Protein AF-0000000085000200 (afdb_homodimer)

Solvent-accessible surface area (backbone atoms only — not comparable to full-atom values): 21539 Å² total; per-residue (Å²): 136,84,77,77,72,78,72,76,75,72,59,58,71,45,78,40,53,57,75,40,70,46,78,47,54,44,81,76,43,95,59,87,41,18,33,31,31,66,35,44,36,34,38,32,24,33,82,38,91,90,44,105,38,46,78,40,30,77,42,36,56,76,34,48,44,58,49,75,72,55,50,91,87,14,40,30,41,28,17,59,25,59,24,32,31,26,51,56,38,76,70,71,54,55,68,75,56,78,50,51,43,54,55,36,37,52,51,46,49,53,36,46,65,47,91,44,66,67,58,15,48,40,29,48,52,28,47,47,38,75,74,66,31,47,80,55,89,84,29,33,32,28,77,36,71,76,54,44,57,55,49,6,62,64,39,67,54,47,43,69,54,34,44,53,53,51,49,51,32,38,75,68,67,39,38,48,68,56,88,92,47,60,41,32,35,31,30,52,69,62,40,71,65,28,86,55,90,119,137,84,78,76,73,78,71,75,75,70,56,60,72,46,77,40,53,58,74,40,69,47,78,47,55,45,81,77,44,95,60,87,41,19,33,31,32,66,35,43,36,33,37,33,25,34,82,38,90,90,43,103,38,46,78,39,28,75,40,36,56,78,31,46,44,57,50,75,70,56,52,92,88,16,40,30,42,30,18,58,26,60,23,30,29,25,52,56,38,77,74,71,54,56,69,75,58,75,51,52,42,56,55,35,36,52,52,46,48,55,34,47,65,46,91,43,66,68,58,14,48,41,28,47,52,29,46,46,39,76,74,65,30,44,81,54,88,85,28,34,31,29,78,37,71,76,52,44,57,56,50,6,60,63,40,66,52,46,43,70,54,36,43,51,54,49,50,52,32,39,75,68,68,38,38,48,69,56,86,91,47,59,40,30,37,32,31,51,68,62,40,74,65,29,87,55,92,119

pLDDT: mean 84.14, std 18.2, range [24.97, 98.44]

InterPro domains:
  IPR012318 Crp-type HTH domain [PF13545] (127-176)
  IPR012318 Crp-type HTH domain [PS51063] (115-198)
  IPR018335 Transcription regulator HTH, Crp-type, conserved site [PS00042] (146-169)
  IPR036388 Winged helix-like DNA-binding domain superfamily [G3DSA:1.10.10.10] (104-187)
  IPR036390 Winged helix DNA-binding domain superfamily [SSF46785] (116-180)

Secondary structure (DSSP, 8-state):
-----------PEEEE-TT-EEEE-TTTSSS--EEEEEES-EEEEE--TTTT-EEEEEE-TT-EEEGGGS-TT-EEEEESSSEEEEES------TTS--HHHHHHHHHHHHHHSSSHHHHHHHHHHHHHHHH-EEETTEEEESS---HHHHHHHHT--HHHHHHHHHHHHHTTSEE--TT---EEE-HHHHHT-SS--/-----------PEEEE-TT-EEEE-TTTSSS--EEEEEES-EEEEE--TTTT-EEEEEE-TT-EEEGGGS-TT-EEEEESSSEEEEES------TT---HHHHHHHHHHHHHHSSSHHHHHHHHHHHHHHHH-EEETTEEEESS---HHHHHHHHT--HHHHHHHHHHHHHTTSEE--TT---EEE-HHHHHT-SS--

Sequence (396 aa):
MSFKSYAETPSSAVRMATGQSVLIDPSSRRGDTCLEVLEGVARVYCPCEETEGMTLAFLQSGDQLRTDRLCSEGVCVEALTALCFVSDAETSVELGGYDAVNEWTLQLLRIRHLGNAEQRLQALFALLVNRLGRRCGDWCQLPFRLTHERIGELIGSTRVTSTRLISRLRTADLLKASSGDPTLSLSPDFIESSPLTVMSFKSYAETPSSAVRMATGQSVLIDPSSRRGDTCLEVLEGVARVYCPCEETEGMTLAFLQSGDQLRTDRLCSEGVCVEALTALCFVSDAETSVELGGYDAVNEWTLQLLRIRHLGNAEQRLQALFALLVNRLGRRCGDWCQLPFRLTHERIGELIGSTRVTSTRLISRLRTADLLKASSGDPTLSLSPDFIESSPLTV

Nearest PDB structures (foldseek):
  2xhk-assembly1_A  TM=8.099E-01  e=3.657E-12  Synechococcus elongatus PCC 7942 = FACHB-805
  2xkp-assembly2_E  TM=8.118E-01  e=5.228E-12  Synechococcus elongatus PCC 7942 = FACHB-805
  2xkp-assembly3_F  TM=7.541E-01  e=1.252E-12  Synechococcus elongatus PCC 7942 = FACHB-805
  3la2-assembly1_B  TM=8.074E-01  e=7.933E-12  Nostoc sp. PCC 7120 = FACHB-418
  3la7-assembly1_B  TM=7.458E-01  e=2.016E-12  Nostoc sp. PCC 7120 = FACHB-418

Radius of gyration: 22.75 Å; Cα contacts (8 Å, |Δi|>4): 769; chains: 2; bounding box: 74×62×55 Å

Organism: Prochlorococcus marinus (strain NATL2A) (NCBI:txid59920)

Structure (mmCIF, N/CA/C/O backbone):
data_AF-0000000085000200-model_v1
#
loop_
_entity.id
_entity.type
_entity.pdbx_description
1 polymer 'HTH of cAMP family transcriptional regulator'
#
loop_
_atom_site.group_PDB
_atom_site.id
_atom_site.type_symbol
_atom_site.label_atom_id
_atom_site.label_alt_id
_atom_site.label_comp_id
_atom_site.label_asym_id
_atom_site.label_entity_id
_atom_site.label_seq_id
_atom_site.pdbx_PDB_ins_code
_atom_site.Cartn_x
_atom_site.Cartn_y
_atom_site.Cartn_z
_atom_site.occupancy
_atom_site.B_iso_or_equiv
_atom_site.auth_seq_id
_atom_site.auth_comp_id
_atom_site.auth_asym_id
_atom_site.auth_atom_id
_atom_site.pdbx_PDB_model_num
ATOM 1 N N . MET A 1 1 ? 36.938 29.797 -29.953 1 25.14 1 MET A N 1
ATOM 2 C CA . MET A 1 1 ? 36.125 28.625 -29.656 1 25.14 1 MET A CA 1
ATOM 3 C C . MET A 1 1 ? 35.281 28.844 -28.406 1 25.14 1 MET A C 1
ATOM 5 O O . MET A 1 1 ? 35.812 29.016 -27.312 1 25.14 1 MET A O 1
ATOM 9 N N . SER A 1 2 ? 34.125 29.594 -28.375 1 27.08 2 SER A N 1
ATOM 10 C CA . SER A 1 2 ? 33.312 30.156 -27.312 1 27.08 2 SER A CA 1
ATOM 11 C C . SER A 1 2 ? 32.562 29.062 -26.562 1 27.08 2 SER A C 1
ATOM 13 O O . SER A 1 2 ? 31.953 28.172 -27.172 1 27.08 2 SER A O 1
ATOM 15 N N . PHE A 1 3 ? 32.969 28.578 -25.359 1 27.8 3 PHE A N 1
ATOM 16 C CA . PHE A 1 3 ? 32.406 27.609 -24.438 1 27.8 3 PHE A CA 1
ATOM 17 C C . PHE A 1 3 ? 30.969 28 -24.047 1 27.8 3 PHE A C 1
ATOM 19 O O . PHE A 1 3 ? 30.75 29.047 -23.453 1 27.8 3 PHE A O 1
ATOM 26 N N . LYS A 1 4 ? 30 27.797 -24.891 1 30.14 4 LYS A N 1
ATOM 27 C CA . LYS A 1 4 ? 28.641 28.094 -24.469 1 30.14 4 LYS A CA 1
ATOM 28 C C . LYS A 1 4 ? 28.312 27.422 -23.141 1 30.14 4 LYS A C 1
ATOM 30 O O . LYS A 1 4 ? 28.359 26.188 -23.031 1 30.14 4 LYS A O 1
ATOM 35 N N . SER A 1 5 ? 28.656 27.953 -22 1 30.72 5 SER A N 1
ATOM 36 C CA . SER A 1 5 ? 28.219 27.5 -20.688 1 30.72 5 SER A CA 1
ATOM 37 C C . SER A 1 5 ? 26.703 27.328 -20.641 1 30.72 5 SER A C 1
ATOM 39 O O . SER A 1 5 ? 25.969 28.266 -20.938 1 30.72 5 SER A O 1
ATOM 41 N N . TYR A 1 6 ? 26.141 26.344 -21.234 1 33.59 6 TYR A N 1
ATOM 42 C CA . TYR A 1 6 ? 24.719 26.094 -21.047 1 33.59 6 TYR A CA 1
ATOM 43 C C . TYR A 1 6 ? 24.312 26.312 -19.594 1 33.59 6 TYR A C 1
ATOM 45 O O . TYR A 1 6 ? 24.828 25.625 -18.688 1 33.59 6 TYR A O 1
ATOM 53 N N . ALA A 1 7 ? 24.078 27.453 -19.188 1 32.75 7 ALA A N 1
ATOM 54 C CA . ALA A 1 7 ? 23.531 27.953 -17.922 1 32.75 7 ALA A CA 1
ATOM 55 C C . ALA A 1 7 ? 22.469 27.016 -17.375 1 32.75 7 ALA A C 1
ATOM 57 O O . ALA A 1 7 ? 21.594 26.547 -18.109 1 32.75 7 ALA A O 1
ATOM 58 N N . GLU A 1 8 ? 22.766 26.109 -16.328 1 38.28 8 GLU A N 1
ATOM 59 C CA . GLU A 1 8 ? 21.906 25.297 -15.477 1 38.28 8 GLU A CA 1
ATOM 60 C C . GLU A 1 8 ? 20.578 26 -15.219 1 38.28 8 GLU A C 1
ATOM 62 O O . GLU A 1 8 ? 20.547 27.141 -14.734 1 38.28 8 GLU A O 1
ATOM 67 N N . THR A 1 9 ? 19.625 26.062 -16.031 1 42.47 9 THR A N 1
ATOM 68 C CA . THR A 1 9 ? 18.328 26.641 -15.688 1 42.47 9 THR A CA 1
ATOM 69 C C . THR A 1 9 ? 18 26.422 -14.219 1 42.47 9 THR A C 1
ATOM 71 O O . THR A 1 9 ? 17.984 25.281 -13.75 1 42.47 9 THR A O 1
ATOM 74 N N . PRO A 1 10 ? 18.234 27.281 -13.25 1 45.97 10 PRO A N 1
ATOM 75 C CA . PRO A 1 10 ? 18.031 27.203 -11.797 1 45.97 10 PRO A CA 1
ATOM 76 C C . PRO A 1 10 ? 16.75 26.453 -11.422 1 45.97 10 PRO A C 1
ATOM 78 O O . PRO A 1 10 ? 15.766 26.5 -12.164 1 45.97 10 PRO A O 1
ATOM 81 N N . SER A 1 11 ? 16.703 25.203 -10.875 1 58.62 11 SER A N 1
ATOM 82 C CA . SER A 1 11 ? 15.586 24.469 -10.305 1 58.62 11 SER A CA 1
ATOM 83 C C . SER A 1 11 ? 14.555 25.406 -9.688 1 58.62 11 SER A C 1
ATOM 85 O O . SER A 1 11 ? 14.797 26 -8.633 1 58.62 11 SER A O 1
ATOM 87 N N . SER A 1 12 ? 13.766 26.172 -10.438 1 74.31 12 SER A N 1
ATOM 88 C CA . SER A 1 12 ? 12.844 27.219 -10.008 1 74.31 12 SER A CA 1
ATOM 89 C C . SER A 1 12 ? 11.805 26.672 -9.039 1 74.31 12 SER A C 1
ATOM 91 O O . SER A 1 12 ? 11.242 25.609 -9.258 1 74.31 12 SER A O 1
ATOM 93 N N . ALA A 1 13 ? 11.711 27.359 -7.852 1 88 13 ALA A N 1
ATOM 94 C CA . ALA A 1 13 ? 10.734 27.078 -6.809 1 88 13 ALA A CA 1
ATOM 95 C C . ALA A 1 13 ? 9.312 27.344 -7.297 1 88 13 ALA A C 1
ATOM 97 O O . ALA A 1 13 ? 9.07 28.344 -7.992 1 88 13 ALA A O 1
ATOM 98 N N . VAL A 1 14 ? 8.484 26.406 -7.199 1 91.31 14 VAL A N 1
ATOM 99 C CA . VAL A 1 14 ? 7.07 26.531 -7.52 1 91.31 14 VAL A CA 1
ATOM 100 C C . VAL A 1 14 ? 6.266 26.734 -6.238 1 91.31 14 VAL A C 1
ATOM 102 O O . VAL A 1 14 ? 6.43 25.969 -5.273 1 91.31 14 VAL A O 1
ATOM 105 N N . ARG A 1 15 ? 5.43 27.75 -6.227 1 95.81 15 ARG A N 1
ATOM 106 C CA . ARG A 1 15 ? 4.578 28.031 -5.07 1 95.81 15 ARG A CA 1
ATOM 107 C C . ARG A 1 15 ? 3.119 27.719 -5.383 1 95.81 15 ARG A C 1
ATOM 109 O O . ARG A 1 15 ? 2.639 28 -6.48 1 95.81 15 ARG A O 1
ATOM 116 N N . MET A 1 16 ? 2.504 27.094 -4.449 1 96.31 16 MET A N 1
ATOM 117 C CA . MET A 1 16 ? 1.103 26.719 -4.57 1 96.31 16 MET A CA 1
ATOM 118 C C . MET A 1 16 ? 0.316 27.109 -3.328 1 96.31 16 MET A C 1
ATOM 120 O O . MET A 1 16 ? 0.793 26.938 -2.205 1 96.31 16 MET A O 1
ATOM 124 N N . ALA A 1 17 ? -0.858 27.656 -3.588 1 97.19 17 ALA A N 1
ATOM 125 C CA . ALA A 1 17 ? -1.749 27.953 -2.471 1 97.19 17 ALA A CA 1
ATOM 126 C C . ALA A 1 17 ? -2.416 26.688 -1.946 1 97.19 17 ALA A C 1
ATOM 128 O O . ALA A 1 17 ? -2.531 25.688 -2.668 1 97.19 17 ALA A O 1
ATOM 129 N N . THR A 1 18 ? -2.82 26.812 -0.718 1 97.06 18 THR A N 1
ATOM 130 C CA . THR A 1 18 ? -3.521 25.688 -0.099 1 97.06 18 THR A CA 1
ATOM 131 C C . THR A 1 18 ? -4.695 25.25 -0.964 1 97.06 18 THR A C 1
ATOM 133 O O . THR A 1 18 ? -5.457 26.078 -1.467 1 97.06 18 THR A O 1
ATOM 136 N N . GLY A 1 19 ? -4.766 23.938 -1.19 1 95.81 19 GLY A N 1
ATOM 137 C CA . GLY A 1 19 ? -5.891 23.391 -1.934 1 95.81 19 GLY A CA 1
ATOM 138 C C . GLY A 1 19 ? -5.594 23.203 -3.408 1 95.81 19 GLY A C 1
ATOM 139 O O . GLY A 1 19 ? -6.301 22.469 -4.098 1 95.81 19 GLY A O 1
ATOM 140 N N . GLN A 1 20 ? -4.535 23.844 -3.938 1 96.56 20 GLN A N 1
ATOM 141 C CA . GLN A 1 20 ? -4.176 23.688 -5.344 1 96.56 20 G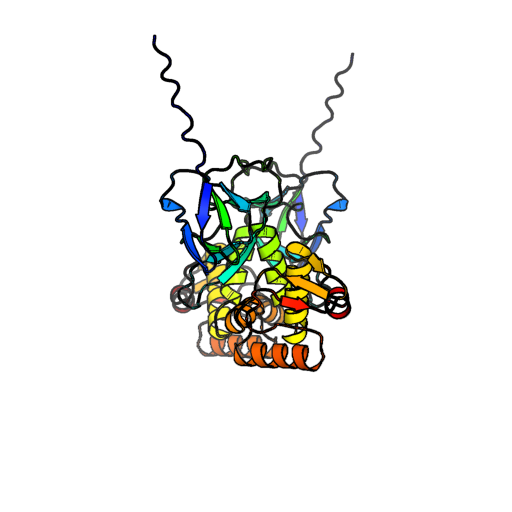LN A CA 1
ATOM 142 C C . GLN A 1 20 ? -3.504 22.344 -5.598 1 96.56 20 GLN A C 1
ATOM 144 O O . GLN A 1 20 ? -2.861 21.781 -4.703 1 96.56 20 GLN A O 1
ATOM 149 N N . SER A 1 21 ? -3.682 21.844 -6.812 1 94 21 SER A N 1
ATOM 150 C CA . SER A 1 21 ? -3.053 20.594 -7.219 1 94 21 SER A CA 1
ATOM 151 C C . SER A 1 21 ? -2.381 20.734 -8.578 1 94 21 SER A C 1
ATOM 153 O O . SER A 1 21 ? -2.82 21.516 -9.422 1 94 21 SER A O 1
ATOM 155 N N . VAL A 1 22 ? -1.298 20 -8.781 1 90.94 22 VAL A N 1
ATOM 156 C CA . VAL A 1 22 ? -0.61 19.953 -10.07 1 90.94 22 VAL A CA 1
ATOM 157 C C . VAL A 1 22 ? -0.325 18.5 -10.453 1 90.94 22 VAL A C 1
ATOM 159 O O . VAL A 1 22 ? 0.035 17.688 -9.602 1 90.94 22 VAL A O 1
ATOM 162 N N . LEU A 1 23 ? -0.491 18.172 -11.734 1 87.5 23 LEU A N 1
ATOM 163 C CA . LEU A 1 23 ? -0.121 16.875 -12.266 1 87.5 23 LEU A CA 1
ATOM 164 C C . LEU A 1 23 ? 1.326 16.859 -12.742 1 87.5 23 LEU A C 1
ATOM 166 O O . LEU A 1 23 ? 1.734 17.75 -13.5 1 87.5 23 LEU A O 1
ATOM 170 N N . ILE A 1 24 ? 1.992 15.984 -12.164 1 80.62 24 ILE A N 1
ATOM 171 C CA . ILE A 1 24 ? 3.357 15.773 -12.641 1 80.62 24 ILE A CA 1
ATOM 172 C C . ILE A 1 24 ? 3.4 14.578 -13.586 1 80.62 24 ILE A C 1
ATOM 174 O O . ILE A 1 24 ? 3.205 13.438 -13.164 1 80.62 24 ILE A O 1
ATOM 178 N N . ASP A 1 25 ? 3.516 14.797 -14.828 1 72.75 25 ASP A N 1
ATOM 179 C CA . ASP A 1 25 ? 3.539 13.766 -15.859 1 72.75 25 ASP A CA 1
ATOM 180 C C . ASP A 1 25 ? 4.949 13.211 -16.047 1 72.75 25 ASP A C 1
ATOM 182 O O . ASP A 1 25 ? 5.879 13.961 -16.359 1 72.75 25 ASP A O 1
ATOM 186 N N . PRO A 1 26 ? 5.047 11.953 -15.844 1 62.44 26 PRO A N 1
ATOM 187 C CA . PRO A 1 26 ? 6.387 11.391 -16.016 1 62.44 26 PRO A CA 1
ATOM 188 C C . PRO A 1 26 ? 6.914 11.539 -17.438 1 62.44 26 PRO A C 1
ATOM 190 O O . PRO A 1 26 ? 8.125 11.539 -17.656 1 62.44 26 PRO A O 1
ATOM 193 N N . SER A 1 27 ? 5.953 11.328 -18.469 1 59.31 27 SER A N 1
ATOM 194 C CA . SER A 1 27 ? 6.383 11.359 -19.859 1 59.31 27 SER A CA 1
ATOM 195 C C . SER A 1 27 ? 6.977 12.719 -20.234 1 59.31 27 SER A C 1
ATOM 197 O O . SER A 1 27 ? 7.715 12.828 -21.219 1 59.31 27 SER 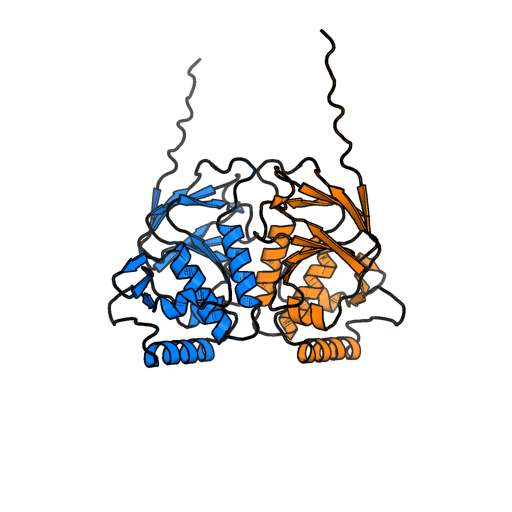A O 1
ATOM 199 N N . SER A 1 28 ? 6.414 13.695 -19.719 1 53.41 28 SER A N 1
ATOM 200 C CA . SER A 1 28 ? 6.828 15.016 -20.172 1 53.41 28 SER A CA 1
ATOM 201 C C . SER A 1 28 ? 8.328 15.227 -19.969 1 53.41 28 SER A C 1
ATOM 203 O O . SER A 1 28 ? 8.945 16.047 -20.656 1 53.41 28 SER A O 1
ATOM 205 N N . ARG A 1 29 ? 8.836 14.75 -18.938 1 51.12 29 ARG A N 1
ATOM 206 C CA . ARG A 1 29 ? 10.227 15.148 -18.75 1 51.12 29 ARG A CA 1
ATOM 207 C C . ARG A 1 29 ? 11.164 13.961 -18.938 1 51.12 29 ARG A C 1
ATOM 209 O O . ARG A 1 29 ? 10.852 12.844 -18.516 1 51.12 29 ARG A O 1
ATOM 216 N N . ARG A 1 30 ? 11.914 13.961 -20 1 48.53 30 ARG A N 1
ATOM 217 C CA . ARG A 1 30 ? 12.922 13.016 -20.469 1 48.53 30 ARG A CA 1
ATOM 218 C C . ARG A 1 30 ? 13.555 12.273 -19.297 1 48.53 30 ARG A C 1
ATOM 220 O O . ARG A 1 30 ? 14.164 11.211 -19.484 1 48.53 30 ARG A O 1
ATOM 227 N N . GLY A 1 31 ? 13.695 12.992 -18.031 1 51.34 31 GLY A N 1
ATOM 228 C CA . GLY A 1 31 ? 14.656 12.445 -17.094 1 51.34 31 GLY A CA 1
ATOM 229 C C . GLY A 1 31 ? 14.07 12.172 -15.719 1 51.34 31 GLY A C 1
ATOM 230 O O . GLY A 1 31 ? 12.875 12.383 -15.492 1 51.34 31 GLY A O 1
ATOM 231 N N . ASP A 1 32 ? 14.773 11.477 -14.883 1 58.28 32 ASP A N 1
ATOM 232 C CA . ASP A 1 32 ? 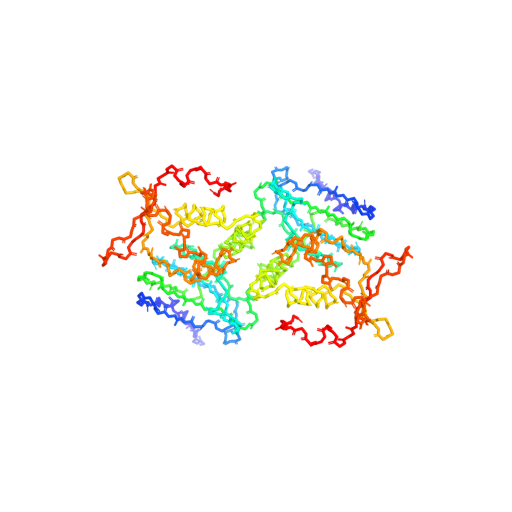14.664 11.234 -13.445 1 58.28 32 ASP A CA 1
ATOM 233 C C . ASP A 1 32 ? 14.375 12.539 -12.703 1 58.28 32 ASP A C 1
ATOM 235 O O . ASP A 1 32 ? 15.297 13.266 -12.328 1 58.28 32 ASP A O 1
ATOM 239 N N . THR A 1 33 ? 13.07 13.039 -12.836 1 70.12 33 THR A N 1
ATOM 240 C CA . THR A 1 33 ? 12.805 14.281 -12.117 1 70.12 33 THR A CA 1
ATOM 241 C C . THR A 1 33 ? 12.516 14 -10.648 1 70.12 33 THR A C 1
ATOM 243 O O . THR A 1 33 ? 11.852 13.016 -10.312 1 70.12 33 THR A O 1
ATOM 246 N N . CYS A 1 34 ? 13.25 14.641 -9.82 1 81.31 34 CYS A N 1
ATOM 247 C CA . CYS A 1 34 ? 13.078 14.609 -8.375 1 81.31 34 CYS A CA 1
ATOM 248 C C . CYS A 1 34 ? 12.547 15.945 -7.859 1 81.31 34 CYS A C 1
ATOM 250 O O . CYS A 1 34 ? 13.109 17 -8.164 1 81.31 34 CYS A O 1
ATOM 252 N N . LEU A 1 35 ? 11.406 15.836 -7.246 1 86.44 35 LEU A N 1
ATOM 253 C CA . LEU A 1 35 ? 10.836 17 -6.586 1 86.44 35 LEU A CA 1
ATOM 254 C C . LEU A 1 35 ? 11.219 17.031 -5.109 1 86.44 35 LEU A C 1
ATOM 256 O O . LEU A 1 35 ? 11.273 15.992 -4.453 1 86.44 35 LEU A O 1
ATOM 260 N N . GLU A 1 36 ? 11.492 18.219 -4.641 1 91.12 36 GLU A N 1
ATOM 261 C CA . GLU A 1 36 ? 11.742 18.375 -3.211 1 91.12 36 GLU A CA 1
ATOM 262 C C . GLU A 1 36 ? 10.828 19.438 -2.605 1 91.12 36 GLU A C 1
ATOM 264 O O . GLU A 1 36 ? 10.711 20.547 -3.143 1 91.12 36 GLU A O 1
ATOM 269 N N . VAL A 1 37 ? 10.258 19.109 -1.548 1 95 37 VAL A N 1
ATOM 270 C CA . VAL A 1 37 ? 9.438 20.078 -0.828 1 95 37 VAL A CA 1
ATOM 271 C C . VAL A 1 37 ? 10.336 21.016 -0.011 1 95 37 VAL A C 1
ATOM 273 O O . VAL A 1 37 ? 11.164 20.547 0.781 1 95 37 VAL A O 1
ATOM 276 N N . LEU A 1 38 ? 10.156 22.266 -0.204 1 95.62 38 LEU A N 1
ATOM 277 C CA . LEU A 1 38 ? 10.93 23.25 0.542 1 95.62 38 LEU A CA 1
ATOM 278 C C . LEU A 1 38 ? 10.148 23.75 1.749 1 95.62 38 LEU A C 1
ATOM 280 O O . LEU A 1 38 ? 10.727 23.969 2.818 1 95.62 38 LEU A O 1
ATOM 284 N N . GLU A 1 39 ? 8.914 24.016 1.534 1 97.5 39 GLU A N 1
ATOM 285 C CA . GLU A 1 39 ? 8.023 24.5 2.578 1 97.5 39 GLU A CA 1
ATOM 286 C C . GLU A 1 39 ? 6.613 23.938 2.42 1 97.5 39 GLU A C 1
ATOM 288 O O . GLU A 1 39 ? 6.125 23.781 1.299 1 97.5 39 GLU A O 1
ATOM 293 N N . GLY A 1 40 ? 6.043 23.672 3.637 1 97.88 40 GLY A N 1
ATOM 294 C CA . GLY A 1 40 ? 4.652 23.234 3.619 1 97.88 40 GLY A CA 1
ATOM 295 C C . GLY A 1 40 ? 4.492 21.734 3.57 1 97.88 40 GLY A C 1
ATOM 296 O O . GLY A 1 40 ? 5.453 21 3.791 1 97.88 40 GLY A O 1
ATOM 297 N N . VAL A 1 41 ? 3.223 21.328 3.434 1 98.19 41 VAL A N 1
ATOM 298 C CA . VAL A 1 41 ? 2.879 19.906 3.385 1 98.19 41 VAL A CA 1
ATOM 299 C C . VAL A 1 41 ? 2.154 19.594 2.076 1 98.19 41 VAL A C 1
ATOM 301 O O . VAL A 1 41 ? 1.216 20.297 1.696 1 98.19 41 VAL A O 1
ATOM 304 N N . ALA A 1 42 ? 2.633 18.578 1.391 1 97.44 42 ALA A N 1
ATOM 305 C CA . ALA A 1 42 ? 2.047 18.156 0.123 1 97.44 42 ALA A CA 1
ATOM 306 C C . ALA A 1 42 ? 1.442 16.75 0.24 1 97.44 42 ALA A C 1
ATOM 308 O O . ALA A 1 42 ? 2.01 15.883 0.898 1 97.44 42 ALA A O 1
ATOM 309 N N . ARG A 1 43 ? 0.31 16.562 -0.361 1 96.94 43 ARG A N 1
ATOM 310 C CA . ARG A 1 43 ? -0.219 15.227 -0.627 1 96.94 43 ARG A CA 1
ATOM 311 C C . ARG A 1 43 ? 0.15 14.758 -2.031 1 96.94 43 ARG A C 1
ATOM 313 O O . ARG A 1 43 ? -0.033 15.492 -3.004 1 96.94 43 ARG A O 1
ATOM 320 N N . VAL A 1 44 ? 0.716 13.633 -2.086 1 93.88 44 VAL A N 1
ATOM 321 C CA . VAL A 1 44 ? 1.017 12.984 -3.359 1 93.88 44 VAL A CA 1
ATOM 322 C C . VAL A 1 44 ? 0.002 11.875 -3.627 1 93.88 44 VAL A C 1
ATOM 324 O O . VAL A 1 44 ? -0.227 11.016 -2.773 1 93.88 44 VAL A O 1
ATOM 327 N N . TYR A 1 45 ? -0.624 11.938 -4.801 1 92.75 45 TYR A N 1
ATOM 328 C CA . TYR A 1 45 ? -1.631 10.922 -5.078 1 92.75 45 TYR A CA 1
ATOM 329 C C . TYR A 1 45 ? -1.667 10.578 -6.566 1 92.75 45 TYR A C 1
ATOM 331 O O . TYR A 1 45 ? -1.217 11.367 -7.398 1 92.75 45 TYR A O 1
ATOM 339 N N . CYS A 1 46 ? -2.064 9.359 -6.848 1 87.81 46 CYS A N 1
ATOM 340 C CA . CYS A 1 46 ? -2.312 8.906 -8.211 1 87.81 46 CYS A CA 1
ATOM 341 C C . CYS A 1 46 ? -3.754 9.188 -8.625 1 87.81 46 CYS A C 1
ATOM 343 O O . CYS A 1 46 ? -4.688 8.852 -7.895 1 87.81 46 CYS A O 1
ATOM 345 N N . PRO A 1 47 ? -3.773 9.828 -9.844 1 80.69 47 PRO A N 1
ATOM 346 C CA . PRO A 1 47 ? -5.137 10.07 -10.32 1 80.69 47 PRO A CA 1
ATOM 347 C C . PRO A 1 47 ? -5.824 8.797 -10.805 1 80.69 47 PRO A C 1
ATOM 349 O O . PRO A 1 47 ? -5.262 8.062 -11.617 1 80.69 47 PRO A O 1
ATOM 352 N N . CYS A 1 48 ? -6.52 8.07 -9.898 1 71.12 48 CYS A N 1
ATOM 353 C CA . CYS A 1 48 ? -7.23 6.848 -10.273 1 71.12 48 CYS A CA 1
ATOM 354 C C . CYS A 1 48 ? -8.695 7.141 -10.57 1 71.12 48 CYS A C 1
ATOM 356 O O . CYS A 1 48 ? -9.273 8.07 -10 1 71.12 48 CYS A O 1
ATOM 358 N N . GLU A 1 49 ? -9.117 6.66 -11.727 1 59.5 49 GLU A N 1
ATOM 359 C CA . GLU A 1 49 ? -10.469 6.918 -12.219 1 59.5 49 GLU A CA 1
ATOM 360 C C . GLU A 1 49 ? -11.516 6.566 -11.172 1 59.5 49 GLU A C 1
ATOM 362 O O . GLU A 1 49 ? -12.57 7.207 -11.094 1 59.5 49 GLU A O 1
ATOM 367 N N . GLU A 1 50 ? -11.266 5.516 -10.469 1 56.5 50 GLU A N 1
ATOM 368 C CA . GLU A 1 50 ? -12.359 4.984 -9.664 1 56.5 50 GLU A CA 1
ATOM 369 C C . GLU A 1 50 ? -12.562 5.805 -8.391 1 56.5 50 GLU A C 1
ATOM 371 O O . GLU A 1 50 ? -13.656 5.832 -7.824 1 56.5 50 GLU A O 1
ATOM 376 N N . THR A 1 51 ? -11.531 6.484 -7.996 1 59.34 51 THR A N 1
ATOM 377 C CA . THR A 1 51 ? -11.648 7.254 -6.766 1 59.34 51 THR A CA 1
ATOM 378 C C . THR A 1 51 ? -11.031 8.641 -6.926 1 59.34 51 THR A C 1
ATOM 380 O O . THR A 1 51 ? -10.43 8.938 -7.961 1 59.34 51 THR A O 1
ATOM 383 N N . GLU A 1 52 ? -11.461 9.664 -6.094 1 67.62 52 GLU A N 1
ATOM 384 C CA . GLU A 1 52 ? -10.852 10.992 -6.09 1 67.62 52 GLU A CA 1
ATOM 385 C C . GLU A 1 52 ? -9.336 10.898 -5.906 1 67.62 52 GLU A C 1
ATOM 387 O O . GLU A 1 52 ? -8.719 11.812 -5.352 1 67.62 52 GLU A O 1
ATOM 392 N N . GLY A 1 53 ? -8.836 9.758 -6.34 1 86.44 53 GLY A N 1
ATOM 393 C CA . GLY A 1 53 ? -7.402 9.531 -6.324 1 86.44 53 GLY A CA 1
ATOM 394 C C . GLY A 1 53 ? -6.945 8.68 -5.152 1 86.44 53 GLY A C 1
ATOM 395 O O . GLY A 1 53 ? -7.652 8.562 -4.152 1 86.44 53 GLY A O 1
ATOM 396 N N . MET A 1 54 ? -5.863 8.047 -5.34 1 91 54 MET A N 1
ATOM 397 C CA . MET A 1 54 ? -5.254 7.227 -4.297 1 91 54 MET A CA 1
ATOM 398 C C . MET A 1 54 ? -4.027 7.918 -3.711 1 91 54 MET A C 1
ATOM 400 O O . MET A 1 54 ? -3.035 8.125 -4.414 1 91 54 MET A O 1
ATOM 404 N N . THR A 1 55 ? -4.113 8.219 -2.428 1 94.38 55 THR A N 1
ATOM 405 C CA . THR A 1 55 ? -3.004 8.891 -1.762 1 94.38 55 THR A CA 1
ATOM 406 C C . THR A 1 55 ? -1.813 7.949 -1.602 1 94.38 55 THR A C 1
ATOM 408 O O . THR A 1 55 ? -1.979 6.793 -1.21 1 94.38 55 THR A O 1
ATOM 411 N N . LEU A 1 56 ? -0.634 8.5 -1.876 1 92.44 56 LEU A N 1
ATOM 412 C CA . LEU A 1 56 ? 0.589 7.711 -1.761 1 92.44 56 LEU A CA 1
ATOM 413 C C . LEU A 1 56 ? 1.438 8.195 -0.59 1 92.44 56 LEU A C 1
ATOM 415 O O . LEU A 1 56 ? 2.133 7.398 0.048 1 92.44 56 LEU A O 1
ATOM 419 N N . ALA A 1 57 ? 1.364 9.516 -0.385 1 94.5 57 ALA A N 1
ATOM 420 C CA . ALA A 1 57 ? 2.268 10.07 0.618 1 94.5 57 ALA A CA 1
ATOM 421 C C . ALA A 1 57 ? 1.838 11.484 1.015 1 94.5 57 ALA A C 1
ATOM 423 O O . ALA A 1 57 ? 1.098 12.141 0.281 1 94.5 57 ALA A O 1
ATOM 424 N N . PHE A 1 58 ? 2.281 11.852 2.172 1 97.75 58 PHE A N 1
ATOM 425 C CA . PHE A 1 58 ? 2.307 13.234 2.633 1 97.75 58 PHE A CA 1
ATOM 426 C C . PHE A 1 58 ? 3.74 13.711 2.852 1 97.75 58 PHE A C 1
ATOM 428 O O . PHE A 1 58 ? 4.465 13.141 3.672 1 97.75 58 PHE A O 1
ATOM 435 N N . LEU A 1 59 ? 4.102 14.734 2.107 1 96.25 59 LEU A N 1
ATOM 436 C CA . LEU A 1 59 ? 5.496 15.156 2.137 1 96.25 59 LEU A CA 1
ATOM 437 C C . LEU A 1 59 ? 5.645 16.5 2.84 1 96.25 59 LEU A C 1
ATOM 439 O O . LEU A 1 59 ? 4.805 17.391 2.678 1 96.25 59 LEU A O 1
ATOM 443 N N . GLN A 1 60 ? 6.68 16.562 3.578 1 96.94 60 GLN A N 1
ATOM 444 C CA . GLN A 1 60 ? 7.039 17.797 4.266 1 96.94 60 GLN A CA 1
ATOM 445 C C . GLN A 1 60 ? 8.398 18.312 3.801 1 96.94 60 GLN A C 1
ATOM 447 O O . GLN A 1 60 ? 9.039 17.688 2.949 1 96.94 60 GLN A O 1
ATOM 452 N N . SER A 1 61 ? 8.797 19.453 4.379 1 95.81 61 SER A N 1
ATOM 453 C CA . SER A 1 61 ? 10.062 20.078 4.016 1 95.81 61 SER A CA 1
ATOM 454 C C . SER A 1 61 ? 11.211 19.078 4.074 1 95.81 61 SER A C 1
ATOM 456 O O . SER A 1 61 ? 11.352 18.344 5.055 1 95.81 61 SER A O 1
ATOM 458 N N . GLY A 1 62 ? 11.977 18.984 3.041 1 91.69 62 GLY A N 1
ATOM 459 C CA . GLY A 1 62 ? 13.125 18.094 2.977 1 91.69 62 GLY A CA 1
ATOM 460 C C . GLY A 1 62 ? 12.82 16.781 2.277 1 91.69 62 GLY A C 1
ATOM 461 O O . GLY A 1 62 ? 13.742 16.078 1.848 1 91.69 62 GLY A O 1
ATOM 462 N N . ASP A 1 63 ? 11.547 16.469 2.201 1 92 63 ASP A N 1
ATOM 463 C CA . ASP A 1 63 ? 11.18 15.227 1.537 1 92 63 ASP A CA 1
ATOM 464 C C . ASP A 1 63 ? 11.297 15.359 0.02 1 92 63 ASP A C 1
ATOM 466 O O . ASP A 1 63 ? 11.062 16.438 -0.537 1 92 63 ASP A O 1
ATOM 470 N N . GLN A 1 64 ? 11.625 14.258 -0.592 1 88.25 64 GLN A N 1
ATOM 471 C CA . GLN A 1 64 ? 11.781 14.227 -2.043 1 88.25 64 GLN A CA 1
ATOM 472 C C . GLN A 1 64 ? 10.852 13.188 -2.672 1 88.25 64 GLN A C 1
ATOM 474 O O . GLN A 1 64 ? 10.477 12.211 -2.025 1 88.25 64 GLN A O 1
ATOM 479 N N . LEU A 1 65 ? 10.438 13.445 -3.879 1 84.94 65 LEU A N 1
ATOM 480 C CA . LEU A 1 65 ? 9.609 12.578 -4.711 1 84.94 65 LEU A CA 1
ATOM 481 C C . LEU A 1 65 ? 10.266 12.352 -6.07 1 84.94 65 LEU A C 1
ATOM 483 O O . LEU A 1 65 ? 10.555 13.305 -6.797 1 84.94 65 LEU A O 1
ATOM 487 N N . ARG A 1 66 ? 10.531 11.102 -6.254 1 80.06 66 ARG A N 1
ATOM 488 C CA . ARG A 1 66 ? 10.969 10.742 -7.598 1 80.06 66 ARG A CA 1
ATOM 489 C C . ARG A 1 66 ? 9.781 10.336 -8.469 1 80.06 66 ARG A C 1
ATOM 491 O O . ARG A 1 66 ? 9.102 9.352 -8.172 1 80.06 66 ARG A O 1
ATOM 498 N N . THR A 1 67 ? 9.586 11.008 -9.523 1 73.44 67 THR A N 1
ATOM 499 C CA . THR A 1 67 ? 8.375 10.844 -10.328 1 73.44 67 THR A CA 1
ATOM 500 C C . THR A 1 67 ? 8.5 9.641 -11.258 1 73.44 67 THR A C 1
ATOM 502 O O . THR A 1 67 ? 7.496 9.117 -11.742 1 73.44 67 THR A O 1
ATOM 505 N N . ASP A 1 68 ? 9.664 9.18 -11.508 1 68.19 68 ASP A N 1
ATOM 506 C CA . ASP A 1 68 ? 9.875 8.078 -12.438 1 68.19 68 ASP A CA 1
ATOM 507 C C . ASP A 1 68 ? 9.633 6.734 -11.758 1 68.19 68 ASP A C 1
ATOM 509 O O . ASP A 1 68 ? 9.656 5.688 -12.406 1 68.19 68 ASP A O 1
ATOM 513 N N . ARG A 1 69 ? 9.359 6.781 -10.445 1 65.44 69 ARG A N 1
ATOM 514 C CA . ARG A 1 69 ? 9.234 5.539 -9.695 1 65.44 69 ARG A CA 1
ATOM 515 C C . ARG A 1 69 ? 7.789 5.285 -9.281 1 65.44 69 ARG A C 1
ATOM 517 O O . ARG A 1 69 ? 7.516 4.406 -8.461 1 65.44 69 ARG A O 1
ATOM 524 N N . LEU A 1 70 ? 6.934 6.098 -9.766 1 70.25 70 LEU A N 1
ATOM 525 C CA . LEU A 1 70 ? 5.555 6.008 -9.297 1 70.25 70 LEU A CA 1
ATOM 526 C C . LEU A 1 70 ? 4.625 5.59 -10.438 1 70.25 70 LEU A C 1
ATOM 528 O O . LEU A 1 70 ? 5.055 4.914 -11.375 1 70.25 70 LEU A O 1
ATOM 532 N N . CYS A 1 71 ? 3.496 5.91 -10.547 1 65.94 71 CYS A N 1
ATOM 533 C CA . CYS A 1 71 ? 2.432 5.449 -11.43 1 65.94 71 CYS A CA 1
ATOM 534 C C . CYS A 1 71 ? 2.701 5.863 -12.867 1 65.94 71 CYS A C 1
ATOM 536 O O . CYS A 1 71 ? 3.219 6.953 -13.117 1 65.94 71 CYS A O 1
ATOM 538 N N . SER A 1 72 ? 2.537 4.941 -13.734 1 63.88 72 SER A N 1
ATOM 539 C CA . SER A 1 72 ? 2.766 5.164 -15.156 1 63.88 72 SER A CA 1
ATOM 540 C C . SER A 1 72 ? 1.968 6.359 -15.664 1 63.88 72 SER A C 1
ATOM 542 O O . SER A 1 72 ? 2.383 7.031 -16.609 1 63.88 72 SER A O 1
ATOM 544 N N . GLU A 1 73 ? 0.845 6.613 -14.992 1 67.38 73 GLU A N 1
ATOM 545 C CA . GLU A 1 73 ? -0.027 7.688 -15.461 1 67.38 73 GLU A CA 1
ATOM 546 C C . GLU A 1 73 ? 0.353 9.023 -14.828 1 67.38 73 GLU A C 1
ATOM 548 O O . GLU A 1 73 ? -0.301 10.039 -15.078 1 67.38 73 GLU A O 1
ATOM 553 N N . GLY A 1 74 ? 1.411 8.992 -14.055 1 76.81 74 GLY A N 1
ATOM 554 C CA . GLY A 1 74 ? 1.812 10.227 -13.391 1 76.81 74 GLY A CA 1
ATOM 555 C C . GLY A 1 74 ? 1.281 10.336 -11.969 1 76.81 74 GLY A C 1
ATOM 556 O O . GLY A 1 74 ? 0.593 9.438 -11.484 1 76.81 74 GLY A O 1
ATOM 557 N N . VAL A 1 75 ? 1.783 11.406 -11.297 1 86.44 75 VAL A N 1
ATOM 558 C CA . VAL A 1 75 ? 1.347 11.641 -9.922 1 86.44 75 VAL A CA 1
ATOM 559 C C . VAL A 1 75 ? 0.886 13.094 -9.766 1 86.44 75 VAL A C 1
ATOM 561 O O . VAL A 1 75 ? 1.333 13.977 -10.5 1 86.44 75 VAL A O 1
ATOM 564 N N . CYS A 1 76 ? -0.015 13.281 -8.875 1 91.12 76 CYS A N 1
ATOM 565 C CA . CYS A 1 76 ? -0.499 14.609 -8.539 1 91.12 76 CYS A CA 1
ATOM 566 C C . CYS A 1 76 ? 0.034 15.062 -7.184 1 91.12 76 CYS A C 1
ATOM 568 O O . CYS A 1 76 ? 0.217 14.242 -6.281 1 91.12 76 CYS A O 1
ATOM 570 N N . VAL A 1 77 ? 0.324 16.297 -7.168 1 92.81 77 VAL A N 1
ATOM 571 C CA . VAL A 1 77 ? 0.739 16.922 -5.922 1 92.81 77 VAL A CA 1
ATOM 572 C C . VAL A 1 77 ? -0.299 17.969 -5.496 1 92.81 77 VAL A C 1
ATOM 574 O O . VAL A 1 77 ? -0.655 18.844 -6.277 1 92.81 77 VAL A O 1
ATOM 577 N N . GLU A 1 78 ? -0.824 17.828 -4.316 1 96.19 78 GLU A N 1
ATOM 578 C CA . GLU A 1 78 ? -1.792 18.766 -3.75 1 96.19 78 GLU A CA 1
ATOM 579 C C . GLU A 1 78 ? -1.208 19.5 -2.549 1 96.19 78 GLU A C 1
ATOM 581 O O . GLU A 1 78 ? -0.599 18.891 -1.67 1 96.19 78 GLU A O 1
ATOM 586 N N . ALA A 1 79 ? -1.427 20.828 -2.527 1 98.06 79 ALA A N 1
ATOM 587 C CA . ALA A 1 79 ? -0.991 21.625 -1.387 1 98.06 79 ALA A CA 1
ATOM 588 C C . ALA A 1 79 ? -1.988 21.531 -0.236 1 98.06 79 ALA A C 1
ATOM 590 O O . ALA A 1 79 ? -3.092 22.078 -0.317 1 98.06 79 ALA A O 1
ATOM 591 N N . LEU A 1 80 ? -1.601 20.891 0.853 1 98.06 80 LEU A N 1
ATOM 592 C CA . LEU A 1 80 ? -2.455 20.859 2.033 1 98.06 80 LEU A CA 1
ATOM 593 C C . LEU A 1 80 ? -2.275 22.109 2.877 1 98.06 80 LEU A C 1
ATOM 595 O O . LEU A 1 80 ? -3.148 22.469 3.676 1 98.06 80 LEU A O 1
ATOM 599 N N . THR A 1 81 ? -1.128 22.703 2.846 1 98.06 81 THR A N 1
ATOM 600 C CA . THR A 1 81 ? -0.786 24.047 3.305 1 98.06 81 THR A CA 1
ATOM 601 C C . THR A 1 81 ? -0.122 24.844 2.189 1 98.06 81 THR A C 1
ATOM 603 O O . THR A 1 81 ? 0.123 24.328 1.102 1 98.06 81 THR A O 1
ATOM 606 N N . ALA A 1 82 ? 0.14 26.141 2.488 1 97.88 82 ALA A N 1
ATOM 607 C CA . ALA A 1 82 ? 0.98 26.844 1.52 1 97.88 82 ALA A CA 1
ATOM 608 C C . ALA A 1 82 ? 2.254 26.062 1.228 1 97.88 82 ALA A C 1
ATOM 610 O O . ALA A 1 82 ? 2.965 25.641 2.148 1 97.88 82 ALA A O 1
ATOM 611 N N . LEU A 1 83 ? 2.438 25.781 -0.128 1 97.69 83 LEU A N 1
ATOM 612 C CA . LEU A 1 83 ? 3.461 24.828 -0.52 1 97.69 83 LEU A CA 1
ATOM 613 C C . LEU A 1 83 ? 4.492 25.469 -1.439 1 97.69 83 LEU A C 1
ATOM 615 O O . LEU A 1 83 ? 4.133 26.25 -2.328 1 97.69 83 LEU A O 1
ATOM 619 N N . CYS A 1 84 ? 5.738 25.172 -1.167 1 97.06 84 CYS A N 1
ATOM 620 C CA . CYS A 1 84 ? 6.852 25.531 -2.035 1 97.06 84 CYS A CA 1
ATOM 621 C C . CYS A 1 84 ? 7.723 24.328 -2.344 1 97.06 84 CYS A C 1
ATOM 623 O O . CYS A 1 84 ? 8.141 23.609 -1.433 1 97.06 84 CYS A O 1
ATOM 625 N N . PHE A 1 85 ? 7.883 24.016 -3.641 1 92.5 85 PHE A N 1
ATOM 626 C CA . PHE A 1 85 ? 8.75 22.906 -3.99 1 92.5 85 PHE A CA 1
ATOM 627 C C . PHE A 1 85 ? 9.617 23.25 -5.195 1 92.5 85 PHE A C 1
ATOM 629 O O . PHE A 1 85 ? 9.367 24.234 -5.887 1 92.5 85 PHE A O 1
ATOM 636 N N . VAL A 1 86 ? 10.68 22.531 -5.379 1 89.94 86 VAL A N 1
ATOM 637 C CA . VAL A 1 86 ? 11.547 22.672 -6.547 1 89.94 86 VAL A CA 1
ATOM 638 C C . VAL A 1 86 ? 11.484 21.406 -7.395 1 89.94 86 VAL A C 1
ATOM 640 O O . VAL A 1 86 ? 11.383 20.297 -6.859 1 89.94 86 VAL A O 1
ATOM 643 N N . SER A 1 87 ? 11.469 21.812 -8.656 1 80.25 87 SER A N 1
ATOM 644 C CA . SER A 1 87 ? 11.508 20.703 -9.625 1 80.25 87 SER A CA 1
ATOM 645 C C . SER A 1 87 ? 12.938 20.438 -10.094 1 80.25 87 SER A C 1
ATOM 647 O O . SER A 1 87 ? 13.773 21.344 -10.094 1 80.25 87 SER A O 1
ATOM 649 N N . ASP A 1 88 ? 13.461 19.156 -10.125 1 75.5 88 ASP A N 1
ATOM 650 C CA . ASP A 1 88 ? 14.781 18.75 -10.586 1 75.5 88 ASP A CA 1
ATOM 651 C C . ASP A 1 88 ? 15.797 18.781 -9.453 1 75.5 88 ASP A C 1
ATOM 653 O O . ASP A 1 88 ? 16.922 19.266 -9.633 1 75.5 88 ASP A O 1
ATOM 657 N N . ALA A 1 89 ? 15.305 18.719 -8.375 1 70 89 ALA A N 1
ATOM 658 C CA . ALA A 1 89 ? 16.203 18.641 -7.23 1 70 89 ALA A CA 1
ATOM 659 C C . ALA A 1 89 ? 17.266 17.578 -7.434 1 70 89 ALA A C 1
ATOM 661 O O . ALA A 1 89 ? 17.031 16.562 -8.102 1 70 89 ALA A O 1
ATOM 662 N N . GLU A 1 90 ? 18.484 18.062 -7.098 1 67.06 90 GLU A N 1
ATOM 663 C CA . GLU A 1 90 ? 19.516 17.031 -7.074 1 67.06 90 GLU A CA 1
ATOM 664 C C . GLU A 1 90 ? 19.125 15.875 -6.156 1 67.06 90 GLU A C 1
ATOM 666 O O . GLU A 1 90 ? 18.594 16.094 -5.066 1 67.06 90 GLU A O 1
ATOM 671 N N . THR A 1 91 ? 18.969 14.789 -6.789 1 60.56 91 THR A N 1
ATOM 672 C CA . THR A 1 91 ? 18.641 13.633 -5.957 1 60.56 91 THR A CA 1
ATOM 673 C C . THR A 1 91 ? 19.719 13.406 -4.902 1 60.56 91 THR A C 1
ATOM 675 O O . THR A 1 91 ? 20.906 13.391 -5.215 1 60.56 91 THR A O 1
ATOM 678 N N . SER A 1 92 ? 19.609 14.055 -3.678 1 52.72 92 SER A N 1
ATOM 679 C CA . SER A 1 92 ? 20.516 13.664 -2.613 1 52.72 92 SER A CA 1
ATOM 680 C C . SER A 1 92 ? 20.562 12.148 -2.443 1 52.72 92 SER A C 1
ATOM 682 O O . SER A 1 92 ? 21.312 11.641 -1.596 1 52.72 92 SER A O 1
ATOM 684 N N . VAL A 1 93 ? 19.562 11.672 -2.818 1 48.34 93 VAL A N 1
ATOM 685 C CA . VAL A 1 93 ? 19.531 10.258 -2.477 1 48.34 93 VAL A CA 1
ATOM 686 C C . VAL A 1 93 ? 20.844 9.594 -2.912 1 48.34 93 VAL A C 1
ATOM 688 O O . VAL A 1 93 ? 21.156 9.547 -4.105 1 48.34 93 VAL A O 1
ATOM 691 N N . GLU A 1 94 ? 21.938 9.82 -2.359 1 43.47 94 GLU A N 1
ATOM 692 C CA . GLU A 1 94 ? 22.75 8.609 -2.48 1 43.47 94 GLU A CA 1
ATOM 693 C C . GLU A 1 94 ? 21.906 7.422 -2.934 1 43.47 94 GLU A C 1
ATOM 695 O O . GLU A 1 94 ? 20.703 7.371 -2.66 1 43.47 94 GLU A O 1
ATOM 700 N N . LEU A 1 95 ? 22.219 6.656 -4.008 1 42 95 LEU A N 1
ATOM 701 C CA . LEU A 1 95 ? 21.562 5.523 -4.66 1 42 95 LEU A CA 1
ATOM 702 C C . LEU A 1 95 ? 20.484 4.926 -3.756 1 42 95 LEU A C 1
ATOM 704 O O . LEU A 1 95 ? 19.516 4.34 -4.242 1 42 95 LEU A O 1
ATOM 708 N N . GLY A 1 96 ? 20.75 4.875 -2.393 1 42.72 96 GLY A N 1
ATOM 709 C CA . GLY A 1 96 ? 20.188 3.99 -1.381 1 42.72 96 GLY A CA 1
ATOM 710 C C . GLY A 1 96 ? 19.094 4.645 -0.55 1 42.72 96 GLY A C 1
ATOM 711 O O . GLY A 1 96 ? 18.625 4.066 0.428 1 42.72 96 GLY A O 1
ATOM 712 N N . GLY A 1 97 ? 18.984 5.984 -0.5 1 45.5 97 GLY A N 1
ATOM 713 C CA . GLY A 1 97 ? 18.188 6.559 0.562 1 45.5 97 GLY A CA 1
ATOM 714 C C . GLY A 1 97 ? 16.703 6.266 0.41 1 45.5 97 GLY A C 1
ATOM 715 O O . GLY A 1 97 ? 16.25 5.871 -0.668 1 45.5 97 GLY A O 1
ATOM 716 N N . TYR A 1 98 ? 16.078 6.113 1.576 1 50.75 98 TYR A N 1
ATOM 717 C CA . TYR A 1 98 ? 14.664 5.797 1.757 1 50.75 98 TYR A CA 1
ATOM 718 C C . TYR A 1 98 ? 13.781 6.793 1.011 1 50.75 98 TYR A C 1
ATOM 720 O O . TYR A 1 98 ? 13.938 8.008 1.166 1 50.75 98 TYR A O 1
ATOM 728 N N . ASP A 1 99 ? 13.219 6.559 -0.177 1 74.62 99 ASP A N 1
ATOM 729 C CA . ASP A 1 99 ? 12.141 7.199 -0.922 1 74.62 99 ASP A CA 1
ATOM 730 C C . ASP A 1 99 ? 10.945 7.492 -0.016 1 74.62 99 ASP A C 1
ATOM 732 O O . ASP A 1 99 ? 10.312 6.566 0.503 1 74.62 99 ASP A O 1
ATOM 736 N N . ALA A 1 100 ? 10.898 8.859 0.568 1 84.44 100 ALA A N 1
ATOM 737 C CA . ALA A 1 100 ? 9.82 9.297 1.45 1 84.44 100 ALA A CA 1
ATOM 738 C C . ALA A 1 100 ? 8.477 8.766 0.98 1 84.44 100 ALA A C 1
ATOM 740 O O . ALA A 1 100 ? 7.641 8.359 1.795 1 84.44 100 ALA A O 1
ATOM 741 N N . VAL A 1 101 ? 8.305 8.68 -0.24 1 87.81 101 VAL A N 1
ATOM 742 C CA . VAL A 1 101 ? 7.039 8.203 -0.785 1 87.81 101 VAL A CA 1
ATOM 743 C C . VAL A 1 101 ? 6.883 6.715 -0.498 1 87.81 101 VAL A C 1
ATOM 745 O O . VAL A 1 101 ? 5.809 6.266 -0.087 1 87.81 101 VAL A O 1
ATOM 748 N N . ASN A 1 102 ? 7.961 5.992 -0.646 1 83 102 ASN A N 1
ATOM 749 C CA . ASN A 1 102 ? 7.91 4.559 -0.37 1 83 102 ASN A CA 1
ATOM 750 C C . ASN A 1 102 ? 7.605 4.285 1.1 1 83 102 ASN A C 1
ATOM 752 O O . ASN A 1 102 ? 6.844 3.369 1.418 1 83 102 ASN A O 1
ATOM 756 N N . GLU A 1 103 ? 8.219 5.012 1.954 1 84.62 103 GLU A N 1
ATOM 757 C CA . GLU A 1 103 ? 7.953 4.844 3.381 1 84.62 103 GLU A CA 1
ATOM 758 C C . GLU A 1 103 ? 6.484 5.102 3.703 1 84.62 103 GLU A C 1
ATOM 760 O O . GLU A 1 103 ? 5.859 4.336 4.441 1 84.62 103 GLU A O 1
ATOM 765 N N . TRP A 1 104 ? 6 6.141 3.154 1 90.81 104 TRP A N 1
ATOM 766 C CA . TRP A 1 104 ? 4.594 6.473 3.369 1 90.81 104 TRP A CA 1
ATOM 767 C C . TRP A 1 104 ? 3.688 5.379 2.816 1 90.81 104 TRP A C 1
ATOM 769 O O . TRP A 1 104 ? 2.746 4.945 3.486 1 90.81 104 TRP A O 1
ATOM 779 N N . THR A 1 105 ? 3.998 4.98 1.612 1 88.5 105 THR A N 1
ATOM 780 C CA . THR A 1 105 ? 3.152 3.979 0.971 1 88.5 105 THR A CA 1
ATOM 781 C C . THR A 1 105 ? 3.109 2.697 1.799 1 88.5 105 THR A C 1
ATOM 783 O O . THR A 1 105 ? 2.045 2.105 1.981 1 88.5 105 THR A O 1
ATOM 786 N N . LEU A 1 106 ? 4.254 2.318 2.299 1 86.25 106 LEU A N 1
ATOM 787 C CA . LEU A 1 106 ? 4.328 1.121 3.129 1 86.25 106 LEU A CA 1
ATOM 788 C C . LEU A 1 106 ? 3.529 1.302 4.418 1 86.25 106 LEU A C 1
ATOM 790 O O . LEU A 1 106 ? 2.812 0.392 4.84 1 86.25 106 LEU A O 1
ATOM 794 N N . GLN A 1 107 ? 3.625 2.41 5.023 1 89.12 107 GLN A N 1
ATOM 795 C CA . GLN A 1 107 ? 2.889 2.662 6.254 1 89.12 107 GLN A CA 1
ATOM 796 C C . GLN A 1 107 ? 1.384 2.693 6 1 89.12 107 GLN A C 1
ATOM 798 O O . GLN A 1 107 ? 0.601 2.193 6.809 1 89.12 107 GLN A O 1
ATOM 803 N N . LEU A 1 108 ? 1.007 3.277 4.887 1 92.12 108 LEU A N 1
ATOM 804 C CA . LEU A 1 108 ? -0.412 3.318 4.547 1 92.12 108 LEU A CA 1
ATOM 805 C C . LEU A 1 108 ? -0.948 1.916 4.281 1 92.12 108 LEU A C 1
ATOM 807 O O . LEU A 1 108 ? -2.076 1.596 4.664 1 92.12 108 LEU A O 1
ATOM 811 N N . LEU A 1 109 ? -0.126 1.161 3.648 1 89.81 109 LEU A N 1
ATOM 812 C CA . LEU A 1 109 ? -0.506 -0.231 3.434 1 89.81 109 LEU A CA 1
ATOM 813 C C . LEU A 1 109 ? -0.674 -0.959 4.762 1 89.81 109 LEU A C 1
ATOM 815 O O . LEU A 1 109 ? -1.623 -1.728 4.938 1 89.81 109 LEU A O 1
ATOM 819 N N . ARG A 1 110 ? 0.192 -0.748 5.699 1 88.25 110 ARG A N 1
ATOM 820 C CA . ARG A 1 110 ? 0.109 -1.362 7.02 1 88.25 110 ARG A CA 1
ATOM 821 C C . ARG A 1 110 ? -1.175 -0.953 7.734 1 88.25 110 ARG A C 1
ATOM 823 O O . ARG A 1 110 ? -1.817 -1.777 8.391 1 88.25 110 ARG A O 1
ATOM 830 N N . ILE A 1 111 ? -1.509 0.246 7.598 1 91.69 111 ILE A N 1
ATOM 831 C CA . ILE A 1 111 ? -2.727 0.75 8.219 1 91.69 111 ILE A CA 1
ATOM 832 C C . ILE A 1 111 ? -3.941 0.031 7.641 1 91.69 111 ILE A C 1
ATOM 834 O O . ILE A 1 111 ? -4.809 -0.435 8.383 1 91.69 111 ILE A O 1
ATOM 838 N N . ARG A 1 112 ? -3.943 -0.097 6.391 1 90.12 112 ARG A N 1
ATOM 839 C CA . ARG A 1 112 ? -5.07 -0.733 5.719 1 90.12 112 ARG A CA 1
ATOM 840 C C . ARG A 1 112 ? -5.152 -2.215 6.07 1 90.12 112 ARG A C 1
ATOM 842 O O . ARG A 1 112 ? -6.195 -2.846 5.879 1 90.12 112 ARG A O 1
ATOM 849 N N . HIS A 1 113 ? -4.062 -2.695 6.504 1 88.25 113 HIS A N 1
ATOM 850 C CA . HIS A 1 113 ? -3.992 -4.109 6.855 1 88.25 113 HIS A CA 1
ATOM 851 C C . HIS A 1 113 ? -4.625 -4.371 8.219 1 88.25 113 HIS A C 1
ATOM 853 O O . HIS A 1 113 ? -4.941 -5.52 8.547 1 88.25 113 HIS A O 1
ATOM 859 N N . LEU A 1 114 ? -4.871 -3.422 9.016 1 88.38 114 LEU A N 1
ATOM 860 C CA . LEU A 1 114 ? -5.484 -3.588 10.328 1 88.38 114 LEU A CA 1
ATOM 861 C C . LEU A 1 114 ? -6.938 -4.039 10.203 1 88.38 114 LEU A C 1
ATOM 863 O O . LEU A 1 114 ? -7.598 -3.732 9.211 1 88.38 114 LEU A O 1
ATOM 867 N N . GLY A 1 115 ? -7.461 -4.668 11.203 1 82.62 115 GLY A N 1
ATOM 868 C CA . GLY A 1 115 ? -8.695 -5.434 11.102 1 82.62 115 GLY A CA 1
ATOM 869 C C . GLY A 1 115 ? -9.938 -4.57 11.203 1 82.62 115 GLY A C 1
ATOM 870 O O . GLY A 1 115 ? -11.016 -4.969 10.742 1 82.62 115 GLY A O 1
ATOM 871 N N . ASN A 1 116 ? -9.828 -3.439 11.859 1 89.25 116 ASN A N 1
ATOM 872 C CA . ASN A 1 116 ? -11.062 -2.656 11.961 1 89.25 116 ASN A CA 1
ATOM 873 C C . ASN A 1 116 ? -10.805 -1.177 11.688 1 89.25 116 ASN A C 1
ATOM 875 O O . ASN A 1 116 ? -9.672 -0.701 11.836 1 89.25 116 ASN A O 1
ATOM 879 N N . ALA A 1 117 ? -11.875 -0.53 11.383 1 94.56 117 ALA A N 1
ATOM 880 C CA . ALA A 1 117 ? -11.805 0.843 10.883 1 94.56 117 ALA A CA 1
ATOM 881 C C . ALA A 1 117 ? -11.352 1.8 11.984 1 94.56 117 ALA A C 1
ATOM 883 O O . ALA A 1 117 ? -10.664 2.785 11.711 1 94.56 117 ALA A O 1
ATOM 884 N N . GLU A 1 118 ? -11.734 1.492 13.242 1 96.5 118 GLU A N 1
ATOM 885 C CA . GLU A 1 118 ? -11.344 2.357 14.352 1 96.5 118 GLU A CA 1
ATOM 886 C C . GLU A 1 118 ? -9.836 2.326 14.578 1 96.5 118 GLU A C 1
ATOM 888 O O . GLU A 1 118 ? -9.211 3.371 14.766 1 96.5 118 GLU A O 1
ATOM 893 N N . GLN A 1 119 ? -9.305 1.114 14.516 1 94.69 119 GLN A N 1
ATOM 894 C CA . GLN A 1 119 ? -7.863 0.957 14.648 1 94.69 119 GLN A CA 1
ATOM 895 C C . GLN A 1 119 ? -7.125 1.619 13.492 1 94.69 119 GLN A C 1
ATOM 897 O O . GLN A 1 119 ? -6.082 2.246 13.688 1 94.69 119 GLN A O 1
ATOM 902 N N . ARG A 1 120 ? -7.66 1.481 12.328 1 95.38 120 ARG A N 1
ATOM 903 C CA . ARG A 1 120 ? -7.047 2.09 11.156 1 95.38 120 ARG A CA 1
ATOM 904 C C . ARG A 1 120 ? -7.051 3.609 11.258 1 95.38 120 ARG A C 1
ATOM 906 O O . ARG A 1 120 ? -6.062 4.266 10.922 1 95.38 120 ARG A O 1
ATOM 913 N N . LEU A 1 121 ? -8.156 4.16 11.734 1 97.88 121 LEU A N 1
ATOM 914 C CA . LEU A 1 121 ? -8.258 5.605 11.898 1 97.88 121 LEU A CA 1
ATOM 915 C C . LEU A 1 121 ? -7.238 6.113 12.914 1 97.88 121 LEU A C 1
ATOM 917 O O . LEU A 1 121 ? -6.547 7.105 12.664 1 97.88 121 LEU A O 1
ATOM 921 N N . GLN A 1 122 ? -7.199 5.402 14.008 1 97.44 122 GLN A N 1
ATOM 922 C CA . GLN A 1 122 ? -6.242 5.797 15.031 1 97.44 122 GLN A CA 1
ATOM 923 C C . GLN A 1 122 ? -4.809 5.727 14.508 1 97.44 122 GLN A C 1
ATOM 925 O O . GLN A 1 122 ? -4.016 6.645 14.727 1 97.44 122 GLN A O 1
ATOM 930 N N . ALA A 1 123 ? -4.473 4.664 13.836 1 96.38 123 ALA A N 1
ATOM 931 C CA . ALA A 1 123 ? -3.135 4.488 13.273 1 96.38 123 ALA A CA 1
ATOM 932 C C . ALA A 1 123 ? -2.822 5.578 12.258 1 96.38 123 ALA A C 1
ATOM 934 O O . ALA A 1 123 ? -1.689 6.062 12.18 1 96.38 123 ALA A O 1
ATOM 935 N N . LEU A 1 124 ? -3.818 5.938 11.5 1 97.75 124 LEU A N 1
ATOM 936 C CA . LEU A 1 124 ? -3.633 6.996 10.508 1 97.75 124 LEU A CA 1
ATOM 937 C C . LEU A 1 124 ? -3.27 8.312 11.188 1 97.75 124 LEU A C 1
ATOM 939 O O . LEU A 1 124 ? -2.287 8.961 10.82 1 97.75 124 LEU A O 1
ATOM 943 N N . PHE A 1 125 ? -4.012 8.703 12.164 1 98 125 PHE A N 1
ATOM 944 C CA . PHE A 1 125 ? -3.75 9.969 12.844 1 98 125 PHE A CA 1
ATOM 945 C C . PHE A 1 125 ? -2.4 9.93 13.547 1 98 125 PHE A C 1
ATOM 947 O O . PHE A 1 125 ? -1.685 10.93 13.586 1 98 125 PHE A O 1
ATOM 954 N N . ALA A 1 126 ? -2.131 8.805 14.117 1 96.88 126 ALA A N 1
ATOM 955 C CA . ALA A 1 126 ? -0.822 8.672 14.75 1 96.88 126 ALA A CA 1
ATOM 956 C C . ALA A 1 126 ? 0.301 8.875 13.742 1 96.88 126 ALA A C 1
ATOM 958 O O . ALA A 1 126 ? 1.268 9.586 14.008 1 96.88 126 ALA A O 1
ATOM 959 N N . LEU A 1 127 ? 0.181 8.273 12.586 1 96.31 127 LEU A N 1
ATOM 960 C CA . LEU A 1 127 ? 1.176 8.43 11.531 1 96.31 127 LEU A CA 1
ATOM 961 C C . LEU A 1 127 ? 1.3 9.891 11.109 1 96.31 127 LEU A C 1
ATOM 963 O O . LEU A 1 127 ? 2.408 10.43 11.031 1 96.31 127 LEU A O 1
ATOM 967 N N . LEU A 1 128 ? 0.166 10.516 10.875 1 97.88 128 LEU A N 1
ATOM 968 C CA . LEU A 1 128 ? 0.152 11.898 10.414 1 97.88 128 LEU A CA 1
ATOM 969 C C . LEU A 1 128 ? 0.778 12.828 11.453 1 97.88 128 LEU A C 1
ATOM 971 O O . LEU A 1 128 ? 1.626 13.656 11.125 1 97.88 128 LEU A O 1
ATOM 975 N N . VAL A 1 129 ? 0.406 12.656 12.68 1 96.75 129 VAL A N 1
ATOM 976 C CA . VAL A 1 129 ? 0.879 13.523 13.75 1 96.75 129 VAL A CA 1
ATOM 977 C C . VAL A 1 129 ? 2.377 13.312 13.961 1 96.75 129 VAL A C 1
ATOM 979 O O . VAL A 1 129 ? 3.133 14.281 14.094 1 96.75 129 VAL A O 1
ATOM 982 N N . ASN A 1 130 ? 2.812 12.102 13.992 1 95.12 130 ASN A N 1
ATOM 983 C CA . ASN A 1 130 ? 4.219 11.797 14.258 1 95.12 130 ASN A CA 1
ATOM 984 C C . ASN A 1 130 ? 5.121 12.328 13.148 1 95.12 130 ASN A C 1
ATOM 986 O O . ASN A 1 130 ? 6.25 12.742 13.406 1 95.12 130 ASN A O 1
ATOM 990 N N . ARG A 1 131 ? 4.625 12.391 11.953 1 95 131 ARG A N 1
ATOM 991 C CA . ARG A 1 131 ? 5.473 12.781 10.828 1 95 131 ARG A CA 1
ATOM 992 C C . ARG A 1 131 ? 5.305 14.266 10.516 1 95 131 ARG A C 1
ATOM 994 O O . ARG A 1 131 ? 6.262 14.922 10.102 1 95 131 ARG A O 1
ATOM 1001 N N . LEU A 1 132 ? 4.078 14.742 10.695 1 97.31 132 LEU A N 1
ATOM 1002 C CA . LEU A 1 132 ? 3.791 16.062 10.148 1 97.31 132 LEU A CA 1
ATOM 1003 C C . LEU A 1 132 ? 3.318 17.016 11.234 1 97.31 132 LEU A C 1
ATOM 1005 O O . LEU A 1 132 ? 3.105 18.203 10.984 1 97.31 132 LEU A O 1
ATOM 1009 N N . GLY A 1 133 ? 3.1 16.453 12.398 1 96.44 133 GLY A N 1
ATOM 1010 C CA . GLY A 1 133 ? 2.484 17.25 13.453 1 96.44 133 GLY A CA 1
ATOM 1011 C C . GLY A 1 133 ? 3.494 17.906 14.375 1 96.44 133 GLY A C 1
ATOM 1012 O O . GLY A 1 133 ? 4.699 17.844 14.125 1 96.44 133 GLY A O 1
ATOM 1013 N N . ARG A 1 134 ? 2.928 18.656 15.336 1 94.81 134 ARG A N 1
ATOM 1014 C CA . ARG A 1 134 ? 3.699 19.281 16.406 1 94.81 134 ARG A CA 1
ATOM 1015 C C . ARG A 1 134 ? 2.914 19.297 17.703 1 94.81 134 ARG A C 1
ATOM 1017 O O . ARG A 1 134 ? 1.683 19.25 17.703 1 94.81 134 ARG A O 1
ATOM 1024 N N . ARG A 1 135 ? 3.664 19.266 18.734 1 92.44 135 ARG A N 1
ATOM 1025 C CA . ARG A 1 135 ? 3.023 19.406 20.031 1 92.44 135 ARG A CA 1
ATOM 1026 C C . ARG A 1 135 ? 2.68 20.859 20.328 1 92.44 135 ARG A C 1
ATOM 1028 O O . ARG A 1 135 ? 3.521 21.75 20.156 1 92.44 135 ARG A O 1
ATOM 1035 N N . CYS A 1 136 ? 1.474 21.094 20.609 1 89.12 136 CYS A N 1
ATOM 1036 C CA . CYS A 1 136 ? 0.98 22.406 21.031 1 89.12 136 CYS A CA 1
ATOM 1037 C C . CYS A 1 136 ? 0.236 22.297 22.359 1 89.12 136 CYS A C 1
ATOM 1039 O O . CYS A 1 136 ? -0.958 22 22.391 1 89.12 136 CYS A O 1
ATOM 1041 N N . GLY A 1 137 ? 0.869 22.641 23.484 1 91.38 137 GLY A N 1
ATOM 1042 C CA . GLY A 1 137 ? 0.253 22.438 24.781 1 91.38 137 GLY A CA 1
ATOM 1043 C C . GLY A 1 137 ? -0.047 20.984 25.078 1 91.38 137 GLY A C 1
ATOM 1044 O O . GLY A 1 137 ? 0.834 20.125 24.984 1 91.38 137 GLY A O 1
ATOM 1045 N N . ASP A 1 138 ? -1.377 20.766 25.391 1 92.25 138 ASP A N 1
ATOM 1046 C CA . ASP A 1 138 ? -1.79 19.422 25.766 1 92.25 138 ASP A CA 1
ATOM 1047 C C . ASP A 1 138 ? -2.283 18.641 24.562 1 92.25 138 ASP A C 1
ATOM 1049 O O . ASP A 1 138 ? -2.896 17.578 24.703 1 92.25 138 ASP A O 1
ATOM 1053 N N . TRP A 1 139 ? -1.98 19.219 23.406 1 95.44 139 TRP A N 1
ATOM 1054 C CA . TRP A 1 139 ? -2.521 18.578 22.203 1 95.44 139 TRP A CA 1
ATOM 1055 C C . TRP A 1 139 ? -1.43 18.344 21.172 1 95.44 139 TRP A C 1
ATOM 1057 O O . TRP A 1 139 ? -0.4 19.031 21.188 1 95.44 139 TRP A O 1
ATOM 1067 N N . CYS A 1 140 ? -1.597 17.359 20.328 1 96.62 140 CYS A N 1
ATOM 1068 C CA . CYS A 1 140 ? -0.861 17.219 19.078 1 96.62 140 CYS A CA 1
ATOM 1069 C C . CYS A 1 140 ? -1.617 17.859 17.922 1 96.62 140 CYS A C 1
ATOM 1071 O O . CYS A 1 140 ? -2.812 17.625 17.75 1 96.62 140 CYS A O 1
ATOM 1073 N N . GLN A 1 141 ? -0.896 18.656 17.156 1 96.38 141 GLN A N 1
ATOM 1074 C CA . GLN A 1 141 ? -1.605 19.422 16.141 1 96.38 141 GLN A CA 1
ATOM 1075 C C . GLN A 1 141 ? -1.091 19.094 14.742 1 96.38 141 GLN A C 1
ATOM 1077 O O . GLN A 1 141 ? 0.117 18.969 14.531 1 96.38 141 GLN A O 1
ATOM 1082 N N . LEU A 1 142 ? -2.023 18.922 13.82 1 97.31 142 LEU A N 1
ATOM 1083 C CA . LEU A 1 142 ? -1.733 18.891 12.391 1 97.31 142 LEU A CA 1
ATOM 1084 C C . LEU A 1 142 ? -2.02 20.25 11.742 1 97.31 142 LEU A C 1
ATOM 1086 O O . LEU A 1 142 ? -3.045 20.875 12.031 1 97.31 142 LEU A O 1
ATOM 1090 N N . PRO A 1 143 ? -1.17 20.719 10.891 1 96.94 143 PRO A N 1
ATOM 1091 C CA . PRO A 1 143 ? -1.341 22.031 10.289 1 96.94 143 PRO A CA 1
ATOM 1092 C C . PRO A 1 143 ? -2.348 22.031 9.141 1 96.94 143 PRO A C 1
ATOM 1094 O O . PRO A 1 143 ? -2.418 23 8.375 1 96.94 143 PRO A O 1
ATOM 1097 N N . PHE A 1 144 ? -3.084 21.016 8.93 1 97.19 144 PHE A N 1
ATOM 1098 C CA . PHE A 1 144 ? -4.121 20.875 7.914 1 97.19 144 PHE A CA 1
ATOM 1099 C C . PHE A 1 144 ? -5.242 19.969 8.398 1 97.19 144 PHE A C 1
ATOM 1101 O O . PHE A 1 144 ? -5.102 19.281 9.414 1 97.19 144 PHE A O 1
ATOM 1108 N N . ARG A 1 145 ? -6.301 20 7.648 1 96.75 145 ARG A N 1
ATOM 1109 C CA . ARG A 1 145 ? -7.426 19.094 7.891 1 96.75 145 ARG A CA 1
ATOM 1110 C C . ARG A 1 145 ? -7.691 18.203 6.684 1 96.75 145 ARG A C 1
ATOM 1112 O O . ARG A 1 145 ? -7.387 18.578 5.551 1 96.75 145 ARG A O 1
ATOM 1119 N N . LEU A 1 146 ? -8.133 17.062 6.977 1 96.25 146 LEU A N 1
ATOM 1120 C CA . LEU A 1 146 ? -8.594 16.156 5.926 1 96.25 146 LEU A CA 1
ATOM 1121 C C . LEU A 1 146 ? -10.117 16.062 5.934 1 96.25 146 LEU A C 1
ATOM 1123 O O . LEU A 1 146 ? -10.742 16.078 7 1 96.25 146 LEU A O 1
ATOM 1127 N N . THR A 1 147 ? -10.719 15.992 4.707 1 94.56 147 THR A N 1
ATOM 1128 C CA . THR A 1 147 ? -12.148 15.719 4.637 1 94.56 147 THR A CA 1
ATOM 1129 C C . THR A 1 147 ? -12.453 14.305 5.109 1 94.56 147 THR A C 1
ATOM 1131 O O . THR A 1 147 ? -11.578 13.438 5.105 1 94.56 147 THR A O 1
ATOM 1134 N N . HIS A 1 148 ? -13.648 14.125 5.566 1 96.69 148 HIS A N 1
ATOM 1135 C CA . HIS A 1 148 ? -14.055 12.781 5.977 1 96.69 148 HIS A CA 1
ATOM 1136 C C . HIS A 1 148 ? -13.969 11.805 4.809 1 96.69 148 HIS A C 1
ATOM 1138 O O . HIS A 1 148 ? -13.695 10.617 5.004 1 96.69 148 HIS A O 1
ATOM 1144 N N . GLU A 1 149 ? -14.188 12.32 3.617 1 94.25 149 GLU A N 1
ATOM 1145 C CA . GLU A 1 149 ? -14.039 11.508 2.416 1 94.25 149 GLU A CA 1
ATOM 1146 C C . GLU A 1 149 ? -12.602 11.039 2.236 1 94.25 149 GLU A C 1
ATOM 1148 O O . GLU A 1 149 ? -12.352 9.859 1.972 1 94.25 149 GLU A O 1
ATOM 1153 N N . ARG A 1 150 ? -11.664 11.914 2.424 1 95.19 150 ARG A N 1
ATOM 1154 C CA . ARG A 1 150 ? -10.25 11.586 2.293 1 95.19 150 ARG A CA 1
ATOM 1155 C C . ARG A 1 150 ? -9.812 10.594 3.371 1 95.19 150 ARG A C 1
ATOM 1157 O O . ARG A 1 150 ? -9.047 9.672 3.1 1 95.19 150 ARG A O 1
ATOM 1164 N N . ILE A 1 151 ? -10.305 10.805 4.527 1 96.94 151 ILE A N 1
ATOM 1165 C CA . ILE A 1 151 ? -10.008 9.891 5.621 1 96.94 151 ILE A CA 1
ATOM 1166 C C . ILE A 1 151 ? -10.531 8.492 5.289 1 96.94 151 ILE A C 1
ATOM 1168 O O . ILE A 1 151 ? -9.828 7.496 5.465 1 96.94 151 ILE A O 1
ATOM 1172 N N . GLY A 1 152 ? -11.797 8.445 4.836 1 94.88 152 GLY A N 1
ATOM 1173 C CA . GLY A 1 152 ? -12.352 7.172 4.402 1 94.88 152 GLY A CA 1
ATOM 1174 C C . GLY A 1 152 ? -11.492 6.469 3.371 1 94.88 152 GLY A C 1
ATOM 1175 O O . GLY A 1 152 ? -11.266 5.262 3.467 1 94.88 152 GLY A O 1
ATOM 1176 N N . GLU A 1 153 ? -10.984 7.219 2.406 1 93 153 GLU A N 1
ATOM 1177 C CA . GLU A 1 153 ? -10.102 6.691 1.368 1 93 153 GLU A CA 1
ATOM 1178 C C . GLU A 1 153 ? -8.812 6.137 1.968 1 93 153 GLU A C 1
ATOM 1180 O O . GLU A 1 153 ? -8.391 5.031 1.624 1 93 153 GLU A O 1
ATOM 1185 N N . LEU A 1 154 ? -8.25 6.832 2.891 1 95.12 154 LEU A N 1
ATOM 1186 C CA . LEU A 1 154 ? -6.953 6.477 3.465 1 95.12 154 LEU A CA 1
ATOM 1187 C C . LEU A 1 154 ? -7.066 5.223 4.328 1 95.12 154 LEU A C 1
ATOM 1189 O O . LEU A 1 154 ? -6.156 4.391 4.34 1 95.12 154 LEU A O 1
ATOM 1193 N N . ILE A 1 155 ? -8.164 5.043 4.945 1 94.69 155 ILE A N 1
ATOM 1194 C CA . ILE A 1 155 ? -8.258 3.908 5.859 1 94.69 155 ILE A CA 1
ATOM 1195 C C . ILE A 1 155 ? -9.07 2.787 5.207 1 94.69 155 ILE A C 1
ATOM 1197 O O . ILE A 1 155 ? -9.359 1.773 5.848 1 94.69 155 ILE A O 1
ATOM 1201 N N . GLY A 1 156 ? -9.469 2.988 4 1 90.75 156 GLY A N 1
ATOM 1202 C CA . GLY A 1 156 ? -10.188 1.944 3.285 1 90.75 156 GLY A CA 1
ATOM 1203 C C . GLY A 1 156 ? -11.594 1.729 3.799 1 90.75 156 GLY A C 1
ATOM 1204 O O . GLY A 1 156 ? -12 0.594 4.059 1 90.75 156 GLY A O 1
ATOM 1205 N N . SER A 1 157 ? -12.297 2.768 3.961 1 92.06 157 SER A N 1
ATOM 1206 C CA . SER A 1 157 ? -13.672 2.727 4.453 1 92.06 157 SER A CA 1
ATOM 1207 C C . SER A 1 157 ? -14.547 3.738 3.727 1 92.06 157 SER A C 1
ATOM 1209 O O . SER A 1 157 ? -14.148 4.293 2.699 1 92.06 157 SER A O 1
ATOM 1211 N N . THR A 1 158 ? -15.773 3.826 4.105 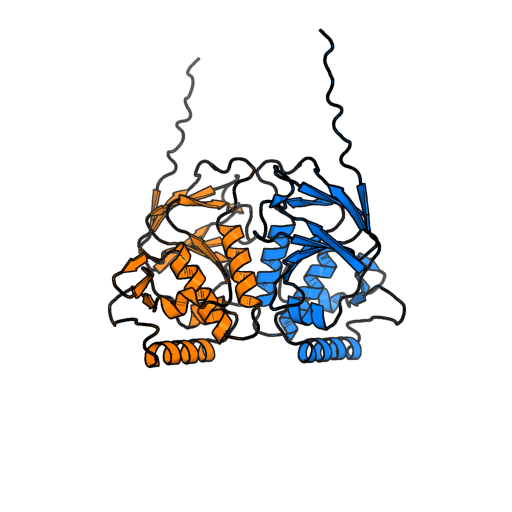1 91.12 158 THR A N 1
ATOM 1212 C CA . THR A 1 158 ? -16.703 4.773 3.492 1 91.12 158 THR A CA 1
ATOM 1213 C C . THR A 1 158 ? -16.703 6.094 4.254 1 91.12 158 THR A C 1
ATOM 1215 O O . THR A 1 158 ? -16.281 6.152 5.414 1 91.12 158 THR A O 1
ATOM 1218 N N . ARG A 1 159 ? -17.203 7.105 3.578 1 93.94 159 ARG A N 1
ATOM 1219 C CA . ARG A 1 159 ? -17.359 8.406 4.219 1 93.94 159 ARG A CA 1
ATOM 1220 C C . ARG A 1 159 ? -18.297 8.312 5.422 1 93.94 159 ARG A C 1
ATOM 1222 O O . ARG A 1 159 ? -18.078 8.977 6.438 1 93.94 159 ARG A O 1
ATOM 1229 N N . VAL A 1 160 ? -19.328 7.496 5.312 1 96.88 160 VAL A N 1
ATOM 1230 C CA . VAL A 1 160 ? -20.297 7.336 6.402 1 96.88 160 VAL A CA 1
ATOM 1231 C C . VAL A 1 160 ? -19.578 6.805 7.645 1 96.88 160 VAL A C 1
ATOM 1233 O O . VAL A 1 160 ? -19.75 7.336 8.742 1 96.88 160 VAL A O 1
ATOM 1236 N N . THR A 1 161 ? -18.734 5.855 7.469 1 96.31 161 THR A N 1
ATOM 1237 C CA . THR A 1 161 ? -17.984 5.254 8.562 1 96.31 161 THR A CA 1
ATOM 1238 C C . THR A 1 161 ? -17 6.258 9.156 1 96.31 161 THR A C 1
ATOM 1240 O O . THR A 1 161 ? -16.938 6.43 10.375 1 96.31 161 THR A O 1
ATOM 1243 N N . SER A 1 162 ? -16.203 6.91 8.266 1 97.38 162 SER A N 1
ATOM 1244 C CA . SER A 1 162 ? -15.234 7.867 8.773 1 97.38 162 SER A CA 1
ATOM 1245 C C . SER A 1 162 ? -15.914 9 9.539 1 97.38 162 SER A C 1
ATOM 1247 O O . SER A 1 162 ? -15.406 9.453 10.562 1 97.38 162 SER A O 1
ATOM 1249 N N . THR A 1 163 ? -17.062 9.438 9.062 1 98.19 163 THR A N 1
ATOM 1250 C CA . THR A 1 163 ? -17.812 10.492 9.742 1 98.19 163 THR A CA 1
ATOM 1251 C C . THR A 1 163 ? -18.234 10.047 11.141 1 98.19 163 THR A C 1
ATOM 1253 O O . THR A 1 163 ? -18.062 10.789 12.109 1 98.19 163 THR A O 1
ATOM 1256 N N . ARG A 1 164 ? -18.734 8.859 11.172 1 98.44 164 ARG A N 1
ATOM 1257 C CA . ARG A 1 164 ? -19.156 8.305 12.453 1 98.44 164 ARG A CA 1
ATOM 1258 C C . ARG A 1 164 ? -17.969 8.211 13.422 1 98.44 164 ARG A C 1
ATOM 1260 O O . ARG A 1 164 ? -18.094 8.57 14.594 1 98.44 164 ARG A O 1
ATOM 1267 N N . LEU A 1 165 ? -16.891 7.707 12.992 1 98.38 165 LEU A N 1
ATOM 1268 C CA . LEU A 1 165 ? -15.711 7.516 13.836 1 98.38 165 LEU A CA 1
ATOM 1269 C C . LEU A 1 165 ? -15.148 8.859 14.297 1 98.38 165 LEU A C 1
ATOM 1271 O O . LEU A 1 165 ? -14.742 9 15.453 1 98.38 165 LEU A O 1
ATOM 1275 N N . ILE A 1 166 ? -15.125 9.82 13.406 1 98 166 ILE A N 1
ATOM 1276 C CA . ILE A 1 166 ? -14.625 11.148 13.742 1 98 166 ILE A CA 1
ATOM 1277 C C . ILE A 1 166 ? -15.539 11.797 14.781 1 98 166 ILE A C 1
ATOM 1279 O O . ILE A 1 166 ? -15.062 12.43 15.727 1 98 166 ILE A O 1
ATOM 1283 N N . SER A 1 167 ? -16.812 11.641 14.578 1 98.06 167 SER A N 1
ATOM 1284 C CA . SER A 1 167 ? -17.766 12.172 15.539 1 98.06 167 SER A CA 1
ATOM 1285 C C . SER A 1 167 ? -17.547 11.578 16.922 1 98.06 167 SER A C 1
ATOM 1287 O O . SER A 1 167 ? -17.594 12.289 17.938 1 98.06 167 SER A O 1
ATOM 1289 N N . ARG A 1 168 ? -17.328 10.32 16.969 1 98.06 168 ARG A N 1
ATOM 1290 C CA . ARG A 1 168 ? -17.062 9.641 18.219 1 98.06 168 ARG A CA 1
ATOM 1291 C C . ARG A 1 168 ? -15.82 10.211 18.891 1 98.06 168 ARG A C 1
ATOM 1293 O O . ARG A 1 168 ? -15.797 10.406 20.109 1 98.06 168 ARG A O 1
ATOM 1300 N N . LEU A 1 169 ? -14.773 10.461 18.125 1 97.88 169 LEU A N 1
ATOM 1301 C CA . LEU A 1 169 ? -13.547 11.023 18.672 1 97.88 169 LEU A CA 1
ATOM 1302 C C . LEU A 1 169 ? -13.781 12.438 19.203 1 97.88 169 LEU A C 1
ATOM 1304 O O . LEU A 1 169 ? -13.219 12.812 20.234 1 97.88 169 LEU A O 1
ATOM 1308 N N . ARG A 1 170 ? -14.586 13.18 18.531 1 96.94 170 ARG A N 1
ATOM 1309 C CA . ARG A 1 170 ? -14.922 14.523 18.984 1 96.94 170 ARG A CA 1
ATOM 1310 C C . ARG A 1 170 ? -15.703 14.492 20.297 1 96.94 170 ARG A C 1
ATOM 1312 O O . ARG A 1 170 ? -15.398 15.242 21.219 1 96.94 170 ARG A O 1
ATOM 1319 N N . THR A 1 171 ? -16.672 13.609 20.375 1 97.25 171 THR A N 1
ATOM 1320 C CA . THR A 1 171 ? -17.5 13.477 21.562 1 97.25 171 THR A CA 1
ATOM 1321 C C . THR A 1 171 ? -16.672 13.039 22.766 1 97.25 171 THR A C 1
ATOM 1323 O O . THR A 1 171 ? -16.906 13.469 23.891 1 97.25 171 THR A O 1
ATOM 1326 N N . ALA A 1 172 ? -15.68 12.242 22.5 1 97.44 172 ALA A N 1
ATOM 1327 C CA . ALA A 1 172 ? -14.812 11.727 23.547 1 97.44 172 ALA A CA 1
ATOM 1328 C C . ALA A 1 172 ? -13.695 12.711 23.875 1 97.44 172 ALA A C 1
ATOM 1330 O O . ALA A 1 172 ? -12.797 12.414 24.656 1 97.44 172 ALA A O 1
ATOM 1331 N N . ASP A 1 173 ? -13.656 13.859 23.188 1 96.5 173 ASP A N 1
ATOM 1332 C CA . ASP A 1 173 ? -12.68 14.922 23.391 1 96.5 173 ASP A CA 1
ATOM 1333 C C . ASP A 1 173 ? -11.273 14.445 23.031 1 96.5 173 ASP A C 1
ATOM 1335 O O . ASP A 1 173 ? -10.305 14.789 23.719 1 96.5 173 ASP A O 1
ATOM 1339 N N . LEU A 1 174 ? -11.195 13.617 22.016 1 97.56 174 LEU A N 1
ATOM 1340 C CA . LEU A 1 174 ? -9.914 13.109 21.547 1 97.56 174 LEU A CA 1
ATOM 1341 C C . LEU A 1 174 ? -9.484 13.852 20.281 1 97.56 174 LEU A C 1
ATOM 1343 O O . LEU A 1 174 ? -8.32 13.773 19.875 1 97.56 174 LEU A O 1
ATOM 1347 N N . LEU A 1 175 ? -10.422 14.531 19.641 1 97.62 175 LEU A N 1
ATOM 1348 C CA . LEU A 1 175 ? -10.195 15.289 18.422 1 97.62 175 LEU A CA 1
ATOM 1349 C C . LEU A 1 175 ? -10.922 16.625 18.453 1 97.62 175 LEU A C 1
ATOM 1351 O O . LEU A 1 175 ? -12.086 16.688 18.875 1 97.62 175 LEU A O 1
ATOM 1355 N N . LYS A 1 176 ? -10.219 17.688 18.156 1 95.56 176 LYS A N 1
ATOM 1356 C CA . LYS A 1 176 ? -10.805 19.016 18.078 1 95.56 176 LYS A CA 1
ATOM 1357 C C . LYS A 1 176 ? -10.484 19.688 16.75 1 95.56 176 LYS A C 1
ATOM 1359 O O . LYS A 1 176 ? -9.344 19.656 16.281 1 95.56 176 LYS A O 1
ATOM 1364 N N . ALA A 1 177 ? -11.5 20.125 16.094 1 92.31 177 ALA A N 1
ATOM 1365 C CA . ALA A 1 177 ? -11.398 20.922 14.867 1 92.31 177 ALA A CA 1
ATOM 1366 C C . ALA A 1 177 ? -12.312 22.141 14.938 1 92.31 177 ALA A C 1
ATOM 1368 O O . ALA A 1 177 ? -13.492 22.062 14.602 1 92.31 177 ALA A O 1
ATOM 1369 N N . SER A 1 178 ? -11.758 23.219 15.367 1 86.94 178 SER A N 1
ATOM 1370 C CA . SER A 1 178 ? -12.562 24.422 15.547 1 86.94 178 SER A CA 1
ATOM 1371 C C . SER A 1 178 ? -12.914 25.062 14.203 1 86.94 178 SER A C 1
ATOM 1373 O O . SER A 1 178 ? -12.102 25.047 13.273 1 86.94 178 SER A O 1
ATOM 1375 N N . SER A 1 179 ? -14.055 25.594 14.148 1 86.19 179 SER A N 1
ATOM 1376 C CA . SER A 1 179 ? -14.508 26.25 12.93 1 86.19 179 SER A CA 1
ATOM 1377 C C . SER A 1 179 ? -13.555 27.375 12.531 1 86.19 179 SER A C 1
ATOM 1379 O O . SER A 1 179 ? -13.117 28.172 13.375 1 86.19 179 SER A O 1
ATOM 1381 N N . GLY A 1 180 ? -13.188 27.422 11.328 1 86.19 180 GLY A N 1
ATOM 1382 C CA . GLY A 1 180 ? -12.328 28.469 10.805 1 86.19 180 GLY A CA 1
ATOM 1383 C C . GLY A 1 180 ? -10.852 28.172 10.969 1 86.19 180 GLY A C 1
ATOM 1384 O O . GLY A 1 180 ? -10 28.875 10.422 1 86.19 180 GLY A O 1
ATOM 1385 N N . ASP A 1 181 ? -10.586 27.266 11.844 1 88.81 181 ASP A N 1
ATOM 1386 C CA . ASP A 1 181 ? -9.203 26.859 12.07 1 88.81 181 ASP A CA 1
ATOM 1387 C C . ASP A 1 181 ? -8.797 25.719 11.141 1 88.81 181 ASP A C 1
ATOM 1389 O O . ASP A 1 181 ? -9.43 24.656 11.141 1 88.81 181 ASP A O 1
ATOM 1393 N N . PRO A 1 182 ? -7.762 25.984 10.336 1 92.44 182 PRO A N 1
ATOM 1394 C CA . PRO A 1 182 ? -7.359 24.953 9.383 1 92.44 182 PRO A CA 1
ATOM 1395 C C . PRO A 1 182 ? -6.609 23.797 10.039 1 92.44 182 PRO A C 1
ATOM 1397 O O . PRO A 1 182 ? -6.27 22.812 9.375 1 92.44 182 PRO A O 1
ATOM 1400 N N . THR A 1 183 ? -6.402 23.859 11.344 1 94.81 183 THR A N 1
ATOM 1401 C CA . THR A 1 183 ? -5.602 22.859 12.039 1 94.81 183 THR A CA 1
ATOM 1402 C C . THR A 1 183 ? -6.496 21.781 12.664 1 94.81 183 THR A C 1
ATOM 1404 O O . THR A 1 183 ? -7.695 22 12.852 1 94.81 183 THR A O 1
ATOM 1407 N N . LEU A 1 184 ? -5.934 20.641 12.922 1 97.06 184 LEU A N 1
ATOM 1408 C CA . LEU A 1 184 ? -6.566 19.516 13.617 1 97.06 184 LEU A CA 1
ATOM 1409 C C . LEU A 1 184 ? -5.797 19.156 14.883 1 97.06 184 LEU A C 1
ATOM 1411 O O . LEU A 1 184 ? -4.574 19.016 14.852 1 97.06 184 LEU A O 1
ATOM 1415 N N . SER A 1 185 ? -6.488 19.125 16 1 97.31 185 SER A N 1
ATOM 1416 C CA . SER A 1 185 ? -5.852 18.812 17.266 1 97.31 185 SER A CA 1
ATOM 1417 C C . SER A 1 185 ? -6.277 17.422 17.766 1 97.31 185 SER A C 1
ATOM 1419 O O . SER A 1 185 ? -7.465 17.094 17.734 1 97.31 185 SER A O 1
ATOM 1421 N N . LEU A 1 186 ? -5.312 16.609 18.203 1 97.81 186 LEU A N 1
ATOM 1422 C CA . LEU A 1 186 ? -5.566 15.266 18.688 1 97.81 186 LEU A CA 1
ATOM 1423 C C . LEU A 1 186 ? -4.961 15.062 20.078 1 97.81 186 LEU A C 1
ATOM 1425 O O . LEU A 1 186 ? -3.885 15.586 20.375 1 97.81 186 LEU A O 1
ATOM 1429 N N . SER A 1 187 ? -5.609 14.289 20.875 1 97.25 187 SER A N 1
ATOM 1430 C CA . SER A 1 187 ? -5.105 13.969 22.203 1 97.25 187 SER A CA 1
ATOM 1431 C C . SER A 1 187 ? -3.834 13.141 22.125 1 97.25 187 SER A C 1
ATOM 1433 O O . SER A 1 187 ? -3.781 12.133 21.406 1 97.25 187 SER A O 1
ATOM 1435 N N . PRO A 1 188 ? -2.867 13.492 22.984 1 96.06 188 PRO A N 1
ATOM 1436 C CA . PRO A 1 188 ? -1.62 12.727 22.984 1 96.06 188 PRO A CA 1
ATOM 1437 C C . PRO A 1 188 ? -1.826 11.266 23.391 1 96.06 188 PRO A C 1
ATOM 1439 O O . PRO A 1 188 ? -1.2 10.367 22.828 1 96.06 188 PRO A O 1
ATOM 1442 N N . ASP A 1 189 ? -2.693 11.047 24.312 1 94.75 189 ASP A N 1
ATOM 1443 C CA . ASP A 1 189 ? -2.961 9.688 24.766 1 94.75 189 ASP A CA 1
ATOM 1444 C C . ASP A 1 189 ? -3.533 8.828 23.641 1 94.75 189 ASP A C 1
ATOM 1446 O O . ASP A 1 189 ? -3.172 7.66 23.5 1 94.75 189 ASP A O 1
ATOM 1450 N N . PHE A 1 190 ? -4.359 9.477 22.938 1 95.69 190 PHE A N 1
ATOM 1451 C CA . PHE A 1 190 ? -4.965 8.812 21.797 1 95.69 190 PHE A CA 1
ATOM 1452 C C . PHE A 1 190 ? -3.906 8.43 20.766 1 95.69 190 PHE A C 1
ATOM 1454 O O . PHE A 1 190 ? -3.918 7.312 20.234 1 95.69 190 PHE A O 1
ATOM 1461 N N . ILE A 1 191 ? -2.92 9.242 20.516 1 95.31 191 ILE A N 1
ATOM 1462 C CA . ILE A 1 191 ? -1.857 9.039 19.531 1 95.31 191 ILE A CA 1
ATOM 1463 C C . ILE A 1 191 ? -0.866 8 20.047 1 95.31 191 ILE A C 1
ATOM 1465 O O . ILE A 1 191 ? -0.478 7.086 19.312 1 95.31 191 ILE A O 1
ATOM 1469 N N . GLU A 1 192 ? -0.548 8.031 21.297 1 92.75 192 GLU A N 1
ATOM 1470 C CA . GLU A 1 192 ? 0.472 7.176 21.891 1 92.75 192 GLU A CA 1
ATOM 1471 C C . GLU A 1 192 ? -0.023 5.738 22.016 1 92.75 192 GLU A C 1
ATOM 1473 O O . GLU A 1 192 ? 0.776 4.801 22.047 1 92.75 192 GLU A O 1
ATOM 1478 N N . SER A 1 193 ? -1.314 5.52 22.062 1 92.94 193 SER A N 1
ATOM 1479 C CA . SER A 1 193 ? -1.878 4.188 22.25 1 92.94 193 SER A CA 1
ATOM 1480 C C . SER A 1 193 ? -2.211 3.539 20.906 1 92.94 193 SER A C 1
ATOM 1482 O O . SER A 1 193 ? -2.887 2.51 20.859 1 92.94 193 SER A O 1
ATOM 1484 N N . SER A 1 194 ? -1.723 4.102 19.859 1 92.06 194 SER A N 1
ATOM 1485 C CA . SER A 1 194 ? -1.987 3.586 18.531 1 92.06 194 SER A CA 1
ATOM 1486 C C . SER A 1 194 ? -1.519 2.141 18.391 1 92.06 194 SER A C 1
ATOM 1488 O O . SER A 1 194 ? -0.483 1.763 18.938 1 92.06 194 SER A O 1
ATOM 1490 N N . PRO A 1 195 ? -2.232 1.366 17.656 1 86.31 195 PRO A N 1
ATOM 1491 C CA . PRO A 1 195 ? -1.879 -0.045 17.484 1 86.31 195 PRO A CA 1
ATOM 1492 C C . PRO A 1 195 ? -0.623 -0.242 16.641 1 86.31 195 PRO A C 1
ATOM 1494 O O . PRO A 1 195 ? -0.038 -1.328 16.641 1 86.31 195 PRO A O 1
ATOM 1497 N N . LEU A 1 196 ? -0.242 0.74 15.844 1 83.5 196 LEU A N 1
ATOM 1498 C CA . LEU A 1 196 ? 0.974 0.651 15.039 1 83.5 196 LEU A CA 1
ATOM 1499 C C . LEU A 1 196 ? 2.041 1.606 15.562 1 83.5 196 LEU A C 1
ATOM 1501 O O . LEU A 1 196 ? 1.732 2.734 15.953 1 83.5 196 LEU A O 1
ATOM 1505 N N . THR A 1 197 ? 3.201 0.987 15.797 1 67.44 197 THR A N 1
ATOM 1506 C CA . THR A 1 197 ? 4.305 1.85 16.203 1 67.44 197 THR A CA 1
ATOM 1507 C C . THR A 1 197 ? 4.922 2.549 14.992 1 67.44 197 THR A C 1
ATOM 1509 O O . THR A 1 197 ? 5.293 1.896 14.016 1 67.44 197 THR A O 1
ATOM 1512 N N . VAL A 1 198 ? 4.598 3.773 14.781 1 62.38 198 VAL A N 1
ATOM 1513 C CA . VAL A 1 198 ? 5.195 4.488 13.656 1 62.38 198 VAL A CA 1
ATOM 1514 C C . VAL A 1 198 ? 6.297 5.418 14.156 1 62.38 198 VAL A C 1
ATOM 1516 O O . VAL A 1 198 ? 6.18 6.004 15.242 1 62.38 198 VAL A O 1
ATOM 1519 N N . MET B 1 1 ? 55.438 -7.684 0.266 1 24.97 1 MET B N 1
ATOM 1520 C CA . MET B 1 1 ? 54.188 -6.934 0.434 1 24.97 1 MET B CA 1
ATOM 1521 C C . MET B 1 1 ? 53 -7.734 -0.067 1 24.97 1 MET B C 1
ATOM 1523 O O . MET B 1 1 ? 52.781 -7.871 -1.274 1 24.97 1 MET B O 1
ATOM 1527 N N . SER B 1 2 ? 52.531 -8.852 0.526 1 27.64 2 SER B N 1
ATOM 1528 C CA . SER B 1 2 ? 51.594 -9.891 0.11 1 27.64 2 SER B CA 1
ATOM 1529 C C . SER B 1 2 ? 50.156 -9.367 0.089 1 27.64 2 SER B C 1
ATOM 1531 O O . SER B 1 2 ? 49.719 -8.711 1.035 1 27.64 2 SER B O 1
ATOM 1533 N N . PHE B 1 3 ? 49.562 -8.984 -1.089 1 26.62 3 PHE B N 1
ATOM 1534 C CA . PHE B 1 3 ? 48.219 -8.523 -1.374 1 26.62 3 PHE B CA 1
ATOM 1535 C C . PHE B 1 3 ? 47.188 -9.531 -0.873 1 26.62 3 PHE B C 1
ATOM 1537 O O . PHE B 1 3 ? 47.156 -10.672 -1.336 1 26.62 3 PHE B O 1
ATOM 1544 N N . LYS B 1 4 ? 46.906 -9.586 0.365 1 30.2 4 LYS B N 1
ATOM 1545 C CA . LYS B 1 4 ? 45.812 -10.461 0.802 1 30.2 4 LYS B CA 1
ATOM 1546 C C . LYS B 1 4 ? 44.562 -10.227 -0.014 1 30.2 4 LYS B C 1
ATOM 1548 O O . LYS B 1 4 ? 44 -9.117 -0.02 1 30.2 4 LYS B O 1
ATOM 1553 N N . SER B 1 5 ? 44.406 -10.781 -1.207 1 30.67 5 SER B N 1
ATOM 1554 C CA . SER B 1 5 ? 43.156 -10.75 -1.973 1 30.67 5 SER B CA 1
ATOM 1555 C C . SER B 1 5 ? 41.969 -11.211 -1.131 1 30.67 5 SER B C 1
ATOM 1557 O O . SER B 1 5 ? 42 -12.312 -0.576 1 30.67 5 SER B O 1
ATOM 1559 N N . TYR B 1 6 ? 41.469 -10.461 -0.201 1 33.34 6 TYR B N 1
ATOM 1560 C CA . TYR B 1 6 ? 40.219 -10.82 0.468 1 33.34 6 TYR B CA 1
ATOM 1561 C C . TYR B 1 6 ? 39.219 -11.391 -0.523 1 33.34 6 TYR B C 1
ATOM 1563 O O . TYR B 1 6 ? 38.812 -10.711 -1.473 1 33.34 6 TYR B O 1
ATOM 1571 N N . ALA B 1 7 ? 39.312 -12.57 -0.853 1 32.56 7 ALA B N 1
ATOM 1572 C CA . ALA B 1 7 ? 38.438 -13.422 -1.64 1 32.56 7 ALA B CA 1
ATOM 1573 C C . ALA B 1 7 ? 36.969 -13.094 -1.37 1 32.56 7 ALA B C 1
ATOM 1575 O O . ALA B 1 7 ? 36.562 -12.953 -0.215 1 32.56 7 ALA B O 1
ATOM 1576 N N . GLU B 1 8 ? 36.219 -12.289 -2.252 1 38.28 8 GLU B N 1
ATOM 1577 C CA . GLU B 1 8 ? 34.781 -12.031 -2.355 1 38.28 8 GLU B CA 1
ATOM 1578 C C . GLU B 1 8 ? 33.969 -13.25 -1.933 1 38.28 8 GLU B C 1
ATOM 1580 O O . GLU B 1 8 ? 34.156 -14.344 -2.479 1 38.28 8 GLU B O 1
ATOM 1585 N N . THR B 1 9 ? 33.781 -13.602 -0.756 1 42.16 9 THR B N 1
ATOM 1586 C CA . THR B 1 9 ? 32.906 -14.703 -0.404 1 42.16 9 THR B CA 1
ATOM 1587 C C . THR B 1 9 ? 31.75 -14.812 -1.399 1 42.16 9 THR B C 1
ATOM 1589 O O . THR B 1 9 ? 31 -13.859 -1.599 1 42.16 9 THR B O 1
ATOM 1592 N N . PRO B 1 10 ? 31.734 -15.594 -2.434 1 46.19 10 PRO B N 1
ATOM 1593 C CA . PRO B 1 10 ? 30.75 -15.766 -3.504 1 46.19 10 PRO B CA 1
ATOM 1594 C C . PRO B 1 10 ? 29.312 -15.695 -3.002 1 46.19 10 PRO B C 1
ATOM 1596 O O . PRO B 1 10 ? 29.031 -16.062 -1.858 1 46.19 10 PRO B O 1
ATOM 1599 N N . SER B 1 11 ? 28.453 -14.641 -3.23 1 58.53 11 SER B N 1
ATOM 1600 C CA . SER B 1 11 ? 27.016 -14.523 -2.971 1 58.53 11 SER B CA 1
ATOM 1601 C C . SER B 1 11 ? 26.328 -15.875 -3.047 1 58.53 11 SER B C 1
ATOM 1603 O O . SER B 1 11 ? 26.219 -16.469 -4.125 1 58.53 11 SER B O 1
ATOM 1605 N N . SER B 1 12 ? 26.484 -16.797 -2.088 1 74.19 12 SER B N 1
ATOM 1606 C CA . SER B 1 12 ? 26 -18.172 -2.084 1 74.19 12 SER B CA 1
ATOM 1607 C C . SER B 1 12 ? 24.5 -18.234 -2.268 1 74.19 12 SER B C 1
ATOM 1609 O O . SER B 1 12 ? 23.75 -17.484 -1.64 1 74.19 12 SER B O 1
ATOM 1611 N N . ALA B 1 13 ? 24.078 -19.047 -3.281 1 88 13 ALA B N 1
ATOM 1612 C CA . ALA B 1 13 ? 22.688 -19.328 -3.598 1 88 13 ALA B CA 1
ATOM 1613 C C . ALA B 1 13 ? 22.016 -20.109 -2.467 1 88 13 ALA B C 1
ATOM 1615 O O . ALA B 1 13 ? 22.609 -21.016 -1.884 1 88 13 ALA B O 1
ATOM 1616 N N . VAL B 1 14 ? 20.969 -19.609 -1.987 1 91.25 14 VAL B N 1
ATOM 1617 C CA . VAL B 1 14 ? 20.141 -20.266 -0.978 1 91.25 14 VAL B CA 1
ATOM 1618 C C . VAL B 1 14 ? 18.938 -20.938 -1.646 1 91.25 14 VAL B C 1
ATOM 1620 O O . VAL B 1 14 ? 18.25 -20.312 -2.449 1 91.25 14 VAL B O 1
ATOM 1623 N N . ARG B 1 15 ? 18.734 -22.203 -1.33 1 95.75 15 ARG B N 1
ATOM 1624 C CA . ARG B 1 15 ? 17.609 -22.938 -1.878 1 95.75 15 ARG B CA 1
ATOM 1625 C C . ARG B 1 15 ? 16.562 -23.234 -0.8 1 95.75 15 ARG B C 1
ATOM 1627 O O . ARG B 1 15 ? 16.906 -23.547 0.341 1 95.75 15 ARG B O 1
ATOM 1634 N N . MET B 1 16 ? 15.359 -23.031 -1.172 1 96.25 16 MET B N 1
ATOM 1635 C CA . MET B 1 16 ? 14.227 -23.25 -0.272 1 96.25 16 MET B CA 1
ATOM 1636 C C . MET B 1 16 ? 13.148 -24.094 -0.942 1 96.25 16 MET B C 1
ATOM 1638 O O . MET B 1 16 ? 12.836 -23.891 -2.115 1 96.25 16 MET B O 1
ATOM 1642 N N . ALA B 1 17 ? 12.641 -25.031 -0.173 1 97.19 17 ALA B N 1
ATOM 1643 C CA . ALA B 1 17 ? 11.508 -25.812 -0.668 1 97.19 17 ALA B CA 1
ATOM 1644 C C . ALA B 1 17 ? 10.211 -25 -0.592 1 97.19 17 ALA B C 1
ATOM 1646 O O . ALA B 1 17 ? 10.102 -24.062 0.202 1 97.19 17 ALA B O 1
ATOM 1647 N N . THR B 1 18 ? 9.312 -25.438 -1.418 1 97.06 18 THR B N 1
ATOM 1648 C CA . THR B 1 18 ? 8 -24.797 -1.421 1 97.06 18 THR B CA 1
ATOM 1649 C C . THR B 1 18 ? 7.41 -24.766 -0.015 1 97.06 18 THR B C 1
ATOM 1651 O O . THR B 1 18 ? 7.457 -25.766 0.705 1 97.06 18 THR B O 1
ATOM 1654 N N . GLY B 1 19 ? 6.949 -23.578 0.379 1 95.81 19 GLY B N 1
ATOM 1655 C CA . GLY B 1 19 ? 6.289 -23.453 1.669 1 95.81 19 GLY B CA 1
ATOM 1656 C C . GLY B 1 19 ? 7.215 -22.969 2.768 1 95.81 19 GLY B C 1
ATOM 1657 O O . GLY B 1 19 ? 6.758 -22.5 3.812 1 95.81 19 GLY B O 1
ATOM 1658 N N . GLN B 1 20 ? 8.547 -23.047 2.561 1 96.62 20 GLN B N 1
ATOM 1659 C CA . GLN B 1 20 ? 9.5 -22.578 3.562 1 96.62 20 GLN B CA 1
ATOM 1660 C C . GLN B 1 20 ? 9.578 -21.062 3.586 1 96.62 20 GLN B C 1
ATOM 1662 O O . GLN B 1 20 ? 9.344 -20.406 2.566 1 96.62 20 GLN B O 1
ATOM 1667 N N . SER B 1 21 ? 9.891 -20.547 4.762 1 94.06 21 SER B N 1
ATOM 1668 C CA . SER B 1 21 ? 10.055 -19.094 4.922 1 94.06 21 SER B CA 1
ATOM 1669 C C . SER B 1 21 ? 11.336 -18.781 5.684 1 94.06 21 SER B C 1
ATOM 1671 O O . SER B 1 21 ? 11.789 -19.562 6.52 1 94.06 21 SER B O 1
ATOM 1673 N N . VAL B 1 22 ? 11.938 -17.641 5.375 1 90.94 22 VAL B N 1
ATOM 1674 C CA . VAL B 1 22 ? 13.117 -17.156 6.082 1 90.94 22 VAL B CA 1
ATOM 1675 C C . VAL B 1 22 ? 12.945 -15.688 6.434 1 90.94 22 VAL B C 1
ATOM 1677 O O . VAL B 1 22 ? 12.422 -14.906 5.633 1 90.94 22 VAL B O 1
ATOM 1680 N N . LEU B 1 23 ? 13.359 -15.297 7.641 1 87.56 23 LEU B N 1
ATOM 1681 C CA . LEU B 1 23 ? 13.383 -13.898 8.047 1 87.56 23 LEU B CA 1
ATOM 1682 C C . LEU B 1 23 ? 14.711 -13.242 7.68 1 87.56 23 LEU B C 1
ATOM 1684 O O . LEU B 1 23 ? 15.773 -13.781 7.98 1 87.56 23 LEU B O 1
ATOM 1688 N N . ILE B 1 24 ? 14.539 -12.234 6.945 1 80.5 24 ILE B N 1
ATOM 1689 C CA . ILE B 1 24 ? 15.711 -11.438 6.633 1 80.5 24 ILE B CA 1
ATOM 1690 C C . ILE B 1 24 ? 15.766 -10.219 7.551 1 80.5 24 ILE B C 1
ATOM 1692 O O . ILE B 1 24 ? 14.93 -9.312 7.445 1 80.5 24 ILE B O 1
ATOM 1696 N N . ASP B 1 25 ? 16.609 -10.211 8.5 1 72.62 25 ASP B N 1
ATOM 1697 C CA . ASP B 1 25 ? 16.766 -9.133 9.477 1 72.62 25 ASP B CA 1
ATOM 1698 C C . ASP B 1 25 ? 17.672 -8.039 8.945 1 72.62 25 ASP B C 1
ATOM 1700 O O . ASP B 1 25 ? 18.844 -8.297 8.609 1 72.62 25 ASP B O 1
ATOM 1704 N N . PRO B 1 26 ? 17.125 -6.891 8.883 1 62.59 26 PRO B N 1
ATOM 1705 C CA . PRO B 1 26 ? 17.984 -5.812 8.375 1 62.59 26 PRO B CA 1
ATOM 1706 C C . PRO B 1 26 ? 19.188 -5.547 9.266 1 62.59 26 PRO B C 1
ATOM 1708 O O . PRO B 1 26 ? 20.203 -5.027 8.797 1 62.59 26 PRO B O 1
ATOM 1711 N N . SER B 1 27 ? 18.953 -5.613 10.672 1 59.5 27 SER B N 1
ATOM 1712 C CA . SER B 1 27 ? 20.016 -5.285 11.602 1 59.5 27 SER B CA 1
ATOM 1713 C C . SER B 1 27 ? 21.219 -6.223 11.422 1 59.5 27 SER B C 1
ATOM 1715 O O . SER B 1 27 ? 22.328 -5.902 11.852 1 59.5 27 SER B O 1
ATOM 1717 N N . SER B 1 28 ? 20.922 -7.402 11.18 1 53.69 28 SER B N 1
ATOM 1718 C CA . SER B 1 28 ? 22.016 -8.375 11.172 1 53.69 28 SER B CA 1
ATOM 1719 C C . SER B 1 28 ? 23.094 -7.98 10.18 1 53.69 28 SER B C 1
ATOM 1721 O O . SER B 1 28 ? 24.266 -8.367 10.336 1 53.69 28 SER B O 1
ATOM 1723 N N . ARG B 1 29 ? 22.734 -7.492 9.086 1 51.28 29 ARG B N 1
ATOM 1724 C CA . ARG B 1 29 ? 23.844 -7.305 8.156 1 51.28 29 ARG B CA 1
ATOM 1725 C C . ARG B 1 29 ? 24.156 -5.82 7.953 1 51.28 29 ARG B C 1
ATOM 1727 O O . ARG B 1 29 ? 23.234 -4.996 7.93 1 51.28 29 ARG B O 1
ATOM 1734 N N . ARG B 1 30 ? 25.281 -5.395 8.422 1 48.81 30 ARG B N 1
ATOM 1735 C CA . ARG B 1 30 ? 25.891 -4.066 8.391 1 48.81 30 ARG B CA 1
ATOM 1736 C C . ARG B 1 30 ? 25.391 -3.268 7.188 1 48.81 30 ARG B C 1
ATOM 1738 O O . ARG B 1 30 ? 25.484 -2.037 7.176 1 48.81 30 ARG B O 1
ATOM 1745 N N . GLY B 1 31 ? 25.125 -3.992 5.945 1 51.25 31 GLY B N 1
ATOM 1746 C CA . GLY B 1 31 ? 25.094 -3.221 4.711 1 51.25 31 GLY B CA 1
ATOM 1747 C C . GLY B 1 31 ? 23.797 -3.389 3.934 1 51.25 31 GLY B C 1
ATOM 1748 O O . GLY B 1 31 ? 22.891 -4.094 4.375 1 51.25 31 GLY B O 1
ATOM 1749 N N . ASP B 1 32 ? 23.562 -2.564 2.957 1 58.53 32 ASP B N 1
ATOM 1750 C CA . ASP B 1 32 ? 22.609 -2.58 1.857 1 58.53 32 ASP B CA 1
ATOM 1751 C C . ASP B 1 32 ? 22.531 -3.963 1.219 1 58.53 32 ASP B C 1
ATOM 1753 O O . ASP B 1 32 ? 23.297 -4.277 0.307 1 58.53 32 ASP B O 1
ATOM 1757 N N . THR B 1 33 ? 21.844 -4.938 1.968 1 70.19 33 THR B N 1
ATOM 1758 C CA . THR B 1 33 ? 21.781 -6.258 1.353 1 70.19 33 THR B CA 1
ATOM 1759 C C . THR B 1 33 ? 20.672 -6.312 0.309 1 70.19 33 THR B C 1
ATOM 1761 O O . THR B 1 33 ? 19.594 -5.738 0.505 1 70.19 33 THR B O 1
ATOM 1764 N N . CYS B 1 34 ? 21.047 -6.695 -0.851 1 81.25 34 CYS B N 1
ATOM 1765 C CA . CYS B 1 34 ? 20.141 -6.922 -1.972 1 81.25 34 CYS B CA 1
ATOM 1766 C C . CYS B 1 34 ? 20.016 -8.406 -2.289 1 81.25 34 CYS B C 1
ATOM 1768 O O . CYS B 1 34 ? 21.031 -9.094 -2.465 1 81.25 34 CYS B O 1
ATOM 1770 N N . LEU B 1 35 ? 18.797 -8.859 -2.176 1 86.44 35 LEU B N 1
ATOM 1771 C CA . LEU B 1 35 ? 18.516 -10.234 -2.572 1 86.44 35 LEU B CA 1
ATOM 1772 C C . LEU B 1 35 ? 18.016 -10.289 -4.016 1 86.44 35 LEU B C 1
ATOM 1774 O O . LEU B 1 35 ? 17.281 -9.406 -4.461 1 86.44 35 LEU B O 1
ATOM 1778 N N . GLU B 1 36 ? 18.453 -11.312 -4.703 1 91.12 36 GLU B N 1
ATOM 1779 C CA . GLU B 1 36 ? 17.953 -11.531 -6.051 1 91.12 36 GLU B CA 1
ATOM 1780 C C . GLU B 1 36 ? 17.375 -12.945 -6.203 1 91.12 36 GLU B C 1
ATOM 1782 O O . GLU B 1 36 ? 18.031 -13.922 -5.824 1 91.12 36 GLU B O 1
ATOM 1787 N N . VAL B 1 37 ? 16.25 -13 -6.746 1 94.94 37 VAL B N 1
ATOM 1788 C CA . VAL B 1 37 ? 15.664 -14.305 -7.031 1 94.94 37 VAL B CA 1
ATOM 1789 C C . VAL B 1 37 ? 16.266 -14.875 -8.305 1 94.94 37 VAL B C 1
ATOM 1791 O O . VAL B 1 37 ? 16.266 -14.219 -9.352 1 94.94 37 VAL B O 1
ATOM 1794 N N . LEU B 1 38 ? 16.766 -16.078 -8.203 1 95.69 38 LEU B N 1
ATOM 1795 C CA . LEU B 1 38 ? 17.344 -16.734 -9.367 1 95.69 38 LEU B CA 1
ATOM 1796 C C . LEU B 1 38 ? 16.328 -17.672 -10.016 1 95.69 38 LEU B C 1
ATOM 1798 O O . LEU B 1 38 ? 16.266 -17.766 -11.242 1 95.69 38 LEU B O 1
ATOM 1802 N N . GLU B 1 39 ? 15.625 -18.391 -9.203 1 97.5 39 GLU B N 1
ATOM 1803 C CA . GLU B 1 39 ? 14.617 -19.328 -9.664 1 97.5 39 GLU B CA 1
ATOM 1804 C C . GLU B 1 39 ? 13.43 -19.375 -8.711 1 97.5 39 GLU B C 1
ATOM 1806 O O . GLU B 1 39 ? 13.602 -19.297 -7.488 1 97.5 39 GLU B O 1
ATOM 1811 N N . GLY B 1 40 ? 12.242 -19.516 -9.391 1 97.81 40 GLY B N 1
ATOM 1812 C CA . GLY B 1 40 ? 11.055 -19.688 -8.578 1 97.81 40 GLY B CA 1
ATOM 1813 C C . GLY B 1 40 ? 10.344 -18.391 -8.266 1 97.81 40 GLY B C 1
ATOM 1814 O O . GLY B 1 40 ? 10.633 -17.359 -8.875 1 97.81 40 GLY B O 1
ATOM 1815 N N . VAL B 1 41 ? 9.305 -18.531 -7.426 1 98.19 41 VAL B N 1
ATOM 1816 C CA . VAL B 1 41 ? 8.492 -17.391 -7.02 1 98.19 41 VAL B CA 1
ATOM 1817 C C . VAL B 1 41 ? 8.531 -17.234 -5.504 1 98.19 41 VAL B C 1
ATOM 1819 O O . VAL B 1 41 ? 8.328 -18.203 -4.77 1 98.19 41 VAL B O 1
ATOM 1822 N N . ALA B 1 42 ? 8.844 -16.031 -5.055 1 97.44 42 ALA B N 1
ATOM 1823 C CA . ALA B 1 42 ? 8.906 -15.727 -3.629 1 97.44 42 ALA B CA 1
ATOM 1824 C C . ALA B 1 42 ? 7.824 -14.734 -3.23 1 97.44 42 ALA B C 1
ATOM 1826 O O . ALA B 1 42 ? 7.531 -13.789 -3.973 1 97.44 42 ALA B O 1
ATOM 1827 N N . ARG B 1 43 ? 7.219 -14.945 -2.092 1 96.94 43 ARG B N 1
ATOM 1828 C CA . ARG B 1 43 ? 6.422 -13.93 -1.42 1 96.94 43 ARG B CA 1
ATOM 1829 C C . ARG B 1 43 ? 7.254 -13.18 -0.383 1 96.94 43 ARG B C 1
ATOM 1831 O O . ARG B 1 43 ? 7.941 -13.789 0.433 1 96.94 43 ARG B O 1
ATOM 1838 N N . VAL B 1 44 ? 7.246 -11.914 -0.507 1 93.88 44 VAL B N 1
ATOM 1839 C CA . VAL B 1 44 ? 7.883 -11.047 0.478 1 93.88 44 VAL B CA 1
ATOM 1840 C C . VAL B 1 44 ? 6.82 -10.43 1.385 1 93.88 44 VAL B C 1
ATOM 1842 O O . VAL B 1 44 ? 5.844 -9.852 0.903 1 93.88 44 VAL B O 1
ATOM 1845 N N . TYR B 1 45 ? 7.008 -10.594 2.697 1 92.75 45 TYR B N 1
ATOM 1846 C CA . TYR B 1 45 ? 5.996 -10.055 3.598 1 92.75 45 TYR B CA 1
ATOM 1847 C C . TYR B 1 45 ? 6.625 -9.57 4.898 1 92.75 45 TYR B C 1
ATOM 1849 O O . TYR B 1 45 ? 7.723 -10 5.262 1 92.75 45 TYR B O 1
ATOM 1857 N N . CYS B 1 46 ? 5.984 -8.578 5.484 1 87.94 46 CYS B N 1
ATOM 1858 C CA . CYS B 1 46 ? 6.344 -8.102 6.812 1 87.94 46 CYS B CA 1
ATOM 1859 C C . CYS B 1 46 ? 5.613 -8.891 7.895 1 87.94 46 CYS B C 1
ATOM 1861 O O . CYS B 1 46 ? 4.395 -9.055 7.832 1 87.94 46 CYS B O 1
ATOM 1863 N N . PRO B 1 47 ? 6.52 -9.32 8.828 1 80.88 47 PRO B N 1
ATOM 1864 C CA . PRO B 1 47 ? 5.859 -10.023 9.93 1 80.88 47 PRO B CA 1
ATOM 1865 C C . PRO B 1 47 ? 5.098 -9.078 10.859 1 80.88 47 PRO B C 1
ATOM 1867 O O . PRO B 1 47 ? 5.641 -8.055 11.281 1 80.88 47 PRO B O 1
ATOM 1870 N N . CYS B 1 48 ? 3.799 -8.883 10.641 1 71.56 48 CYS B N 1
ATOM 1871 C CA . CYS B 1 48 ? 2.988 -8.016 11.492 1 71.56 48 CYS B CA 1
ATOM 1872 C C . CYS B 1 48 ? 2.213 -8.836 12.523 1 71.56 48 CYS B C 1
ATOM 1874 O O . CYS B 1 48 ? 1.848 -9.984 12.258 1 71.56 48 CYS B O 1
ATOM 1876 N N . GLU B 1 49 ? 2.385 -8.422 13.773 1 59.94 49 GLU B N 1
ATOM 1877 C CA . GLU B 1 49 ? 1.786 -9.125 14.898 1 59.94 49 GLU B CA 1
ATOM 1878 C C . GLU B 1 49 ? 0.291 -9.344 14.688 1 59.94 49 GLU B C 1
ATOM 1880 O O . GLU B 1 49 ? -0.266 -10.352 15.125 1 59.94 49 GLU B O 1
ATOM 1885 N N . GLU B 1 50 ? -0.316 -8.391 14.094 1 57.16 50 GLU B N 1
ATOM 1886 C CA . GLU B 1 50 ? -1.775 -8.438 14.102 1 57.16 50 GLU B CA 1
ATOM 1887 C C . GLU B 1 50 ? -2.307 -9.375 13.023 1 57.16 50 GLU B C 1
ATOM 1889 O O . GLU B 1 50 ? -3.422 -9.891 13.133 1 57.16 50 GLU B O 1
ATOM 1894 N N . THR B 1 51 ? -1.455 -9.648 12.062 1 59.84 51 THR B N 1
ATOM 1895 C CA . THR B 1 51 ? -1.942 -10.5 10.984 1 59.84 51 THR B CA 1
ATOM 1896 C C . THR B 1 51 ? -0.878 -11.508 10.57 1 59.84 51 THR B C 1
ATOM 1898 O O . THR B 1 51 ? 0.252 -11.469 11.055 1 59.84 51 THR B O 1
ATOM 1901 N N . GLU B 1 52 ? -1.265 -12.68 9.945 1 67.88 52 GLU B N 1
ATOM 1902 C CA . GLU B 1 52 ? -0.322 -13.664 9.414 1 67.88 52 GLU B CA 1
ATOM 1903 C C . GLU B 1 52 ? 0.666 -13.016 8.453 1 67.88 52 GLU B C 1
ATOM 1905 O O . GLU B 1 52 ? 1.158 -13.664 7.527 1 67.88 52 GLU B O 1
ATOM 1910 N N . GLY B 1 53 ? 0.85 -11.742 8.68 1 86.69 53 GLY B N 1
ATOM 1911 C CA . GLY B 1 53 ? 1.817 -10.977 7.91 1 86.69 53 GLY B CA 1
ATOM 1912 C C . GLY B 1 53 ? 1.187 -10.172 6.789 1 86.69 53 GLY B C 1
ATOM 1913 O O . GLY B 1 53 ? 0.083 -10.492 6.336 1 86.69 53 GLY B O 1
ATOM 1914 N N . MET B 1 54 ? 1.82 -9.156 6.438 1 91.25 54 MET B N 1
ATOM 1915 C CA . MET B 1 54 ? 1.376 -8.305 5.34 1 91.25 54 MET B CA 1
ATOM 1916 C C . MET B 1 54 ? 2.254 -8.492 4.109 1 91.25 54 MET B C 1
ATOM 1918 O O . MET B 1 54 ? 3.447 -8.188 4.137 1 91.25 54 MET B O 1
ATOM 1922 N N . THR B 1 55 ? 1.633 -8.969 3.043 1 94.5 55 THR B N 1
ATOM 1923 C CA . THR B 1 55 ? 2.373 -9.203 1.809 1 94.5 55 THR B CA 1
ATOM 1924 C C . THR B 1 55 ? 2.781 -7.887 1.159 1 94.5 55 THR B C 1
ATOM 1926 O O . THR B 1 55 ? 1.977 -6.957 1.07 1 94.5 55 THR B O 1
ATOM 1929 N N . LEU B 1 56 ? 4.031 -7.863 0.689 1 92.5 56 LEU B N 1
ATOM 1930 C CA . LEU B 1 56 ? 4.551 -6.664 0.039 1 92.5 56 LEU B CA 1
ATOM 1931 C C . LEU B 1 56 ? 4.75 -6.902 -1.454 1 92.5 56 LEU B C 1
ATOM 1933 O O . LEU B 1 56 ? 4.598 -5.98 -2.26 1 92.5 56 LEU B O 1
ATOM 1937 N N . ALA B 1 57 ? 5.125 -8.148 -1.754 1 94.56 57 ALA B N 1
ATOM 1938 C CA . ALA B 1 57 ? 5.488 -8.406 -3.145 1 94.56 57 ALA B CA 1
ATOM 1939 C C . ALA B 1 57 ? 5.539 -9.906 -3.426 1 94.56 57 ALA B C 1
ATOM 1941 O O . ALA B 1 57 ? 5.652 -10.711 -2.5 1 94.56 57 ALA B O 1
ATOM 1942 N N . PHE B 1 58 ? 5.402 -10.203 -4.68 1 97.75 58 PHE B N 1
ATOM 1943 C CA . PHE B 1 58 ? 5.742 -11.5 -5.254 1 97.75 58 PHE B CA 1
ATOM 1944 C C . PHE B 1 58 ? 6.879 -11.367 -6.262 1 97.75 58 PHE B C 1
ATOM 1946 O O . PHE B 1 58 ? 6.738 -10.672 -7.27 1 97.75 58 PHE B O 1
ATOM 1953 N N . LEU B 1 59 ? 7.969 -12.047 -5.949 1 96.25 59 LEU B N 1
ATOM 1954 C CA . LEU B 1 59 ? 9.156 -11.859 -6.773 1 96.25 59 LEU B CA 1
ATOM 1955 C C . LEU B 1 59 ? 9.445 -13.102 -7.609 1 96.25 59 LEU B C 1
ATOM 1957 O O . LEU B 1 59 ? 9.273 -14.227 -7.137 1 96.25 59 LEU B O 1
ATOM 1961 N N . GLN B 1 60 ? 9.836 -12.828 -8.789 1 96.94 60 GLN B N 1
ATOM 1962 C CA . GLN B 1 60 ? 10.242 -13.883 -9.711 1 96.94 60 GLN B CA 1
ATOM 1963 C C . GLN B 1 60 ? 11.711 -13.727 -10.109 1 96.94 60 GLN B C 1
ATOM 1965 O O . GLN B 1 60 ? 12.383 -12.797 -9.664 1 96.94 60 GLN B O 1
ATOM 1970 N N . SER B 1 61 ? 12.172 -14.672 -10.945 1 95.81 61 SER B N 1
ATOM 1971 C CA . SER B 1 61 ? 13.562 -14.664 -11.398 1 95.81 61 SER B CA 1
ATOM 1972 C C . SER B 1 61 ? 13.961 -13.297 -11.93 1 95.81 61 SER B C 1
ATOM 1974 O O . SER B 1 61 ? 13.242 -12.695 -12.734 1 95.81 61 SER B O 1
ATOM 1976 N N . GLY B 1 62 ? 15.039 -12.773 -11.477 1 91.75 62 GLY B N 1
ATOM 1977 C CA . GLY B 1 62 ? 15.555 -11.492 -11.922 1 91.75 62 GLY B CA 1
ATOM 1978 C C . GLY B 1 62 ? 15.164 -10.344 -11.008 1 91.75 62 GLY B C 1
ATOM 1979 O O . GLY B 1 62 ? 15.781 -9.273 -11.047 1 91.75 62 GLY B O 1
ATOM 1980 N N . ASP B 1 63 ? 14.133 -10.578 -10.227 1 91.88 63 ASP B N 1
ATOM 1981 C CA . ASP B 1 63 ? 13.703 -9.523 -9.312 1 91.88 63 ASP B CA 1
ATOM 1982 C C . ASP B 1 63 ? 14.648 -9.398 -8.125 1 91.88 63 ASP B C 1
ATOM 1984 O O . ASP B 1 63 ? 15.211 -10.398 -7.664 1 91.88 63 ASP B O 1
ATOM 1988 N N . GLN B 1 64 ? 14.766 -8.195 -7.641 1 88.25 64 GLN B N 1
ATOM 1989 C CA . GLN B 1 64 ? 15.641 -7.918 -6.508 1 88.25 64 GLN B CA 1
ATOM 1990 C C . GLN B 1 64 ? 14.859 -7.289 -5.355 1 88.25 64 GLN B C 1
ATOM 1992 O O . GLN B 1 64 ? 13.836 -6.641 -5.57 1 88.25 64 GLN B O 1
ATOM 1997 N N . LEU B 1 65 ? 15.297 -7.535 -4.164 1 84.94 65 LEU B N 1
ATOM 1998 C CA . LEU B 1 65 ? 14.781 -6.984 -2.92 1 84.94 65 LEU B CA 1
ATOM 1999 C C . LEU B 1 65 ? 15.891 -6.332 -2.105 1 84.94 65 LEU B C 1
ATOM 2001 O O . LEU B 1 65 ? 16.875 -6.98 -1.769 1 84.94 65 LEU B O 1
ATOM 2005 N N . ARG B 1 66 ? 15.664 -5.07 -1.943 1 80.12 66 ARG B N 1
ATOM 2006 C CA . ARG B 1 66 ? 16.562 -4.391 -1.008 1 80.12 66 ARG B CA 1
ATOM 2007 C C . ARG B 1 66 ? 15.977 -4.395 0.402 1 80.12 66 ARG B C 1
ATOM 2009 O O . ARG B 1 66 ? 14.906 -3.822 0.641 1 80.12 66 ARG B O 1
ATOM 2016 N N . THR B 1 67 ? 16.672 -4.953 1.318 1 73.38 67 THR B N 1
ATOM 2017 C CA . THR B 1 67 ? 16.141 -5.199 2.652 1 73.38 67 THR B CA 1
ATOM 2018 C C . THR B 1 67 ? 16.219 -3.938 3.512 1 73.38 67 THR B C 1
ATOM 2020 O O . THR B 1 67 ? 15.531 -3.824 4.527 1 73.38 67 THR B O 1
ATOM 2023 N N . ASP B 1 68 ? 17.016 -3.004 3.152 1 68.19 68 ASP B N 1
ATOM 2024 C CA . ASP B 1 68 ? 17.219 -1.799 3.953 1 68.19 68 ASP B CA 1
ATOM 2025 C C . ASP B 1 68 ? 16.125 -0.771 3.676 1 68.19 68 ASP B C 1
ATOM 2027 O O . ASP B 1 68 ? 16.062 0.272 4.332 1 68.19 68 ASP B O 1
ATOM 2031 N N . ARG B 1 69 ? 15.242 -1.103 2.725 1 65.12 69 ARG B N 1
ATOM 2032 C CA . ARG B 1 69 ? 14.242 -0.125 2.311 1 65.12 69 ARG B CA 1
ATOM 2033 C C . ARG B 1 69 ? 12.844 -0.543 2.764 1 65.12 69 ARG B C 1
ATOM 2035 O O . ARG B 1 69 ? 11.844 0.028 2.322 1 65.12 69 ARG B O 1
ATOM 2042 N N . LEU B 1 70 ? 12.812 -1.562 3.529 1 69.88 70 LEU B N 1
ATOM 2043 C CA . LEU B 1 70 ? 11.508 -2.105 3.885 1 69.88 70 LEU B CA 1
ATOM 2044 C C . LEU B 1 70 ? 11.25 -1.959 5.379 1 69.88 70 LEU B C 1
ATOM 2046 O O . LEU B 1 70 ? 11.734 -1.019 6.012 1 69.88 70 LEU B O 1
ATOM 2050 N N . CYS B 1 71 ? 10.648 -2.73 6.059 1 65.81 71 CYS B N 1
ATOM 2051 C CA . CYS B 1 71 ? 10.148 -2.648 7.426 1 65.81 71 CYS B CA 1
ATOM 2052 C C . CYS B 1 71 ? 11.289 -2.719 8.43 1 65.81 71 CYS B C 1
ATOM 2054 O O . CYS B 1 71 ? 12.266 -3.449 8.227 1 65.81 71 CYS B O 1
ATOM 2056 N N . SER B 1 72 ? 11.25 -1.834 9.344 1 63.94 72 SER B N 1
ATOM 2057 C CA . SER B 1 72 ? 12.273 -1.755 10.383 1 63.94 72 SER B CA 1
ATOM 2058 C C . SER B 1 72 ? 12.453 -3.098 11.086 1 63.94 72 SER B C 1
ATOM 2060 O O . SER B 1 72 ? 13.539 -3.408 11.578 1 63.94 72 SER B O 1
ATOM 2062 N N . GLU B 1 73 ? 11.367 -3.879 11.102 1 67.5 73 GLU B N 1
ATOM 2063 C CA . GLU B 1 73 ? 11.422 -5.145 11.828 1 67.5 73 GLU B CA 1
ATOM 2064 C C . GLU B 1 73 ? 11.906 -6.277 10.93 1 67.5 73 GLU B C 1
ATOM 2066 O O . GLU B 1 73 ? 11.977 -7.43 11.359 1 67.5 73 GLU B O 1
ATOM 2071 N N . GLY B 1 74 ? 12.25 -5.922 9.711 1 76.81 74 GLY B N 1
ATOM 2072 C CA . GLY B 1 74 ? 12.688 -6.957 8.789 1 76.81 74 GLY B CA 1
ATOM 2073 C C . GLY B 1 74 ? 11.586 -7.453 7.875 1 76.81 74 GLY B C 1
ATOM 2074 O O . GLY B 1 74 ? 10.445 -6.984 7.957 1 76.81 74 GLY B O 1
ATOM 2075 N N . VAL B 1 75 ? 12.023 -8.305 6.902 1 86.5 75 VAL B N 1
ATOM 2076 C CA . VAL B 1 75 ? 11.062 -8.875 5.965 1 86.5 75 VAL B CA 1
ATOM 2077 C C . VAL B 1 75 ? 11.234 -10.391 5.898 1 86.5 75 VAL B C 1
ATOM 2079 O O . VAL B 1 75 ? 12.32 -10.906 6.164 1 86.5 75 VAL B O 1
ATOM 2082 N N . CYS B 1 76 ? 10.18 -11.039 5.609 1 91.19 76 CYS B N 1
ATOM 2083 C CA . CYS B 1 76 ? 10.195 -12.484 5.414 1 91.19 76 CYS B CA 1
ATOM 2084 C C . CYS B 1 76 ? 10.047 -12.836 3.939 1 91.19 76 CYS B C 1
ATOM 2086 O O . CYS B 1 76 ? 9.367 -12.133 3.191 1 91.19 76 CYS B O 1
ATOM 2088 N N . VAL B 1 77 ? 10.75 -13.836 3.615 1 92.81 77 VAL B N 1
ATOM 2089 C CA . VAL B 1 77 ? 10.656 -14.391 2.271 1 92.81 77 VAL B CA 1
ATOM 2090 C C . VAL B 1 77 ? 10.086 -15.812 2.34 1 92.81 77 VAL B C 1
ATOM 2092 O O . VAL B 1 77 ? 10.602 -16.656 3.07 1 92.81 77 VAL B O 1
ATOM 2095 N N . GLU B 1 78 ? 9.023 -16.062 1.65 1 96.19 78 GLU B N 1
ATOM 2096 C CA . GLU B 1 78 ? 8.383 -17.375 1.575 1 96.19 78 GLU B CA 1
ATOM 2097 C C . GLU B 1 78 ? 8.484 -17.953 0.167 1 96.19 78 GLU B C 1
ATOM 2099 O O . GLU B 1 78 ? 8.211 -17.25 -0.816 1 96.19 78 GLU B O 1
ATOM 2104 N N . ALA B 1 79 ? 8.852 -19.234 0.099 1 98.06 79 ALA B N 1
ATOM 2105 C CA . ALA B 1 79 ? 8.891 -19.922 -1.188 1 98.06 79 ALA B CA 1
ATOM 2106 C C . ALA B 1 79 ? 7.504 -20.406 -1.604 1 98.06 79 ALA B C 1
ATOM 2108 O O . ALA B 1 79 ? 6.953 -21.328 -1.016 1 98.06 79 ALA B O 1
ATOM 2109 N N . LEU B 1 80 ? 6.949 -19.797 -2.633 1 98.06 80 LEU B N 1
ATOM 2110 C CA . LEU B 1 80 ? 5.672 -20.266 -3.156 1 98.06 80 LEU B CA 1
ATOM 2111 C C . LEU B 1 80 ? 5.871 -21.438 -4.113 1 98.06 80 LEU B C 1
ATOM 2113 O O . LEU B 1 80 ? 4.945 -22.203 -4.355 1 98.06 80 LEU B O 1
ATOM 2117 N N . THR B 1 81 ? 6.969 -21.484 -4.781 1 98.06 81 THR B N 1
ATOM 2118 C CA . THR B 1 81 ? 7.527 -22.609 -5.52 1 98.06 81 THR B CA 1
ATOM 2119 C C . THR B 1 81 ? 8.945 -22.922 -5.043 1 98.06 81 THR B C 1
ATOM 2121 O O . THR B 1 81 ? 9.492 -22.219 -4.195 1 98.06 81 THR B O 1
ATOM 2124 N N . ALA B 1 82 ? 9.516 -24.016 -5.578 1 97.88 82 ALA B N 1
ATOM 2125 C CA . ALA B 1 82 ? 10.945 -24.188 -5.312 1 97.88 82 ALA B CA 1
ATOM 2126 C C . ALA B 1 82 ? 11.711 -22.906 -5.645 1 97.88 82 ALA B C 1
ATOM 2128 O O . ALA B 1 82 ? 11.578 -22.359 -6.746 1 97.88 82 ALA B O 1
ATOM 2129 N N . LEU B 1 83 ? 12.461 -22.422 -4.594 1 97.62 83 LEU B N 1
ATOM 2130 C CA . LEU B 1 83 ? 13.031 -21.078 -4.691 1 97.62 83 LEU B CA 1
ATOM 2131 C C . LEU B 1 83 ? 14.555 -21.125 -4.551 1 97.62 83 LEU B C 1
ATOM 2133 O O . LEU B 1 83 ? 15.086 -21.859 -3.717 1 97.62 83 LEU B O 1
ATOM 2137 N N . CYS B 1 84 ? 15.211 -20.375 -5.406 1 97.06 84 CYS B N 1
ATOM 2138 C CA . CYS B 1 84 ? 16.641 -20.141 -5.32 1 97.06 84 CYS B CA 1
ATOM 2139 C C . CYS B 1 84 ? 16.953 -18.641 -5.375 1 97.06 84 CYS B C 1
ATOM 2141 O O . CYS B 1 84 ? 16.469 -17.938 -6.266 1 97.06 84 CYS B O 1
ATOM 2143 N N . PHE B 1 85 ? 17.641 -18.156 -4.355 1 92.44 85 PHE B N 1
ATOM 2144 C CA . PHE B 1 85 ? 18.016 -16.734 -4.383 1 92.44 85 PHE B CA 1
ATOM 2145 C C . PHE B 1 85 ? 19.438 -16.547 -3.879 1 92.44 85 PHE B C 1
ATOM 2147 O O . PHE B 1 85 ? 20.031 -17.453 -3.293 1 92.44 85 PHE B O 1
ATOM 2154 N N . VAL B 1 86 ? 20.031 -15.43 -4.191 1 90 86 VAL B N 1
ATOM 2155 C CA . VAL B 1 86 ? 21.344 -15.055 -3.695 1 90 86 VAL B CA 1
ATOM 2156 C C . VAL B 1 86 ? 21.234 -13.828 -2.789 1 90 86 VAL B C 1
ATOM 2158 O O . VAL B 1 86 ? 20.422 -12.938 -3.041 1 90 86 VAL B O 1
ATOM 2161 N N . SER B 1 87 ? 22.062 -14.039 -1.769 1 80.12 87 SER B N 1
ATOM 2162 C CA . SER B 1 87 ? 22.156 -12.922 -0.839 1 80.12 87 SER B CA 1
ATOM 2163 C C . SER B 1 87 ? 23.344 -12.031 -1.161 1 80.12 87 SER B C 1
ATOM 2165 O O . SER B 1 87 ? 24.344 -12.492 -1.721 1 80.12 87 SER B O 1
ATOM 2167 N N . ASP B 1 88 ? 23.219 -10.656 -1.302 1 75.56 88 ASP B N 1
ATOM 2168 C CA . ASP B 1 88 ? 24.266 -9.672 -1.567 1 75.56 88 ASP B CA 1
ATOM 2169 C C . ASP B 1 88 ? 24.422 -9.438 -3.066 1 75.56 88 ASP B C 1
ATOM 2171 O O . ASP B 1 88 ? 25.547 -9.383 -3.572 1 75.56 88 ASP B O 1
ATOM 2175 N N . ALA B 1 89 ? 23.453 -9.719 -3.68 1 69.94 89 ALA B N 1
ATOM 2176 C CA . ALA B 1 89 ? 23.469 -9.43 -5.113 1 69.94 89 ALA B CA 1
ATOM 2177 C C . ALA B 1 89 ? 23.938 -8 -5.379 1 69.94 89 ALA B C 1
ATOM 2179 O O . ALA B 1 89 ? 23.688 -7.105 -4.559 1 69.94 89 ALA B O 1
ATOM 2180 N N . GLU B 1 90 ? 24.844 -7.973 -6.367 1 67 90 GLU B N 1
ATOM 2181 C CA . GLU B 1 90 ? 25.172 -6.625 -6.812 1 67 90 GLU B CA 1
ATOM 2182 C C . GLU B 1 90 ? 23.922 -5.855 -7.223 1 67 90 GLU B C 1
ATOM 2184 O O . GLU B 1 90 ? 23.031 -6.406 -7.879 1 67 90 GLU B O 1
ATOM 2189 N N . THR B 1 91 ? 23.703 -4.867 -6.473 1 60.91 91 THR B N 1
ATOM 2190 C CA . THR B 1 91 ? 22.547 -4.062 -6.852 1 60.91 91 THR B CA 1
ATOM 2191 C C . THR B 1 91 ? 22.703 -3.543 -8.281 1 60.91 91 THR B C 1
ATOM 2193 O O . THR B 1 91 ? 23.734 -3 -8.648 1 60.91 91 THR B O 1
ATOM 2196 N N . SER B 1 92 ? 22.234 -4.332 -9.32 1 52.56 92 SER B N 1
ATOM 2197 C CA . SER B 1 92 ? 22.188 -3.736 -10.656 1 52.56 92 SER B CA 1
ATOM 2198 C C . SER B 1 92 ? 21.5 -2.373 -10.633 1 52.56 92 SER B C 1
ATOM 2200 O O . SER B 1 92 ? 21.328 -1.737 -11.672 1 52.56 92 SER B O 1
ATOM 2202 N N . VAL B 1 93 ? 20.828 -2.268 -9.688 1 48.03 93 VAL B N 1
ATOM 2203 C CA . VAL B 1 93 ? 20.031 -1.046 -9.781 1 48.03 93 VAL B CA 1
ATOM 2204 C C . VAL B 1 93 ? 20.938 0.131 -10.133 1 48.03 93 VAL B C 1
ATOM 2206 O O . VAL B 1 93 ? 21.812 0.502 -9.359 1 48.03 93 VAL B O 1
ATOM 2209 N N . GLU B 1 94 ? 21.516 0.267 -11.25 1 43.28 94 GLU B N 1
ATOM 2210 C CA . GLU B 1 94 ? 21.625 1.698 -11.516 1 43.28 94 GLU B CA 1
ATOM 2211 C C . GLU B 1 94 ? 20.734 2.506 -10.578 1 43.28 94 GLU B C 1
ATOM 2213 O O . GLU B 1 94 ? 19.703 2.018 -10.125 1 43.28 94 GLU B O 1
ATOM 2218 N N . LEU B 1 95 ? 21.234 3.518 -9.773 1 42.16 95 LEU B N 1
ATOM 2219 C CA . LEU B 1 95 ? 20.656 4.398 -8.766 1 42.16 95 LEU B CA 1
ATOM 2220 C C . LEU B 1 95 ? 19.141 4.379 -8.828 1 42.16 95 LEU B C 1
ATOM 2222 O O . LEU B 1 95 ? 18.469 4.633 -7.824 1 42.16 95 LEU B O 1
ATOM 2226 N N . GLY B 1 96 ? 18.547 4.27 -10.102 1 42.72 96 GLY B N 1
ATOM 2227 C CA . GLY B 1 96 ? 17.219 4.688 -10.531 1 42.72 96 GLY B CA 1
ATOM 2228 C C . GLY B 1 96 ? 16.25 3.535 -10.68 1 42.72 96 GLY B C 1
ATOM 2229 O O . GLY B 1 96 ? 15.125 3.719 -11.164 1 42.72 96 GLY B O 1
ATOM 2230 N N . GLY B 1 97 ? 16.703 2.27 -10.805 1 45.47 97 GLY B N 1
ATOM 2231 C CA . GLY B 1 97 ? 15.766 1.257 -11.266 1 45.47 97 GLY B CA 1
ATOM 2232 C C . GLY B 1 97 ? 14.656 0.961 -10.273 1 45.47 97 GLY B C 1
ATOM 2233 O O . GLY B 1 97 ? 14.781 1.285 -9.094 1 45.47 97 GLY B O 1
ATOM 2234 N N . TYR B 1 98 ? 13.477 0.726 -10.859 1 50.97 98 TYR B N 1
ATOM 2235 C CA . TYR B 1 98 ? 12.227 0.429 -10.172 1 50.97 98 TYR B CA 1
ATOM 2236 C C . TYR B 1 98 ? 12.383 -0.748 -9.219 1 50.97 98 TYR B C 1
ATOM 2238 O O . TYR B 1 98 ? 12.898 -1.802 -9.609 1 50.97 98 TYR B O 1
ATOM 2246 N N . ASP B 1 99 ? 12.531 -0.615 -7.891 1 74.56 99 ASP B N 1
ATOM 2247 C CA . ASP B 1 99 ? 12.414 -1.564 -6.789 1 74.56 99 ASP B CA 1
ATOM 2248 C C . ASP B 1 99 ? 11.164 -2.432 -6.941 1 74.56 99 ASP B C 1
ATOM 2250 O O . ASP B 1 99 ? 10.047 -1.923 -6.922 1 74.56 99 ASP B O 1
ATOM 2254 N N . ALA B 1 100 ? 11.367 -3.754 -7.574 1 84.44 100 ALA B N 1
ATOM 2255 C CA . ALA B 1 100 ? 10.289 -4.711 -7.789 1 84.44 100 ALA B CA 1
ATOM 2256 C C . ALA B 1 100 ? 9.32 -4.719 -6.605 1 84.44 100 ALA B C 1
ATOM 2258 O O . ALA B 1 100 ? 8.109 -4.801 -6.789 1 84.44 100 ALA B O 1
ATOM 2259 N N . VAL B 1 101 ? 9.828 -4.555 -5.48 1 87.81 101 VAL B N 1
ATOM 2260 C CA . VAL B 1 101 ? 8.992 -4.574 -4.289 1 87.81 101 VAL B CA 1
ATOM 2261 C C . VAL B 1 101 ? 8.109 -3.328 -4.258 1 87.81 101 VAL B C 1
ATOM 2263 O O . VAL B 1 101 ? 6.914 -3.414 -3.967 1 87.81 101 VAL B O 1
ATOM 2266 N N . ASN B 1 102 ? 8.688 -2.211 -4.621 1 83 102 ASN B N 1
ATOM 2267 C CA . ASN B 1 102 ? 7.91 -0.974 -4.645 1 83 102 ASN B CA 1
ATOM 2268 C C . ASN B 1 102 ? 6.789 -1.036 -5.676 1 83 102 ASN B C 1
ATOM 2270 O O . ASN B 1 102 ? 5.68 -0.563 -5.418 1 83 102 ASN B O 1
ATOM 2274 N N . GLU B 1 103 ? 7.078 -1.558 -6.805 1 84.56 103 GLU B N 1
ATOM 2275 C CA . GLU B 1 103 ? 6.047 -1.695 -7.832 1 84.56 103 GLU B CA 1
ATOM 2276 C C . GLU B 1 103 ? 4.898 -2.574 -7.348 1 84.56 103 GLU B C 1
ATOM 2278 O O . GLU B 1 103 ? 3.729 -2.232 -7.531 1 84.56 103 GLU B O 1
ATOM 2283 N N . TRP B 1 104 ? 5.266 -3.641 -6.758 1 90.75 104 TRP B N 1
ATOM 2284 C CA . TRP B 1 104 ? 4.25 -4.543 -6.227 1 90.75 104 TRP B CA 1
ATOM 2285 C C . TRP B 1 104 ? 3.424 -3.855 -5.141 1 90.75 104 TRP B C 1
ATOM 2287 O O . TRP B 1 104 ? 2.193 -3.934 -5.145 1 90.75 104 TRP B O 1
ATOM 2297 N N . THR B 1 105 ? 4.129 -3.207 -4.254 1 88.5 105 THR B N 1
ATOM 2298 C CA . THR B 1 105 ? 3.434 -2.566 -3.143 1 88.5 105 THR B CA 1
ATOM 2299 C C . THR B 1 105 ? 2.434 -1.534 -3.652 1 88.5 105 THR B C 1
ATOM 2301 O O . THR B 1 105 ? 1.305 -1.46 -3.162 1 88.5 105 THR B O 1
ATOM 2304 N N . LEU B 1 106 ? 2.852 -0.794 -4.641 1 86.19 106 LEU B N 1
ATOM 2305 C CA . LEU B 1 106 ? 1.971 0.209 -5.227 1 86.19 106 LEU B CA 1
ATOM 2306 C C . LEU B 1 106 ? 0.769 -0.448 -5.898 1 86.19 106 LEU B C 1
ATOM 2308 O O . LEU B 1 106 ? -0.361 0.024 -5.758 1 86.19 106 LEU B O 1
ATOM 2312 N N . GLN B 1 107 ? 0.976 -1.479 -6.594 1 89.19 107 GLN B N 1
ATOM 2313 C CA . GLN B 1 107 ? -0.122 -2.168 -7.262 1 89.19 107 GLN B CA 1
ATOM 2314 C C . GLN B 1 107 ? -1.083 -2.783 -6.246 1 89.19 107 GLN B C 1
ATOM 2316 O O . GLN B 1 107 ? -2.301 -2.756 -6.441 1 89.19 107 GLN B O 1
ATOM 2321 N N . LEU B 1 108 ? -0.522 -3.324 -5.195 1 92.06 108 LEU B N 1
ATOM 2322 C CA . LEU B 1 108 ? -1.373 -3.902 -4.16 1 92.06 108 LEU B CA 1
ATOM 2323 C C . LEU B 1 108 ? -2.205 -2.824 -3.473 1 92.06 108 LEU B C 1
ATOM 2325 O O . LEU B 1 108 ? -3.373 -3.047 -3.15 1 92.06 108 LEU B O 1
ATOM 2329 N N . LEU B 1 109 ? -1.57 -1.719 -3.283 1 89.62 109 LEU B N 1
ATOM 2330 C CA . LEU B 1 109 ? -2.309 -0.591 -2.727 1 89.62 109 LEU B CA 1
ATOM 2331 C C . LEU B 1 109 ? -3.443 -0.172 -3.654 1 89.62 109 LEU B C 1
ATOM 2333 O O . LEU B 1 109 ? -4.555 0.107 -3.199 1 89.62 109 LEU B O 1
ATOM 2337 N N . ARG B 1 110 ? -3.217 -0.13 -4.922 1 88.12 110 ARG B N 1
ATOM 2338 C CA . ARG B 1 110 ? -4.238 0.222 -5.906 1 88.12 110 ARG B CA 1
ATOM 2339 C C . ARG B 1 110 ? -5.398 -0.766 -5.867 1 88.12 110 ARG B C 1
ATOM 2341 O O . ARG B 1 110 ? -6.562 -0.37 -5.965 1 88.12 110 ARG B O 1
ATOM 2348 N N . ILE B 1 111 ? -5.074 -1.968 -5.727 1 91.69 111 ILE B N 1
ATOM 2349 C CA . ILE B 1 111 ? -6.098 -3.004 -5.664 1 91.69 111 ILE B CA 1
ATOM 2350 C C . ILE B 1 111 ? -6.98 -2.781 -4.438 1 91.69 111 ILE B C 1
ATOM 2352 O O . ILE B 1 111 ? -8.211 -2.814 -4.535 1 91.69 111 ILE B O 1
ATOM 2356 N N . ARG B 1 112 ? -6.371 -2.5 -3.375 1 90.06 112 ARG B N 1
ATOM 2357 C CA . ARG B 1 112 ? -7.105 -2.303 -2.129 1 90.06 112 ARG B CA 1
ATOM 2358 C C . ARG B 1 112 ? -7.965 -1.046 -2.193 1 90.06 112 ARG B C 1
ATOM 2360 O O . ARG B 1 112 ? -8.891 -0.88 -1.396 1 90.06 112 ARG B O 1
ATOM 2367 N N . HIS B 1 113 ? -7.605 -0.229 -3.086 1 88.25 113 HIS B N 1
ATOM 2368 C CA . HIS B 1 113 ? -8.32 1.031 -3.238 1 88.25 113 HIS B CA 1
ATOM 2369 C C . HIS B 1 113 ? -9.625 0.837 -4.012 1 88.25 113 HIS B C 1
ATOM 2371 O O . HIS B 1 113 ? -10.5 1.7 -3.982 1 88.25 113 HIS B O 1
ATOM 2377 N N . LEU B 1 114 ? -9.836 -0.218 -4.66 1 88.25 114 LEU B N 1
ATOM 2378 C CA . LEU B 1 114 ? -11.055 -0.488 -5.414 1 88.25 114 LEU B CA 1
ATOM 2379 C C . LEU B 1 114 ? -12.25 -0.657 -4.48 1 88.25 114 LEU B C 1
ATOM 2381 O O . LEU B 1 114 ? -12.086 -1.077 -3.33 1 88.25 114 LEU B O 1
ATOM 2385 N N . GLY B 1 115 ? -13.43 -0.436 -4.961 1 82.44 115 GLY B N 1
ATOM 2386 C CA . GLY B 1 115 ? -14.609 -0.237 -4.129 1 82.44 115 GLY B CA 1
ATOM 2387 C C . GLY B 1 115 ? -15.227 -1.537 -3.652 1 82.44 115 GLY B C 1
ATOM 2388 O O . GLY B 1 115 ? -15.953 -1.557 -2.654 1 82.44 115 GLY B O 1
ATOM 2389 N N . ASN B 1 116 ? -15.023 -2.596 -4.398 1 89.19 116 ASN B N 1
ATOM 2390 C CA . ASN B 1 116 ? -15.656 -3.818 -3.922 1 89.19 116 ASN B CA 1
ATOM 2391 C C . ASN B 1 116 ? -14.711 -5.016 -4.016 1 89.19 116 ASN B C 1
ATOM 2393 O O . ASN B 1 116 ? -13.758 -5 -4.805 1 89.19 116 ASN B O 1
ATOM 2397 N N . ALA B 1 117 ? -15.062 -6.004 -3.258 1 94.5 117 ALA B N 1
ATOM 2398 C CA . ALA B 1 117 ? -14.188 -7.156 -3.053 1 94.5 117 ALA B CA 1
ATOM 2399 C C . ALA B 1 117 ? -14.047 -7.973 -4.336 1 94.5 117 ALA B C 1
ATOM 2401 O O . ALA B 1 117 ? -12.984 -8.547 -4.602 1 94.5 117 ALA B O 1
ATOM 2402 N N . GLU B 1 118 ? -15.125 -8 -5.145 1 96.44 118 GLU B N 1
ATOM 2403 C CA . GLU B 1 118 ? -15.078 -8.766 -6.391 1 96.44 118 GLU B CA 1
ATOM 2404 C C . GLU B 1 118 ? -14.094 -8.141 -7.379 1 96.44 118 GLU B C 1
ATOM 2406 O O . GLU B 1 118 ? -13.305 -8.859 -8 1 96.44 118 GLU B O 1
ATOM 2411 N N . GLN B 1 119 ? -14.172 -6.836 -7.461 1 94.62 119 GLN B N 1
ATOM 2412 C CA . GLN B 1 119 ? -13.242 -6.117 -8.328 1 94.62 119 GLN B CA 1
ATOM 2413 C C . GLN B 1 119 ? -11.805 -6.266 -7.836 1 94.62 119 GLN B C 1
ATOM 2415 O O . GLN B 1 119 ? -10.883 -6.426 -8.633 1 94.62 119 GLN B O 1
ATOM 2420 N N . ARG B 1 120 ? -11.633 -6.211 -6.562 1 95.38 120 ARG B N 1
ATOM 2421 C CA . ARG B 1 120 ? -10.297 -6.355 -5.984 1 95.38 120 ARG B CA 1
ATOM 2422 C C . ARG B 1 120 ? -9.727 -7.746 -6.258 1 95.38 120 ARG B C 1
ATOM 2424 O O . ARG B 1 120 ? -8.547 -7.883 -6.586 1 95.38 120 ARG B O 1
ATOM 2431 N N . LEU B 1 121 ? -10.578 -8.758 -6.133 1 97.88 121 LEU B N 1
ATOM 2432 C CA . LEU B 1 121 ? -10.141 -10.133 -6.395 1 97.88 121 LEU B CA 1
ATOM 2433 C C . LEU B 1 121 ? -9.719 -10.297 -7.852 1 97.88 121 LEU B C 1
ATOM 2435 O O . LEU B 1 121 ? -8.672 -10.875 -8.133 1 97.88 121 LEU B O 1
ATOM 2439 N N . GLN B 1 122 ? -10.578 -9.773 -8.695 1 97.44 122 GLN B N 1
ATOM 2440 C CA . GLN B 1 122 ? -10.25 -9.867 -10.109 1 97.44 122 GLN B CA 1
ATOM 2441 C C . GLN B 1 122 ? -8.945 -9.148 -10.43 1 97.44 122 GLN B C 1
ATOM 2443 O O . GLN B 1 122 ? -8.102 -9.68 -11.156 1 97.44 122 GLN B O 1
ATOM 2448 N N . ALA B 1 123 ? -8.773 -7.965 -9.922 1 96.38 123 ALA B N 1
ATOM 2449 C CA . ALA B 1 123 ? -7.555 -7.188 -10.148 1 96.38 123 ALA B CA 1
ATOM 2450 C C . ALA B 1 123 ? -6.328 -7.918 -9.594 1 96.38 123 ALA B C 1
ATOM 2452 O O . ALA B 1 123 ? -5.254 -7.879 -10.203 1 96.38 123 ALA B O 1
ATOM 2453 N N . LEU B 1 124 ? -6.512 -8.547 -8.477 1 97.75 124 LEU B N 1
ATOM 2454 C CA . LEU B 1 124 ? -5.414 -9.297 -7.883 1 97.75 124 LEU B CA 1
ATOM 2455 C C . LEU B 1 124 ? -4.965 -10.43 -8.805 1 97.75 124 LEU B C 1
ATOM 2457 O O . LEU B 1 124 ? -3.773 -10.562 -9.102 1 97.75 124 LEU B O 1
ATOM 2461 N N . PHE B 1 125 ? -5.875 -11.203 -9.273 1 98 125 PHE B N 1
ATOM 2462 C CA . PHE B 1 125 ? -5.52 -12.32 -10.141 1 98 125 PHE B CA 1
ATOM 2463 C C . PHE B 1 125 ? -4.914 -11.82 -11.445 1 98 125 PHE B C 1
ATOM 2465 O O . PHE B 1 125 ? -3.99 -12.438 -11.984 1 98 125 PHE B O 1
ATOM 2472 N N . ALA B 1 126 ? -5.492 -10.766 -11.922 1 96.88 126 ALA B N 1
ATOM 2473 C CA . ALA B 1 126 ? -4.918 -10.188 -13.141 1 96.88 126 ALA B CA 1
ATOM 2474 C C . ALA B 1 126 ? -3.465 -9.781 -12.914 1 96.88 126 ALA B C 1
ATOM 2476 O O . ALA B 1 126 ? -2.6 -10.062 -13.75 1 96.88 126 ALA B O 1
ATOM 2477 N N . LEU B 1 127 ? -3.184 -9.156 -11.812 1 96.38 127 LEU B N 1
ATOM 2478 C CA . LEU B 1 127 ? -1.821 -8.75 -11.484 1 96.38 127 LEU B CA 1
ATOM 2479 C C . LEU B 1 127 ? -0.904 -9.969 -11.383 1 96.38 127 LEU B C 1
ATOM 2481 O O . LEU B 1 127 ? 0.174 -9.992 -11.977 1 96.38 127 LEU B O 1
ATOM 2485 N N . LEU B 1 128 ? -1.357 -10.969 -10.648 1 97.88 128 LEU B N 1
ATOM 2486 C CA . LEU B 1 128 ? -0.554 -12.164 -10.43 1 97.88 128 LEU B CA 1
ATOM 2487 C C . LEU B 1 128 ? -0.265 -12.875 -11.75 1 97.88 128 LEU B C 1
ATOM 2489 O O . LEU B 1 128 ? 0.88 -13.234 -12.031 1 97.88 128 LEU B O 1
ATOM 2493 N N . VAL B 1 129 ? -1.258 -13.031 -12.555 1 96.75 129 VAL B N 1
ATOM 2494 C CA . VAL B 1 129 ? -1.123 -13.758 -13.812 1 96.75 129 VAL B CA 1
ATOM 2495 C C . VAL B 1 129 ? -0.216 -12.977 -14.766 1 96.75 129 VAL B C 1
ATOM 2497 O O . VAL B 1 129 ? 0.672 -13.555 -15.398 1 96.75 129 VAL B O 1
ATOM 2500 N N . ASN B 1 130 ? -0.412 -11.703 -14.867 1 95.19 130 ASN B N 1
ATOM 2501 C CA . ASN B 1 130 ? 0.365 -10.891 -15.797 1 95.19 130 ASN B CA 1
ATOM 2502 C C . ASN B 1 130 ? 1.842 -10.859 -15.414 1 95.19 130 ASN B C 1
ATOM 2504 O O . ASN B 1 130 ? 2.711 -10.805 -16.281 1 95.19 130 ASN B O 1
ATOM 2508 N N . ARG B 1 131 ? 2.133 -10.961 -14.164 1 95 131 ARG B N 1
ATOM 2509 C CA . ARG B 1 131 ? 3.518 -10.828 -13.719 1 95 131 ARG B CA 1
ATOM 2510 C C . ARG B 1 131 ? 4.172 -12.195 -13.555 1 95 131 ARG B C 1
ATOM 2512 O O . ARG B 1 131 ? 5.371 -12.344 -13.812 1 95 131 ARG B O 1
ATOM 2519 N N . LEU B 1 132 ? 3.369 -13.148 -13.117 1 97.31 132 LEU B N 1
ATOM 2520 C CA . LEU B 1 132 ? 3.992 -14.391 -12.672 1 97.31 132 LEU B CA 1
ATOM 2521 C C . LEU B 1 132 ? 3.449 -15.586 -13.453 1 97.31 132 LEU B C 1
ATOM 2523 O O . LEU B 1 132 ? 3.918 -16.703 -13.281 1 97.31 132 LEU B O 1
ATOM 2527 N N . GLY B 1 133 ? 2.432 -15.312 -14.234 1 96.44 133 GLY B N 1
ATOM 2528 C CA . GLY B 1 133 ? 1.743 -16.406 -14.883 1 96.44 133 GLY B CA 1
ATOM 2529 C C . GLY B 1 133 ? 2.268 -16.703 -16.281 1 96.44 133 GLY B C 1
ATOM 2530 O O . GLY B 1 133 ? 3.26 -16.109 -16.703 1 96.44 133 GLY B O 1
ATOM 2531 N N . ARG B 1 134 ? 1.645 -17.734 -16.875 1 94.81 134 ARG B N 1
ATOM 2532 C CA . ARG B 1 134 ? 1.905 -18.125 -18.25 1 94.81 134 ARG B CA 1
ATOM 2533 C C . ARG B 1 134 ? 0.635 -18.625 -18.922 1 94.81 134 ARG B C 1
ATOM 2535 O O . ARG B 1 134 ? -0.29 -19.094 -18.25 1 94.81 134 ARG B O 1
ATOM 2542 N N . ARG B 1 135 ? 0.631 -18.406 -20.188 1 92.5 135 ARG B N 1
ATOM 2543 C CA . ARG B 1 135 ? -0.482 -18.969 -20.953 1 92.5 135 ARG B CA 1
ATOM 2544 C C . ARG B 1 135 ? -0.292 -20.469 -21.188 1 92.5 135 ARG B C 1
ATOM 2546 O O . ARG B 1 135 ? 0.78 -20.891 -21.609 1 92.5 135 ARG B O 1
ATOM 2553 N N . CYS B 1 136 ? -1.249 -21.203 -20.812 1 89.19 136 CYS B N 1
ATOM 2554 C CA . CYS B 1 136 ? -1.303 -22.641 -21.062 1 89.19 136 CYS B CA 1
ATOM 2555 C C . CYS B 1 136 ? -2.602 -23.016 -21.766 1 89.19 136 CYS B C 1
ATOM 2557 O O . CYS B 1 136 ? -3.623 -23.234 -21.109 1 89.19 136 CYS B O 1
ATOM 2559 N N . GLY B 1 137 ? -2.578 -23.219 -23.078 1 91.44 137 GLY B N 1
ATOM 2560 C CA . GLY B 1 137 ? -3.809 -23.453 -23.812 1 91.44 137 GLY B CA 1
ATOM 2561 C C . GLY B 1 137 ? -4.789 -22.297 -23.719 1 91.44 137 GLY B C 1
ATOM 2562 O O . GLY B 1 137 ? -4.43 -21.141 -23.984 1 91.44 137 GLY B O 1
ATOM 2563 N N . ASP B 1 138 ? -6.023 -22.703 -23.25 1 92.38 138 ASP B N 1
ATOM 2564 C CA . ASP B 1 138 ? -7.086 -21.703 -23.172 1 92.38 138 ASP B CA 1
ATOM 2565 C C . ASP B 1 138 ? -7.129 -21.047 -21.797 1 92.38 138 ASP B C 1
ATOM 2567 O O . ASP B 1 138 ? -8.094 -20.359 -21.469 1 92.38 138 ASP B O 1
ATOM 2571 N N . TRP B 1 139 ? -6.051 -21.281 -21.047 1 95.5 139 TRP B N 1
ATOM 2572 C CA . TRP B 1 139 ? -6.078 -20.766 -19.688 1 95.5 139 TRP B CA 1
ATOM 2573 C C . TRP B 1 139 ? -4.809 -19.984 -19.375 1 95.5 139 TRP B C 1
ATOM 2575 O O . TRP B 1 139 ? -3.775 -20.172 -20.016 1 95.5 139 TRP B O 1
ATOM 2585 N N . CYS B 1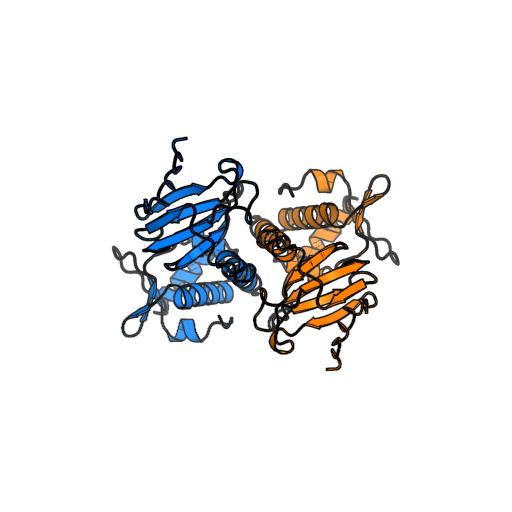 140 ? -4.891 -19.047 -18.453 1 96.69 140 CYS B N 1
ATOM 2586 C CA . CYS B 1 140 ? -3.736 -18.469 -17.781 1 96.69 140 CYS B CA 1
ATOM 2587 C C . CYS B 1 140 ? -3.412 -19.219 -16.5 1 96.69 140 CYS B C 1
ATOM 2589 O O . CYS B 1 140 ? -4.297 -19.453 -15.672 1 96.69 140 CYS B O 1
ATOM 2591 N N . GLN B 1 141 ? -2.15 -19.531 -16.344 1 96.44 141 GLN B N 1
ATOM 2592 C CA . GLN B 1 141 ? -1.816 -20.406 -15.227 1 96.44 141 GLN B CA 1
ATOM 2593 C C . GLN B 1 141 ? -0.823 -19.719 -14.289 1 96.44 141 GLN B C 1
ATOM 2595 O O . GLN B 1 141 ? 0.132 -19.078 -14.742 1 96.44 141 GLN B O 1
ATOM 2600 N N . LEU B 1 142 ? -1.089 -19.828 -13 1 97.38 142 LEU B N 1
ATOM 2601 C CA . LEU B 1 142 ? -0.123 -19.5 -11.953 1 97.38 142 LEU B CA 1
ATOM 2602 C C . LEU B 1 142 ? 0.562 -20.766 -11.43 1 97.38 142 LEU B C 1
ATOM 2604 O O . LEU B 1 142 ? -0.093 -21.781 -11.203 1 97.38 142 LEU B O 1
ATOM 2608 N N . PRO B 1 143 ? 1.842 -20.734 -11.234 1 96.88 143 PRO B N 1
ATOM 2609 C CA . PRO B 1 143 ? 2.58 -21.922 -10.805 1 96.88 143 PRO B CA 1
ATOM 2610 C C . PRO B 1 143 ? 2.447 -22.188 -9.305 1 96.88 143 PRO B C 1
ATOM 2612 O O . PRO B 1 143 ? 3.197 -22.984 -8.75 1 96.88 143 PRO B O 1
ATOM 2615 N N . PHE B 1 144 ? 1.589 -21.531 -8.609 1 97.19 144 PHE B N 1
ATOM 2616 C CA . PHE B 1 144 ? 1.311 -21.703 -7.188 1 97.19 144 PHE B CA 1
ATOM 2617 C C . PHE B 1 144 ? -0.153 -21.406 -6.883 1 97.19 144 PHE B C 1
ATOM 2619 O O . PHE B 1 144 ? -0.87 -20.859 -7.727 1 97.19 144 PHE B O 1
ATOM 2626 N N . ARG B 1 145 ? -0.527 -21.766 -5.699 1 96.81 145 ARG B N 1
ATOM 2627 C CA . ARG B 1 145 ? -1.858 -21.453 -5.191 1 96.81 145 ARG B CA 1
ATOM 2628 C C . ARG B 1 145 ? -1.775 -20.609 -3.928 1 96.81 145 ARG B C 1
ATOM 2630 O O . ARG B 1 145 ? -0.794 -20.688 -3.186 1 96.81 145 ARG B O 1
ATOM 2637 N N . LEU B 1 146 ? -2.727 -19.781 -3.799 1 96.25 146 LEU B N 1
ATOM 2638 C CA . LEU B 1 146 ? -2.879 -19.031 -2.561 1 96.25 146 LEU B CA 1
ATOM 2639 C C . LEU B 1 146 ? -4.051 -19.562 -1.742 1 96.25 146 LEU B C 1
ATOM 2641 O O . LEU B 1 146 ? -5.074 -19.969 -2.301 1 96.25 146 LEU B O 1
ATOM 2645 N N . THR B 1 147 ? -3.861 -19.594 -0.387 1 94.56 147 THR B N 1
ATOM 2646 C CA . THR B 1 147 ? -4.992 -19.922 0.47 1 94.56 147 THR B CA 1
ATOM 2647 C C . THR B 1 147 ? -6.055 -18.828 0.421 1 94.56 147 THR B C 1
ATOM 2649 O O . THR B 1 147 ? -5.758 -17.688 0.065 1 94.56 147 THR B O 1
ATOM 2652 N N . HIS B 1 148 ? -7.246 -19.234 0.701 1 96.69 148 HIS B N 1
ATOM 2653 C CA . HIS B 1 148 ? -8.312 -18.234 0.749 1 96.69 148 HIS B CA 1
ATOM 2654 C C . HIS B 1 148 ? -8.031 -17.172 1.803 1 96.69 148 HIS B C 1
ATOM 2656 O O . HIS B 1 148 ? -8.414 -16.016 1.642 1 96.69 148 HIS B O 1
ATOM 2662 N N . GLU B 1 149 ? -7.336 -17.562 2.857 1 94.31 149 GLU B N 1
ATOM 2663 C CA . GLU B 1 149 ? -6.926 -16.609 3.887 1 94.31 149 GLU B CA 1
ATOM 2664 C C . GLU B 1 149 ? -5.961 -15.578 3.324 1 94.31 149 GLU B C 1
ATOM 2666 O O . GLU B 1 149 ? -6.121 -14.375 3.566 1 94.31 149 GLU B O 1
ATOM 2671 N N . ARG B 1 150 ? -5.008 -16.016 2.547 1 95.25 150 ARG B N 1
ATOM 2672 C CA . ARG B 1 150 ? -4.027 -15.125 1.942 1 95.25 150 ARG B CA 1
ATOM 2673 C C . ARG B 1 150 ? -4.691 -14.188 0.933 1 95.25 150 ARG B C 1
ATOM 2675 O O . ARG B 1 150 ? -4.363 -13 0.87 1 95.25 150 ARG B O 1
ATOM 2682 N N . ILE B 1 151 ? -5.59 -14.727 0.204 1 97 151 ILE B N 1
ATOM 2683 C CA . ILE B 1 151 ? -6.332 -13.914 -0.757 1 97 151 ILE B CA 1
ATOM 2684 C C . ILE B 1 151 ? -7.113 -12.828 -0.021 1 97 151 ILE B C 1
ATOM 2686 O O . ILE B 1 151 ? -7.094 -11.664 -0.42 1 97 151 ILE B O 1
ATOM 2690 N N . GLY B 1 152 ? -7.824 -13.234 1.045 1 94.88 152 GLY B N 1
ATOM 2691 C CA . GLY B 1 152 ? -8.523 -12.258 1.863 1 94.88 152 GLY B CA 1
ATOM 2692 C C . GLY B 1 152 ? -7.629 -11.141 2.355 1 94.88 152 GLY B C 1
ATOM 2693 O O . GLY B 1 152 ? -8.008 -9.969 2.309 1 94.88 152 GLY B O 1
ATOM 2694 N N . GLU B 1 153 ? -6.418 -11.492 2.791 1 93.12 153 GLU B N 1
ATOM 2695 C CA . GLU B 1 153 ? -5.43 -10.523 3.254 1 93.12 153 GLU B CA 1
ATOM 2696 C C . GLU B 1 153 ? -5.031 -9.562 2.133 1 93.12 153 GLU B C 1
ATOM 2698 O O . GLU B 1 153 ? -4.988 -8.352 2.334 1 93.12 153 GLU B O 1
ATOM 2703 N N . LEU B 1 154 ? -4.828 -10.078 0.968 1 95.06 154 LEU B N 1
ATOM 2704 C CA . LEU B 1 154 ? -4.324 -9.297 -0.158 1 95.06 154 LEU B CA 1
ATOM 2705 C C . LEU B 1 154 ? -5.387 -8.328 -0.659 1 95.06 154 LEU B C 1
ATOM 2707 O O . LEU B 1 154 ? -5.066 -7.199 -1.05 1 95.06 154 LEU B O 1
ATOM 2711 N N . ILE B 1 155 ? -6.598 -8.688 -0.562 1 94.69 155 ILE B N 1
ATOM 2712 C CA . ILE B 1 155 ? -7.621 -7.82 -1.134 1 94.69 155 ILE B CA 1
ATOM 2713 C C . ILE B 1 155 ? -8.336 -7.059 -0.017 1 94.69 155 ILE B C 1
ATOM 2715 O O . ILE B 1 155 ? -9.305 -6.336 -0.269 1 94.69 155 ILE B O 1
ATOM 2719 N N . GLY B 1 156 ? -7.91 -7.25 1.175 1 90.75 156 GLY B N 1
ATOM 2720 C CA . GLY B 1 156 ? -8.484 -6.516 2.289 1 90.75 156 GLY B CA 1
ATOM 2721 C C . GLY B 1 156 ? -9.891 -6.969 2.643 1 90.75 156 GLY B C 1
ATOM 2722 O O . GLY B 1 156 ? -10.789 -6.145 2.793 1 90.75 156 GLY B O 1
ATOM 2723 N N . SER B 1 157 ? -10.055 -8.211 2.746 1 92.06 157 SER B N 1
ATOM 2724 C CA . SER B 1 157 ? -11.352 -8.805 3.074 1 92.06 157 SER B CA 1
ATOM 2725 C C . SER B 1 157 ? -11.195 -9.984 4.023 1 92.06 157 SER B C 1
ATOM 2727 O O . SER B 1 157 ? -10.117 -10.203 4.578 1 92.06 157 SER B O 1
ATOM 2729 N N . THR B 1 158 ? -12.266 -10.594 4.367 1 91.19 158 THR B N 1
ATOM 2730 C CA . THR B 1 158 ? -12.234 -11.75 5.258 1 91.19 158 THR B CA 1
ATOM 2731 C C . THR B 1 158 ? -12.102 -13.047 4.457 1 91.19 158 THR B C 1
ATOM 2733 O O . THR B 1 158 ? -12.391 -13.07 3.258 1 91.19 158 THR B O 1
ATOM 2736 N N . ARG B 1 159 ? -11.695 -14.094 5.148 1 94.12 159 ARG B N 1
ATOM 2737 C CA . ARG B 1 159 ? -11.625 -15.414 4.535 1 94.12 159 ARG B CA 1
ATOM 2738 C C . ARG B 1 159 ? -13 -15.859 4.039 1 94.12 159 ARG B C 1
ATOM 2740 O O . ARG B 1 159 ? -13.102 -16.5 2.988 1 94.12 159 ARG B O 1
ATOM 2747 N N . VAL B 1 160 ? -14.039 -15.531 4.805 1 97 160 VAL B N 1
ATOM 2748 C CA . VAL B 1 160 ? -15.398 -15.914 4.422 1 97 160 VAL B CA 1
ATOM 2749 C C . VAL B 1 160 ? -15.742 -15.305 3.066 1 97 160 VAL B C 1
ATOM 2751 O O . VAL B 1 160 ? -16.25 -15.992 2.176 1 97 160 VAL B O 1
ATOM 2754 N N . THR B 1 161 ? -15.414 -14.078 2.875 1 96.31 161 THR B N 1
ATOM 2755 C CA . THR B 1 161 ? -15.688 -13.367 1.632 1 96.31 161 THR B CA 1
ATOM 2756 C C . THR B 1 161 ? -14.867 -13.945 0.484 1 96.31 161 THR B C 1
ATOM 2758 O O . THR B 1 161 ? -15.398 -14.227 -0.59 1 96.31 161 THR B O 1
ATOM 2761 N N . SER B 1 162 ? -13.539 -14.102 0.716 1 97.44 162 SER B N 1
ATOM 2762 C CA . SER B 1 162 ? -12.703 -14.625 -0.354 1 97.44 162 SER B CA 1
ATOM 2763 C C . SER B 1 162 ? -13.148 -16.031 -0.77 1 97.44 162 SER B C 1
ATOM 2765 O O . SER B 1 162 ? -13.133 -16.359 -1.956 1 97.44 162 SER B O 1
ATOM 2767 N N . THR B 1 163 ? -13.562 -16.828 0.196 1 98.19 163 THR B N 1
ATOM 2768 C CA . THR B 1 163 ? -14.047 -18.172 -0.104 1 98.19 163 THR B CA 1
ATOM 2769 C C . THR B 1 163 ? -15.281 -18.125 -0.994 1 98.19 163 THR B C 1
ATOM 2771 O O . THR B 1 163 ? -15.375 -18.844 -1.986 1 98.19 163 THR B O 1
ATOM 2774 N N . ARG B 1 164 ? -16.156 -17.25 -0.597 1 98.44 164 ARG B N 1
ATOM 2775 C CA . ARG B 1 164 ? -17.375 -17.094 -1.377 1 98.44 164 ARG B CA 1
ATOM 2776 C C . ARG B 1 164 ? -17.062 -16.641 -2.801 1 98.44 164 ARG B C 1
ATOM 2778 O O . ARG B 1 164 ? -17.641 -17.172 -3.762 1 98.44 164 ARG B O 1
ATOM 2785 N N . LEU B 1 165 ? -16.25 -15.695 -2.963 1 98.38 165 LEU B N 1
ATOM 2786 C CA . LEU B 1 165 ? -15.906 -15.141 -4.27 1 98.38 165 LEU B CA 1
ATOM 2787 C C . LEU B 1 165 ? -15.18 -16.188 -5.125 1 98.38 165 LEU B C 1
ATOM 2789 O O . LEU B 1 165 ? -15.438 -16.297 -6.324 1 98.38 165 LEU B O 1
ATOM 2793 N N . ILE B 1 166 ? -14.297 -16.938 -4.523 1 98 166 ILE B N 1
ATOM 2794 C CA . ILE B 1 166 ? -13.562 -17.969 -5.234 1 98 166 ILE B CA 1
ATOM 2795 C C . ILE B 1 166 ? -14.523 -19.062 -5.695 1 98 166 ILE B C 1
ATOM 2797 O O . ILE B 1 166 ? -14.422 -19.562 -6.824 1 98 166 ILE B O 1
ATOM 2801 N N . SER B 1 167 ? -15.414 -19.422 -4.82 1 98.12 167 SER B N 1
ATOM 2802 C CA . SER B 1 167 ? -16.422 -20.406 -5.18 1 98.12 167 SER B CA 1
ATOM 2803 C C . SER B 1 167 ? -17.234 -19.953 -6.387 1 98.12 167 SER B C 1
ATOM 2805 O O . SER B 1 167 ? -17.531 -20.75 -7.285 1 98.12 167 SER B O 1
ATOM 2807 N N . ARG B 1 168 ? -17.609 -18.734 -6.375 1 98.06 168 ARG B N 1
ATOM 2808 C CA . ARG B 1 168 ? -18.375 -18.172 -7.488 1 98.06 168 ARG B CA 1
ATOM 2809 C C . ARG B 1 168 ? -17.578 -18.25 -8.789 1 98.06 168 ARG B C 1
ATOM 2811 O O . ARG B 1 168 ? -18.125 -18.578 -9.844 1 98.06 168 ARG B O 1
ATOM 2818 N N . LEU B 1 169 ? -16.297 -17.953 -8.734 1 97.88 169 LEU B N 1
ATOM 2819 C CA . LEU B 1 169 ? -15.438 -18.031 -9.914 1 97.88 169 LEU B CA 1
ATOM 2820 C C . LEU B 1 169 ? -15.32 -19.469 -10.414 1 97.88 169 LEU B C 1
ATOM 2822 O O . LEU B 1 169 ? -15.305 -19.703 -11.625 1 97.88 169 LEU B O 1
ATOM 2826 N N . ARG B 1 170 ? -15.258 -20.391 -9.516 1 97 170 ARG B N 1
ATOM 2827 C CA . ARG B 1 170 ? -15.188 -21.797 -9.883 1 97 170 ARG B CA 1
ATOM 2828 C C . ARG B 1 170 ? -16.469 -22.25 -10.555 1 97 170 ARG B C 1
ATOM 2830 O O . ARG B 1 170 ? -16.438 -22.922 -11.586 1 97 170 ARG B O 1
ATOM 2837 N N . THR B 1 171 ? -17.609 -21.875 -9.984 1 97.31 171 THR B N 1
ATOM 2838 C CA . THR B 1 171 ? -18.906 -22.234 -10.523 1 97.31 171 THR B CA 1
ATOM 2839 C C . THR B 1 171 ? -19.109 -21.656 -11.914 1 97.31 171 THR B C 1
ATOM 2841 O O . THR B 1 171 ? -19.703 -22.281 -12.781 1 97.31 171 THR B O 1
ATOM 2844 N N . ALA B 1 172 ? -18.562 -20.5 -12.125 1 97.44 172 ALA B N 1
ATOM 2845 C CA . ALA B 1 172 ? -18.688 -19.812 -13.406 1 97.44 172 ALA B CA 1
ATOM 2846 C C . ALA B 1 172 ? -17.625 -20.281 -14.391 1 97.44 172 ALA B C 1
ATOM 2848 O O . ALA B 1 172 ? -17.516 -19.75 -15.492 1 97.44 172 ALA B O 1
ATOM 2849 N N . ASP B 1 173 ? -16.766 -21.219 -13.992 1 96.5 173 ASP B N 1
ATOM 2850 C CA . ASP B 1 173 ? -15.711 -21.797 -14.805 1 96.5 173 ASP B CA 1
ATOM 2851 C C . ASP B 1 173 ? -14.68 -20.734 -15.203 1 96.5 173 ASP B C 1
ATOM 2853 O O . ASP B 1 173 ? -14.188 -20.734 -16.328 1 96.5 173 ASP B O 1
ATOM 2857 N N . LEU B 1 174 ? -14.43 -19.828 -14.297 1 97.62 174 LEU B N 1
ATOM 2858 C CA . LEU B 1 174 ? -13.43 -18.781 -14.508 1 97.62 174 LEU B CA 1
ATOM 2859 C C . LEU B 1 174 ? -12.133 -19.125 -13.781 1 97.62 174 LEU B C 1
ATOM 2861 O O . LEU B 1 174 ? -11.094 -18.516 -14.055 1 97.62 174 LEU B O 1
ATOM 2865 N N . LEU B 1 175 ? -12.203 -20.031 -12.844 1 97.62 175 LEU B N 1
ATOM 2866 C CA . LEU B 1 175 ? -11.07 -20.469 -12.031 1 97.62 175 LEU B CA 1
ATOM 2867 C C . LEU B 1 175 ? -11.086 -21.984 -11.844 1 97.62 175 LEU B C 1
ATOM 2869 O O . LEU B 1 175 ? -12.133 -22.578 -11.57 1 97.62 175 LEU B O 1
ATOM 2873 N N . LYS B 1 176 ? -9.969 -22.609 -12.102 1 95.62 176 LYS B N 1
ATOM 2874 C CA . LYS B 1 176 ? -9.805 -24.031 -11.898 1 95.62 176 LYS B CA 1
ATOM 2875 C C . LYS B 1 176 ? -8.586 -24.344 -11.031 1 95.62 176 LYS B C 1
ATOM 2877 O O . LYS B 1 176 ? -7.508 -23.781 -11.258 1 95.62 176 LYS B O 1
ATOM 2882 N N . ALA B 1 177 ? -8.82 -25.078 -9.984 1 92.25 177 ALA B N 1
ATOM 2883 C CA . ALA B 1 177 ? -7.766 -25.594 -9.117 1 92.25 177 ALA B CA 1
ATOM 2884 C C . ALA B 1 177 ? -7.973 -27.078 -8.844 1 92.25 177 ALA B C 1
ATOM 2886 O O . ALA B 1 177 ? -8.68 -27.453 -7.902 1 92.25 177 ALA B O 1
ATOM 2887 N N . SER B 1 178 ? -7.363 -27.875 -9.641 1 86.94 178 SER B N 1
ATOM 2888 C CA . SER B 1 178 ? -7.566 -29.328 -9.508 1 86.94 178 SER B CA 1
ATOM 2889 C C . SER B 1 178 ? -6.848 -29.875 -8.281 1 86.94 178 SER B C 1
ATOM 2891 O O . SER B 1 178 ? -5.75 -29.422 -7.945 1 86.94 178 SER B O 1
ATOM 2893 N N . SER B 1 179 ? -7.441 -30.812 -7.699 1 86.19 179 SER B N 1
ATOM 2894 C CA . SER B 1 179 ? -6.848 -31.438 -6.527 1 86.19 179 SER B CA 1
ATOM 2895 C C . SER B 1 179 ? -5.473 -32.031 -6.844 1 86.19 179 SER B C 1
ATOM 2897 O O . SER B 1 179 ? -5.285 -32.656 -7.883 1 86.19 179 SER B O 1
ATOM 2899 N N . GLY B 1 180 ? -4.527 -31.766 -6.035 1 86.25 180 GLY B N 1
ATOM 2900 C CA . GLY B 1 180 ? -3.188 -32.312 -6.195 1 86.25 180 GLY B CA 1
ATOM 2901 C C . GLY B 1 180 ? -2.303 -31.438 -7.082 1 86.25 180 GLY B C 1
ATOM 2902 O O . GLY B 1 180 ? -1.094 -31.672 -7.164 1 86.25 180 GLY B O 1
ATOM 2903 N N . ASP B 1 181 ? -2.945 -30.625 -7.84 1 88.75 181 ASP B N 1
ATOM 2904 C CA . ASP B 1 181 ? -2.203 -29.734 -8.719 1 88.75 181 ASP B CA 1
ATOM 2905 C C . ASP B 1 181 ? -1.881 -28.422 -8.008 1 88.75 181 ASP B C 1
ATOM 2907 O O . ASP B 1 181 ? -2.783 -27.719 -7.543 1 88.75 181 ASP B O 1
ATOM 2911 N N . PRO B 1 182 ? -0.582 -28.109 -7.918 1 92.38 182 PRO B N 1
ATOM 2912 C CA . PRO B 1 182 ? -0.197 -26.891 -7.199 1 92.38 182 PRO B CA 1
ATOM 2913 C C . PRO B 1 182 ? -0.47 -25.625 -8 1 92.38 182 PRO B C 1
ATOM 2915 O O . PRO B 1 182 ? -0.269 -24.516 -7.5 1 92.38 182 PRO B O 1
ATOM 2918 N N . THR B 1 183 ? -0.984 -25.766 -9.219 1 94.81 183 THR B N 1
ATOM 2919 C CA . THR B 1 183 ? -1.176 -24.625 -10.102 1 94.81 183 THR B CA 1
ATOM 2920 C C . THR B 1 183 ? -2.607 -24.109 -10.008 1 94.81 183 THR B C 1
ATOM 2922 O O . THR B 1 183 ? -3.504 -24.812 -9.555 1 94.81 183 THR B O 1
ATOM 2925 N N . LEU B 1 184 ? -2.801 -22.875 -10.383 1 97.12 184 LEU B N 1
ATOM 2926 C CA . LEU B 1 184 ? -4.098 -22.203 -10.484 1 97.12 184 LEU B CA 1
ATOM 2927 C C . LEU B 1 184 ? -4.355 -21.734 -11.906 1 97.12 184 LEU B C 1
ATOM 2929 O O . LEU B 1 184 ? -3.496 -21.078 -12.508 1 97.12 184 LEU B O 1
ATOM 2933 N N . SER B 1 185 ? -5.465 -22.125 -12.469 1 97.31 185 SER B N 1
ATOM 2934 C CA . SER B 1 185 ? -5.809 -21.734 -13.836 1 97.31 185 SER B CA 1
ATOM 2935 C C . SER B 1 185 ? -6.957 -20.719 -13.844 1 97.31 185 SER B C 1
ATOM 2937 O O . SER B 1 185 ? -7.953 -20.906 -13.148 1 97.31 185 SER B O 1
ATOM 2939 N N . LEU B 1 186 ? -6.809 -19.641 -14.617 1 97.81 186 LEU B N 1
ATOM 2940 C CA . LEU B 1 186 ? -7.812 -18.578 -14.719 1 9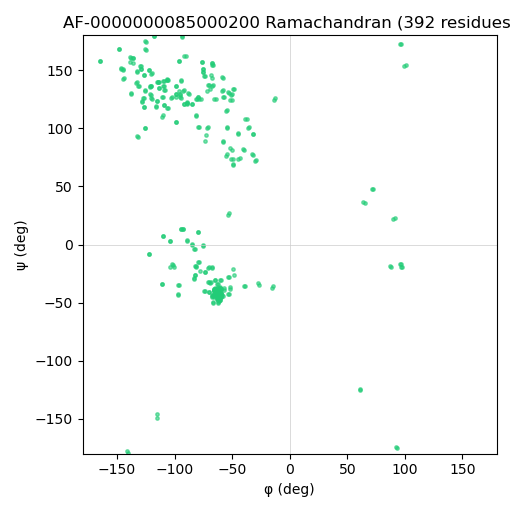7.81 186 LEU B CA 1
ATOM 2941 C C . LEU B 1 186 ? -8.188 -18.328 -16.172 1 97.81 186 LEU B C 1
ATOM 2943 O O . LEU B 1 186 ? -7.332 -18.406 -17.062 1 97.81 186 LEU B O 1
ATOM 2947 N N . SER B 1 187 ? -9.414 -18 -16.391 1 97.25 187 SER B N 1
ATOM 2948 C CA . SER B 1 187 ? -9.883 -17.688 -17.734 1 97.25 187 SER B CA 1
ATOM 2949 C C . SER B 1 187 ? -9.242 -16.391 -18.25 1 97.25 187 SER B C 1
ATOM 2951 O O . SER B 1 187 ? -9.234 -15.383 -17.547 1 97.25 187 SER B O 1
ATOM 2953 N N . PRO B 1 188 ? -8.82 -16.438 -19.531 1 96.06 188 PRO B N 1
ATOM 2954 C CA . PRO B 1 188 ? -8.219 -15.227 -20.094 1 96.06 188 PRO B CA 1
ATOM 2955 C C . PRO B 1 188 ? -9.195 -14.047 -20.141 1 96.06 188 PRO B C 1
ATOM 2957 O O . PRO B 1 188 ? -8.805 -12.906 -19.891 1 96.06 188 PRO B O 1
ATOM 2960 N N . ASP B 1 189 ? -10.414 -14.312 -20.422 1 94.75 189 ASP B N 1
ATOM 2961 C CA . ASP B 1 189 ? -11.414 -13.258 -20.484 1 94.75 189 ASP B CA 1
ATOM 2962 C C . ASP B 1 189 ? -11.586 -12.57 -19.141 1 94.75 189 ASP B C 1
ATOM 2964 O O . ASP B 1 189 ? -11.727 -11.344 -19.062 1 94.75 189 ASP B O 1
ATOM 2968 N N . PHE B 1 190 ? -11.562 -13.406 -18.188 1 95.56 190 PHE B N 1
ATOM 2969 C CA . PHE B 1 190 ? -11.672 -12.914 -16.812 1 95.56 190 PHE B CA 1
ATOM 2970 C C . PHE B 1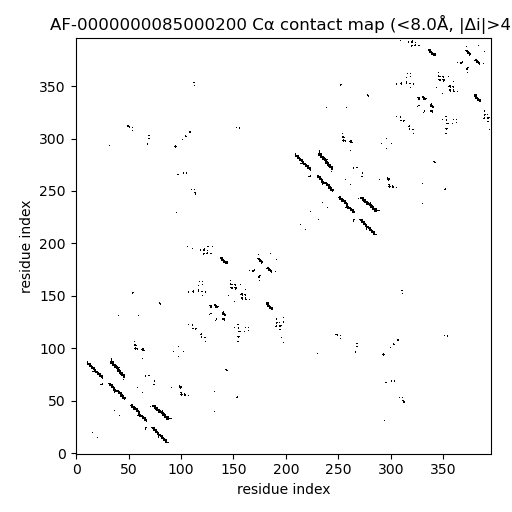 190 ? -10.5 -12 -16.484 1 95.56 190 PHE B C 1
ATOM 2972 O O . PHE B 1 190 ? -10.688 -10.938 -15.891 1 95.56 190 PHE B O 1
ATOM 2979 N N . ILE B 1 191 ? -9.297 -12.297 -16.891 1 95.38 191 ILE B N 1
ATOM 2980 C CA . ILE B 1 191 ? -8.07 -11.555 -16.625 1 95.38 191 ILE B CA 1
ATOM 2981 C C . ILE B 1 191 ? -8.039 -10.273 -17.453 1 95.38 191 ILE B C 1
ATOM 2983 O O . ILE B 1 191 ? -7.738 -9.195 -16.938 1 95.38 191 ILE B O 1
ATOM 2987 N N . GLU B 1 192 ? -8.461 -10.328 -18.672 1 92.75 192 GLU B N 1
ATOM 2988 C CA . GLU B 1 192 ? -8.375 -9.211 -19.609 1 92.75 192 GLU B CA 1
ATOM 2989 C C . GLU B 1 192 ? -9.406 -8.133 -19.266 1 92.75 192 GLU B C 1
ATOM 2991 O O . GLU B 1 192 ? -9.219 -6.965 -19.609 1 92.75 192 GLU B O 1
ATOM 2996 N N . SER B 1 193 ? -10.469 -8.484 -18.578 1 92.88 193 SER B N 1
ATOM 2997 C CA . SER B 1 193 ? -11.531 -7.535 -18.266 1 92.88 193 SER B CA 1
ATOM 2998 C C . SER B 1 193 ? -11.328 -6.918 -16.891 1 92.88 193 SER B C 1
ATOM 3000 O O . SER B 1 193 ? -12.227 -6.258 -16.359 1 92.88 193 SER B O 1
ATOM 3002 N N . SER B 1 194 ? -10.18 -7.082 -16.344 1 92 194 SER B N 1
ATOM 3003 C CA . SER B 1 194 ? -9.867 -6.551 -15.023 1 92 194 SER B CA 1
ATOM 3004 C C . SER B 1 194 ? -10.047 -5.039 -14.977 1 92 194 SER B C 1
ATOM 3006 O O . SER B 1 194 ? -9.734 -4.34 -15.945 1 92 194 SER B O 1
ATOM 3008 N N . PRO B 1 195 ? -10.516 -4.539 -13.891 1 86.31 195 PRO B N 1
ATOM 3009 C CA . PRO B 1 195 ? -10.75 -3.1 -13.766 1 86.31 195 PRO B CA 1
ATOM 3010 C C . PRO B 1 195 ? -9.445 -2.299 -13.703 1 86.31 195 PRO B C 1
ATOM 3012 O O . PRO B 1 195 ? -9.461 -1.077 -13.875 1 86.31 195 PRO B O 1
ATOM 3015 N N . LEU B 1 196 ? -8.328 -2.938 -13.367 1 83.5 196 LEU B N 1
ATOM 3016 C CA . LEU B 1 196 ? -7.039 -2.258 -13.328 1 83.5 196 LEU B CA 1
ATOM 3017 C C . LEU B 1 196 ? -6.133 -2.748 -14.453 1 83.5 196 LEU B C 1
ATOM 3019 O O . LEU B 1 196 ? -6.109 -3.941 -14.758 1 83.5 196 LEU B O 1
ATOM 3023 N N . THR B 1 197 ? -5.66 -1.743 -15.172 1 67.44 197 THR B N 1
ATOM 3024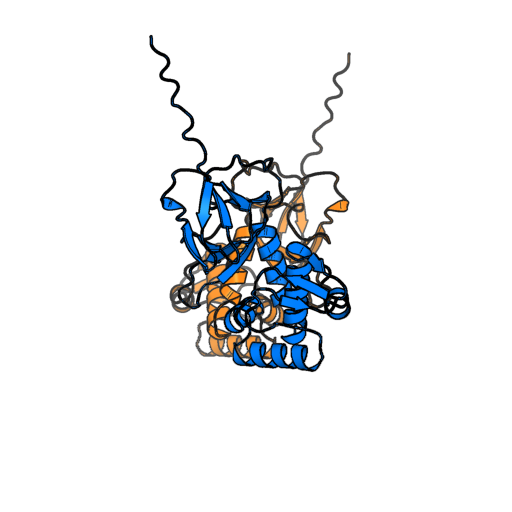 C CA . THR B 1 197 ? -4.699 -2.117 -16.203 1 67.44 197 THR B CA 1
ATOM 3025 C C . THR B 1 197 ? -3.322 -2.365 -15.602 1 67.44 197 THR B C 1
ATOM 3027 O O . THR B 1 197 ? -2.789 -1.513 -14.891 1 67.44 197 THR B O 1
ATOM 3030 N N . VAL B 1 198 ? -2.957 -3.584 -15.414 1 62.97 198 VAL B N 1
ATOM 3031 C CA . VAL B 1 198 ? -1.632 -3.859 -14.867 1 62.97 198 VAL B CA 1
ATOM 3032 C C . VAL B 1 198 ? -0.705 -4.348 -15.977 1 62.97 198 VAL B C 1
ATOM 3034 O O . VAL B 1 198 ? -1.142 -5.039 -16.906 1 62.97 198 VAL B O 1
#

Foldseek 3Di:
DDPPPPPPPPLDKDKDAAFDKDWDQPVVDPDFKKKFWQAAKKWKFAPDPVAVTATQAIDHHGAMAGFVPDDNRTIMIGGQHTTIMTIRPDPPPPVDDDRRSVVSNVQLVVLLVDDDLLLSLLSVVLVQQVVAWDDDPQWIKHQADDQLCVSCSSNVHHSVVSVVSVVVCVVVVQWDDDPPRRMIIGGPVSSVPRPDDD/DDPPPPPPPPLDKDKDAAFDKDWDQPVPDPDFKKKFWQAAKKWKFAPDPVDVTATQAIDHHGAMAGFVPDDNRTIMIGGQHTTIMGIRPDPPPPVDDDRRSVVSNVQLVVLLVDDDLLLSLLSVVLVQQVVAWDDDPQWIKHQADDQLCVSCSSNVHHSVVSVVSVVVCVVVVQWDDDPPRRMIIGGPVSSVPRPDDD